Protein 3JYU (pdb70)

GO terms:
  GO:0005515 protein binding (F, IPI)
  GO:0005634 nucleus (C, EXP)
  GO:0005737 cytoplasm (C, EXP)

Radius of gyration: 26.53 Å; Cα contacts (8 Å, |Δi|>4): 747; chains: 2; bounding box: 69×39×98 Å

Sequence (428 aa):
SRERPDVETQKTELGALGTTLQRRGAQWYLIDSRWFKQWKKYVGFDSWDYNVGEHNLFPGPIDNSGLFSDPESQTLKEHLIDELDYVLVPAEAWNKLLNWYGCVEGQQPIVRKVVEHGLFVKHCKVEVYLLELKLCENSDPTNVLSCHFSKADTIATIEKERKLFNIPAERETRLWNKYSNTYEQLSKLDNTIQDAGLYQGQVLVIEPQNEDGTWPRRPDVETQKTELGALGTTLQRRGAQWYLIDSRWFKQWKKYVGFDSWDYNVGEHNLFPGPIDNSGLFSDPESQTLKEHLIDELDYVLVPAEAWNKLLNWYGCVEGQQPIVRKVVEHGLFVKHCKVEVYLLELKLCENSDPTNVLSCHFSKADTIATIEKERKLFNIPAERETRLWNKYSNTYEQLSKLDNTIQDAGLYQGQVLVIEPQNEDGTWP

InterPro domains:
  IPR001394 Peptidase C19, ubiquitin carboxyl-terminal hydrolase [PF00443] (302-919)
  IPR006615 Peptidase C19, ubiquitin-specific peptidase, DUSP domain [PF06337] (32-122)
  IPR006615 Peptidase C19, ubiquitin-specific peptidase, DUSP domain [PS51283] (11-122)
  IPR006615 Peptidase C19, ubiquitin-specific peptidase, DUSP domain [SM00695] (27-125)
  IPR018200 Ubiquitin specific protease, conserved site [PS00972] (303-318)
  IPR018200 Ubiquitin specific protease, conserved site [PS00973] (864-881)
  IPR028135 Ubiquitin-like domain, USP-type [PF14836] (140-226)
  IPR028889 Ubiquitin specific protease UPS, catalytic domain [PS50235] (302-922)
  IPR035927 DUSP-like superfamily [G3DSA:3.30.2230.10] (1-135)
  IPR035927 DUSP-like superfamily [SSF143791] (10-123)
  IPR038765 Papain-like cysteine peptidase superfamily [SSF54001] (299-921)
  IPR050185 Ubiquitin carboxyl-terminal hydrolase [PTHR21646] (230-921)

CATH classification: 3.30.2230.10 (+1 more: 3.10.20.90)

Organism: Mus musculus (NCBI:txid10090)

B-factor: mean 46.91, std 19.37, range [9.48, 116.68]

Structure (mmCIF, N/CA/C/O backbone):
data_3JYU
#
_entry.id   3JYU
#
_cell.length_a   180.060
_cell.length_b   34.060
_cell.length_c   125.190
_cell.angle_alpha   90.00
_cell.angle_beta   133.52
_cell.angle_gamma   90.00
#
_symmetry.space_group_name_H-M   'C 1 2 1'
#
loop_
_entity.id
_entity.type
_entity.pdbx_description
1 polymer 'Ubiquitin carboxyl-terminal hydrolase'
2 non-polymer 3-PYRIDINIUM-1-YLPROPANE-1-SULFONATE
3 water water
#
loop_
_atom_site.group_PDB
_atom_site.id
_atom_site.type_symbol
_atom_site.label_atom_id
_atom_site.label_alt_id
_atom_site.label_comp_id
_atom_site.label_asym_id
_atom_site.label_entity_id
_atom_site.label_seq_id
_atom_site.pdbx_PDB_ins_code
_atom_site.Cartn_x
_atom_site.Cartn_y
_atom_site.Cartn_z
_atom_site.occupancy
_atom_site.B_iso_or_equiv
_atom_site.auth_seq_id
_atom_site.auth_comp_id
_atom_site.auth_asym_id
_atom_site.auth_atom_id
_atom_site.pdbx_PDB_model_num
ATOM 1 N N . SER A 1 9 ? 30.315 7.515 19.847 1.00 83.93 9 SER A N 1
ATOM 2 C CA . SER A 1 9 ? 31.412 7.571 20.804 1.00 82.74 9 SER A CA 1
ATOM 3 C C . SER A 1 9 ? 32.742 7.947 20.151 1.00 77.96 9 SER A C 1
ATOM 4 O O . SER A 1 9 ? 33.699 8.288 20.844 1.00 80.46 9 SER A O 1
ATOM 7 N N . ARG A 1 10 ? 32.803 7.887 18.823 1.00 67.46 10 ARG A N 1
ATOM 8 C CA . ARG A 1 10 ? 34.043 8.185 18.099 1.00 60.61 10 ARG A CA 1
ATOM 9 C C . ARG A 1 10 ? 33.967 9.511 17.346 1.00 53.09 10 ARG A C 1
ATOM 10 O O . ARG A 1 10 ? 33.119 9.686 16.477 1.00 52.18 10 ARG A O 1
ATOM 18 N N . GLU A 1 11 ? 34.841 10.451 17.684 1.00 48.42 11 GLU A N 1
ATOM 19 C CA . GLU A 1 11 ? 34.920 11.684 16.916 1.00 42.26 11 GLU A CA 1
ATOM 20 C C . GLU A 1 11 ? 36.103 11.625 15.973 1.00 38.69 11 GLU A C 1
ATOM 21 O O . GLU A 1 11 ? 37.256 11.554 16.413 1.00 32.46 11 GLU A O 1
ATOM 27 N N . ARG A 1 12 ? 35.817 11.645 14.675 1.00 34.86 12 ARG A N 1
ATOM 28 C CA . ARG A 1 12 ? 36.871 11.802 13.673 1.00 28.10 12 ARG A CA 1
ATOM 29 C C . ARG A 1 12 ? 36.446 12.816 12.615 1.00 26.89 12 ARG A C 1
ATOM 30 O O . ARG A 1 12 ? 35.419 12.648 11.975 1.00 35.88 12 ARG A O 1
ATOM 38 N N . PRO A 1 13 ? 37.231 13.889 12.448 1.00 27.29 13 PRO A N 1
ATOM 39 C CA . PRO A 1 13 ? 36.901 14.917 11.450 1.00 24.97 13 PRO A CA 1
ATOM 40 C C . PRO A 1 13 ? 37.389 14.510 10.055 1.00 27.28 13 PRO A C 1
ATOM 41 O O . PRO A 1 13 ? 38.083 13.498 9.929 1.00 30.22 13 PRO A O 1
ATOM 45 N N . ASP A 1 14 ? 37.027 15.285 9.034 1.00 24.94 14 ASP A N 1
ATOM 46 C CA . ASP A 1 14 ? 37.438 14.990 7.663 1.00 36.28 14 ASP A CA 1
ATOM 47 C C . ASP A 1 14 ? 38.972 14.986 7.480 1.00 32.28 14 ASP A C 1
ATOM 48 O O . ASP A 1 14 ? 39.726 15.528 8.307 1.00 29.35 14 ASP A O 1
ATOM 53 N N . VAL A 1 15 ? 39.422 14.358 6.401 1.00 19.82 15 VAL A N 1
ATOM 54 C CA . VAL A 1 15 ? 40.846 14.119 6.206 1.00 20.07 15 VAL A CA 1
ATOM 55 C C . VAL A 1 15 ? 41.647 15.419 6.119 1.00 22.40 15 VAL A C 1
ATOM 56 O O . VAL A 1 15 ? 42.755 15.494 6.650 1.00 31.03 15 VAL A O 1
ATOM 60 N N . GLU A 1 16 ? 41.073 16.453 5.507 1.00 22.37 16 GLU A N 1
ATOM 61 C CA . GLU A 1 16 ? 41.757 17.749 5.417 1.00 24.76 16 GLU A CA 1
ATOM 62 C C . GLU A 1 16 ? 42.022 18.336 6.817 1.00 26.69 16 GLU A C 1
ATOM 63 O O . GLU A 1 16 ? 43.067 18.941 7.063 1.00 28.83 16 GLU A O 1
ATOM 65 N N . THR A 1 17 ? 41.081 18.137 7.736 1.00 19.99 17 THR A N 1
ATOM 66 C CA . THR A 1 17 ? 41.250 18.616 9.097 1.00 22.09 17 THR A CA 1
ATOM 67 C C . THR A 1 17 ? 42.270 17.776 9.824 1.00 19.15 17 THR A C 1
ATOM 68 O O . THR A 1 17 ? 43.090 18.311 10.570 1.00 34.72 17 THR A O 1
ATOM 72 N N . GLN A 1 18 ? 42.223 16.462 9.601 1.00 17.41 18 GLN A N 1
ATOM 73 C CA . GLN A 1 18 ? 43.223 15.557 10.179 1.00 25.74 18 GLN A CA 1
ATOM 74 C C . GLN A 1 18 ? 44.621 15.940 9.732 1.00 17.08 18 GLN A C 1
ATOM 75 O O . GLN A 1 18 ? 45.525 16.026 10.547 1.00 25.51 18 GLN A O 1
ATOM 81 N N . LYS A 1 19 ? 44.781 16.171 8.430 1.00 20.41 19 LYS A N 1
ATOM 82 C CA . LYS A 1 19 ? 46.060 16.583 7.847 1.00 23.81 19 LYS A CA 1
ATOM 83 C C . LYS A 1 19 ? 46.609 17.873 8.486 1.00 23.99 19 LYS A C 1
ATOM 84 O O . LYS A 1 19 ? 47.799 17.983 8.799 1.00 29.47 19 LYS A O 1
ATOM 90 N N . THR A 1 20 ? 45.728 18.843 8.688 1.00 27.24 20 THR A N 1
ATOM 91 C CA . THR A 1 20 ? 46.108 20.166 9.196 1.00 23.10 20 THR A CA 1
ATOM 92 C C . THR A 1 20 ? 46.418 20.132 10.680 1.00 18.64 20 THR A C 1
ATOM 93 O O . THR A 1 20 ? 47.375 20.745 11.140 1.00 28.18 20 THR A O 1
ATOM 97 N N . GLU A 1 21 ? 45.607 19.414 11.442 1.00 28.99 21 GLU A N 1
ATOM 98 C CA . GLU A 1 21 ? 45.856 19.347 12.874 1.00 24.78 21 GLU A CA 1
ATOM 99 C C . GLU A 1 21 ? 47.177 18.648 13.156 1.00 31.48 21 GLU A C 1
ATOM 100 O O . GLU A 1 21 ? 47.907 19.049 14.056 1.00 35.59 21 GLU A O 1
ATOM 106 N N . LEU A 1 22 ? 47.493 17.604 12.394 1.00 27.48 22 LEU A N 1
ATOM 107 C CA . LEU A 1 22 ? 48.759 16.920 12.620 1.00 20.16 22 LEU A CA 1
ATOM 108 C C . LEU A 1 22 ? 49.914 17.744 12.050 1.00 23.38 22 LEU A C 1
ATOM 109 O O . LEU A 1 22 ? 50.955 17.893 12.690 1.00 26.55 22 LEU A O 1
ATOM 114 N N . GLY A 1 23 ? 49.699 18.327 10.871 1.00 29.83 23 GLY A N 1
ATOM 115 C CA . GLY A 1 23 ? 50.677 19.209 10.266 1.00 34.93 23 GLY A CA 1
ATOM 116 C C . GLY A 1 23 ? 51.140 20.303 11.215 1.00 32.07 23 GLY A C 1
ATOM 117 O O . GLY A 1 23 ? 52.323 20.623 11.275 1.00 30.85 23 GLY A O 1
ATOM 118 N N . ALA A 1 24 ? 50.201 20.872 11.962 1.00 37.80 24 ALA A N 1
ATOM 119 C CA . ALA A 1 24 ? 50.520 21.906 12.946 1.00 39.28 24 ALA A CA 1
ATOM 120 C C . ALA A 1 24 ? 51.478 21.436 14.062 1.00 43.11 24 ALA A C 1
ATOM 121 O O . ALA A 1 24 ? 52.116 22.267 14.717 1.00 47.03 24 ALA A O 1
ATOM 123 N N . LEU A 1 25 ? 51.594 20.118 14.263 1.00 35.07 25 LEU A N 1
ATOM 124 C CA . LEU A 1 25 ? 52.445 19.563 15.332 1.00 34.01 25 LEU A CA 1
ATOM 125 C C . LEU A 1 25 ? 53.835 19.190 14.842 1.00 43.88 25 LEU A C 1
ATOM 126 O O . LEU A 1 25 ? 54.689 18.742 15.610 1.00 42.56 25 LEU A O 1
ATOM 139 N N . GLY A 1 27 ? 56.312 20.985 14.071 1.00 48.54 27 GLY A N 1
ATOM 140 C CA . GLY A 1 27 ? 57.409 21.813 14.544 1.00 50.95 27 GLY A CA 1
ATOM 141 C C . GLY A 1 27 ? 57.906 21.433 15.932 1.00 51.89 27 GLY A C 1
ATOM 142 O O . GLY A 1 27 ? 58.683 22.182 16.538 1.00 60.58 27 GLY A O 1
ATOM 143 N N . THR A 1 28 ? 57.457 20.286 16.443 1.00 42.56 28 THR A N 1
ATOM 144 C CA . THR A 1 28 ? 57.778 19.902 17.812 1.00 43.63 28 THR A CA 1
ATOM 145 C C . THR A 1 28 ? 59.231 19.427 17.911 1.00 47.40 28 THR A C 1
ATOM 146 O O . THR A 1 28 ? 59.682 18.592 17.137 1.00 53.16 28 THR A O 1
ATOM 150 N N . THR A 1 29 ? 59.957 19.989 18.861 1.00 40.64 29 THR A N 1
ATOM 151 C CA . THR A 1 29 ? 61.334 19.627 19.084 1.00 45.23 29 THR A CA 1
ATOM 152 C C . THR A 1 29 ? 61.410 18.602 20.194 1.00 41.92 29 THR A C 1
ATOM 153 O O . THR A 1 29 ? 60.481 18.460 20.992 1.00 33.30 29 THR A O 1
ATOM 157 N N . LEU A 1 30 ? 62.534 17.896 20.240 1.00 43.51 30 LEU A N 1
ATOM 158 C CA . LEU A 1 30 ? 62.791 16.926 21.285 1.00 39.02 30 LEU A CA 1
ATOM 159 C C . LEU A 1 30 ? 63.319 17.685 22.493 1.00 37.82 30 LEU A C 1
ATOM 160 O O . LEU A 1 30 ? 64.305 18.405 22.398 1.00 42.12 30 LEU A O 1
ATOM 165 N N . GLN A 1 31 ? 62.647 17.533 23.626 1.00 42.96 31 GLN A N 1
ATOM 166 C CA . GLN A 1 31 ? 63.039 18.214 24.854 1.00 50.32 31 GLN A CA 1
ATOM 167 C C . GLN A 1 31 ? 63.143 17.204 25.995 1.00 45.00 31 GLN A C 1
ATOM 168 O O . GLN A 1 31 ? 62.294 16.322 26.109 1.00 43.75 31 GLN A O 1
ATOM 174 N N . ARG A 1 32 ? 64.170 17.326 26.838 1.00 42.57 32 ARG A N 1
ATOM 175 C CA A ARG A 1 32 ? 64.382 16.364 27.922 0.54 44.56 32 ARG A CA 1
ATOM 176 C CA B ARG A 1 32 ? 64.384 16.367 27.920 0.46 44.53 32 ARG A CA 1
ATOM 177 C C . ARG A 1 32 ? 63.113 16.139 28.737 1.00 44.03 32 ARG A C 1
ATOM 178 O O . ARG A 1 32 ? 62.482 17.092 29.211 1.00 41.73 32 ARG A O 1
ATOM 193 N N . GLY A 1 33 ? 62.746 14.872 28.905 1.00 41.45 33 GLY A N 1
ATOM 194 C CA . GLY A 1 33 ? 61.611 14.518 29.736 1.00 41.43 33 GLY A CA 1
ATOM 195 C C . GLY A 1 33 ? 60.294 14.367 29.004 1.00 41.49 33 GLY A C 1
ATOM 196 O O . GLY A 1 33 ? 59.348 13.781 29.549 1.00 36.42 33 GLY A O 1
ATOM 197 N N . ALA A 1 34 ? 60.228 14.897 27.780 1.00 34.26 34 ALA A N 1
ATOM 198 C CA . ALA A 1 34 ? 59.009 14.819 26.977 1.00 38.72 34 ALA A CA 1
ATOM 199 C C . ALA A 1 34 ? 58.685 13.364 26.645 1.00 40.87 34 ALA A C 1
ATOM 200 O O . ALA A 1 34 ? 59.593 12.540 26.495 1.00 33.74 34 ALA A O 1
ATOM 202 N N . GLN A 1 35 ? 57.394 13.053 26.534 1.00 42.16 35 GLN A N 1
ATOM 203 C CA . GLN A 1 35 ? 56.962 11.696 26.209 1.00 38.26 35 GLN A CA 1
ATOM 204 C C . GLN A 1 35 ? 56.552 11.592 24.747 1.00 34.40 35 GLN A C 1
ATOM 205 O O . GLN A 1 35 ? 55.766 12.390 24.265 1.00 33.97 35 GLN A O 1
ATOM 211 N N . TRP A 1 36 ? 57.124 10.629 24.033 1.00 29.37 36 TRP A N 1
ATOM 212 C CA . TRP A 1 36 ? 56.793 10.427 22.624 1.00 22.43 36 TRP A CA 1
ATOM 213 C C . TRP A 1 36 ? 56.289 9.002 22.400 1.00 22.59 36 TRP A C 1
ATOM 214 O O . TRP A 1 36 ? 56.549 8.110 23.199 1.00 29.36 36 TRP A O 1
ATOM 225 N N . TYR A 1 37 ? 55.543 8.793 21.331 1.00 19.64 37 TYR A N 1
ATOM 226 C CA . TYR A 1 37 ? 54.884 7.501 21.118 1.00 18.96 37 TYR A CA 1
ATOM 227 C C . TYR A 1 37 ? 55.321 6.876 19.832 1.00 17.69 37 TYR A C 1
ATOM 228 O O . TYR A 1 37 ? 55.527 7.584 18.845 1.00 22.45 37 TYR A O 1
ATOM 237 N N . LEU A 1 38 ? 55.466 5.550 19.842 1.00 20.50 38 LEU A N 1
ATOM 238 C CA . LEU A 1 38 ? 55.833 4.822 18.632 1.00 20.72 38 LEU A CA 1
ATOM 239 C C . LEU A 1 38 ? 54.590 4.389 17.874 1.00 26.71 38 LEU A C 1
ATOM 240 O O . LEU A 1 38 ? 53.605 3.937 18.476 1.00 22.21 38 LEU A O 1
ATOM 245 N N . ILE A 1 39 ? 54.637 4.533 16.558 1.00 20.50 39 ILE A N 1
ATOM 246 C CA . ILE A 1 39 ? 53.580 4.001 15.709 1.00 22.53 39 ILE A CA 1
ATOM 247 C C . ILE A 1 39 ? 54.237 3.220 14.601 1.00 22.51 39 ILE A C 1
ATOM 248 O O . ILE A 1 39 ? 55.176 3.705 13.971 1.00 24.70 39 ILE A O 1
ATOM 253 N N . ASP A 1 40 ? 53.760 2.001 14.385 1.00 22.41 40 ASP A N 1
ATOM 254 C CA . ASP A 1 40 ? 54.211 1.166 13.277 1.00 20.44 40 ASP A CA 1
ATOM 255 C C . ASP A 1 40 ? 54.112 1.987 11.993 1.00 19.02 40 ASP A C 1
ATOM 256 O O . ASP A 1 40 ? 53.056 2.523 11.684 1.00 20.18 40 ASP A O 1
ATOM 261 N N . SER A 1 41 ? 55.204 2.059 11.240 1.00 20.82 41 SER A N 1
ATOM 262 C CA . SER A 1 41 ? 55.279 2.942 10.078 1.00 24.85 41 SER A CA 1
ATOM 263 C C . SER A 1 41 ? 54.333 2.490 8.964 1.00 29.85 41 SER A C 1
ATOM 264 O O . SER A 1 41 ? 53.994 3.259 8.076 1.00 30.72 41 SER A O 1
ATOM 267 N N . ARG A 1 42 ? 53.938 1.224 9.013 1.00 28.34 42 ARG A N 1
ATOM 268 C CA . ARG A 1 42 ? 53.024 0.656 8.045 1.00 27.63 42 ARG A CA 1
ATOM 269 C C . ARG A 1 42 ? 51.640 1.293 8.234 1.00 29.01 42 ARG A C 1
ATOM 270 O O . ARG A 1 42 ? 50.937 1.594 7.259 1.00 24.50 42 ARG A O 1
ATOM 274 N N . TRP A 1 43 ? 51.259 1.497 9.495 1.00 21.29 43 TRP A N 1
ATOM 275 C CA . TRP A 1 43 ? 49.982 2.112 9.795 1.00 14.69 43 TRP A CA 1
ATOM 276 C C . TRP A 1 43 ? 50.057 3.588 9.442 1.00 26.46 43 TRP A C 1
ATOM 277 O O . TRP A 1 43 ? 49.166 4.136 8.778 1.00 22.91 43 TRP A O 1
ATOM 288 N N . PHE A 1 44 ? 51.140 4.219 9.884 1.00 20.27 44 PHE A N 1
ATOM 289 C CA . PHE A 1 44 ? 51.302 5.641 9.689 1.00 22.11 44 PHE A CA 1
ATOM 290 C C . PHE A 1 44 ? 51.437 6.049 8.223 1.00 25.72 44 PHE A C 1
ATOM 291 O O . PHE A 1 44 ? 50.965 7.119 7.845 1.00 23.62 44 PHE A O 1
ATOM 299 N N . LYS A 1 45 ? 52.093 5.234 7.395 1.00 20.20 45 LYS A N 1
ATOM 300 C CA . LYS A 1 45 ? 52.233 5.604 5.975 1.00 15.81 45 LYS A CA 1
ATOM 301 C C . LYS A 1 45 ? 50.894 5.484 5.240 1.00 18.32 45 LYS A C 1
ATOM 302 O O . LYS A 1 45 ? 50.656 6.165 4.253 1.00 26.82 45 LYS A O 1
ATOM 308 N N . GLN A 1 46 ? 50.043 4.580 5.726 1.00 21.25 46 GLN A N 1
ATOM 309 C CA . GLN A 1 46 ? 48.701 4.409 5.183 1.00 20.23 46 GLN A CA 1
ATOM 310 C C . GLN A 1 46 ? 47.838 5.599 5.604 1.00 26.49 46 GLN A C 1
ATOM 311 O O . GLN A 1 46 ? 47.125 6.141 4.780 1.00 16.52 46 GLN A O 1
ATOM 317 N N . TRP A 1 47 ? 47.918 6.008 6.876 1.00 13.61 47 TRP A N 1
ATOM 318 C CA . TRP A 1 47 ? 47.234 7.220 7.310 1.00 16.58 47 TRP A CA 1
ATOM 319 C C . TRP A 1 47 ? 47.681 8.435 6.477 1.00 24.20 47 TRP A C 1
ATOM 320 O O . TRP A 1 47 ? 46.847 9.228 6.049 1.00 27.29 47 TRP A O 1
ATOM 331 N N . LYS A 1 48 ? 48.981 8.567 6.220 1.00 22.16 48 LYS A N 1
ATOM 332 C CA . LYS A 1 48 ? 49.443 9.680 5.399 1.00 22.44 48 LYS A CA 1
ATOM 333 C C . LYS A 1 48 ? 48.825 9.637 4.014 1.00 21.00 48 LYS A C 1
ATOM 334 O O . LYS A 1 48 ? 48.417 10.671 3.493 1.00 23.68 48 LYS A O 1
ATOM 340 N N . LYS A 1 49 ? 48.765 8.456 3.408 1.00 20.68 49 LYS A N 1
ATOM 341 C CA . LYS A 1 49 ? 48.160 8.356 2.075 1.00 25.36 49 LYS A CA 1
ATOM 342 C C . LYS A 1 49 ? 46.658 8.641 2.106 1.00 22.97 49 LYS A C 1
ATOM 343 O O . LYS A 1 49 ? 46.112 9.241 1.195 1.00 23.89 49 LYS A O 1
ATOM 349 N N . TYR A 1 50 ? 45.998 8.172 3.158 1.00 22.45 50 TYR A N 1
ATOM 350 C CA . TYR A 1 50 ? 44.577 8.364 3.336 1.00 16.71 50 TYR A CA 1
ATOM 351 C C . TYR A 1 50 ? 44.248 9.844 3.431 1.00 25.28 50 TYR A C 1
ATOM 352 O O . TYR A 1 50 ? 43.269 10.310 2.820 1.00 21.38 50 TYR A O 1
ATOM 361 N N . VAL A 1 51 ? 45.079 10.603 4.154 1.00 16.64 51 VAL A N 1
ATOM 362 C CA . VAL A 1 51 ? 44.796 12.030 4.300 1.00 14.76 51 VAL A CA 1
ATOM 363 C C . VAL A 1 51 ? 45.477 12.944 3.276 1.00 16.95 51 VAL A C 1
ATOM 364 O O . VAL A 1 51 ? 45.223 14.145 3.273 1.00 17.73 51 VAL A O 1
ATOM 368 N N . GLY A 1 52 ? 46.325 12.390 2.411 1.00 22.67 52 GLY A N 1
ATOM 369 C CA . GLY A 1 52 ? 47.110 13.215 1.492 1.00 18.81 52 GLY A CA 1
ATOM 370 C C . GLY A 1 52 ? 48.117 14.121 2.183 1.00 23.50 52 GLY A C 1
ATOM 371 O O . GLY A 1 52 ? 48.380 15.240 1.729 1.00 18.60 52 GLY A O 1
ATOM 372 N N . PHE A 1 53 ? 48.689 13.633 3.284 1.00 22.89 53 PHE A N 1
ATOM 373 C CA . PHE A 1 53 ? 49.689 14.380 4.052 1.00 25.61 53 PHE A CA 1
ATOM 374 C C . PHE A 1 53 ? 50.892 14.918 3.214 1.00 19.46 53 PHE A C 1
ATOM 375 O O . PHE A 1 53 ? 51.294 16.064 3.368 1.00 25.33 53 PHE A O 1
ATOM 383 N N . ASP A 1 54 ? 51.447 14.083 2.340 1.00 19.63 54 ASP A N 1
ATOM 384 C CA . ASP A 1 54 ? 52.627 14.430 1.539 1.00 32.16 54 ASP A CA 1
ATOM 385 C C . ASP A 1 54 ? 52.285 15.057 0.184 1.00 29.40 54 ASP A C 1
ATOM 386 O O . ASP A 1 54 ? 52.967 15.953 -0.291 1.00 27.28 54 ASP A O 1
ATOM 391 N N . SER A 1 55 ? 51.233 14.564 -0.450 1.00 23.85 55 SER A N 1
ATOM 392 C CA . SER A 1 55 ? 50.785 15.153 -1.683 1.00 30.21 55 SER A CA 1
ATOM 393 C C . SER A 1 55 ? 49.323 14.811 -1.872 1.00 31.01 55 SER A C 1
ATOM 394 O O . SER A 1 55 ? 48.819 13.815 -1.354 1.00 26.43 55 SER A O 1
ATOM 397 N N . TRP A 1 56 ? 48.638 15.652 -2.618 1.00 26.25 56 TRP A N 1
ATOM 398 C CA . TRP A 1 56 ? 47.262 15.380 -2.905 1.00 30.46 56 TRP A CA 1
ATOM 399 C C . TRP A 1 56 ? 47.151 14.305 -3.956 1.00 32.99 56 TRP A C 1
ATOM 400 O O . TRP A 1 56 ? 47.954 14.231 -4.879 1.00 34.69 56 TRP A O 1
ATOM 411 N N . ASP A 1 57 ? 46.144 13.467 -3.817 1.00 37.76 57 ASP A N 1
ATOM 412 C CA . ASP A 1 57 ? 45.903 12.447 -4.815 1.00 37.77 57 ASP A CA 1
ATOM 413 C C . ASP A 1 57 ? 44.422 12.447 -5.135 1.00 39.33 57 ASP A C 1
ATOM 414 O O . ASP A 1 57 ? 43.591 12.129 -4.284 1.00 51.63 57 ASP A O 1
ATOM 427 N N . TYR A 1 59 ? 42.472 10.590 -6.782 1.00 32.28 59 TYR A N 1
ATOM 428 C CA . TYR A 1 59 ? 41.725 9.339 -6.866 1.00 36.58 59 TYR A CA 1
ATOM 429 C C . TYR A 1 59 ? 41.650 8.578 -5.553 1.00 38.02 59 TYR A C 1
ATOM 430 O O . TYR A 1 59 ? 40.770 7.730 -5.374 1.00 36.77 59 TYR A O 1
ATOM 439 N N . ASN A 1 60 ? 42.559 8.889 -4.631 1.00 22.54 60 ASN A N 1
ATOM 440 C CA . ASN A 1 60 ? 42.679 8.091 -3.418 1.00 25.70 60 ASN A CA 1
ATOM 441 C C . ASN A 1 60 ? 42.433 8.815 -2.104 1.00 18.94 60 ASN A C 1
ATOM 442 O O . ASN A 1 60 ? 42.008 8.194 -1.138 1.00 26.38 60 ASN A O 1
ATOM 447 N N . VAL A 1 61 ? 42.742 10.106 -2.052 1.00 17.24 61 VAL A N 1
ATOM 448 C CA . VAL A 1 61 ? 42.665 10.832 -0.793 1.00 19.36 61 VAL A CA 1
ATOM 449 C C . VAL A 1 61 ? 41.215 10.839 -0.296 1.00 29.99 61 VAL A C 1
ATOM 450 O O . VAL A 1 61 ? 40.268 11.078 -1.056 1.00 35.02 61 VAL A O 1
ATOM 454 N N . GLY A 1 62 ? 41.040 10.518 0.975 1.00 23.12 62 GLY A N 1
ATOM 455 C CA . GLY A 1 62 ? 39.721 10.437 1.571 1.00 17.01 62 GLY A CA 1
ATOM 456 C C . GLY A 1 62 ? 38.928 9.185 1.193 1.00 30.49 62 GLY A C 1
ATOM 457 O O . GLY A 1 62 ? 37.891 8.920 1.788 1.00 29.25 62 GLY A O 1
ATOM 458 N N . GLU A 1 63 ? 39.391 8.415 0.211 1.00 24.06 63 GLU A N 1
ATOM 459 C CA . GLU A 1 63 ? 38.631 7.251 -0.230 1.00 21.00 63 GLU A CA 1
ATOM 460 C C . GLU A 1 63 ? 38.553 6.163 0.844 1.00 27.20 63 GLU A C 1
ATOM 461 O O . GLU A 1 63 ? 39.507 5.942 1.590 1.00 30.79 63 GLU A O 1
ATOM 467 N N . HIS A 1 64 ? 37.400 5.503 0.942 1.00 31.76 64 HIS A N 1
ATOM 468 C CA . HIS A 1 64 ? 37.205 4.492 1.985 1.00 25.25 64 HIS A CA 1
ATOM 469 C C . HIS A 1 64 ? 38.182 3.324 1.897 1.00 29.48 64 HIS A C 1
ATOM 470 O O . HIS A 1 64 ? 38.496 2.712 2.920 1.00 31.30 64 HIS A O 1
ATOM 477 N N . ASN A 1 65 ? 38.654 2.990 0.695 1.00 26.53 65 ASN A N 1
ATOM 478 C CA . ASN A 1 65 ? 39.538 1.827 0.588 1.00 25.67 65 ASN A CA 1
ATOM 479 C C . ASN A 1 65 ? 40.957 2.134 1.032 1.00 28.96 65 ASN A C 1
ATOM 480 O O . ASN A 1 65 ? 41.796 1.240 1.032 1.00 25.05 65 ASN A O 1
ATOM 485 N N . LEU A 1 66 ? 41.214 3.390 1.424 1.00 21.32 66 LEU A N 1
ATOM 486 C CA . LEU A 1 66 ? 42.495 3.758 2.043 1.00 18.37 66 LEU A CA 1
ATOM 487 C C . LEU A 1 66 ? 42.406 3.910 3.556 1.00 26.53 66 LEU A C 1
ATOM 488 O O . LEU A 1 66 ? 43.421 4.088 4.238 1.00 21.48 66 LEU A O 1
ATOM 493 N N . PHE A 1 67 ? 41.190 3.877 4.084 1.00 28.17 67 PHE A N 1
ATOM 494 C CA . PHE A 1 67 ? 40.996 4.004 5.524 1.00 29.86 67 PHE A CA 1
ATOM 495 C C . PHE A 1 67 ? 41.922 3.029 6.274 1.00 27.66 67 PHE A C 1
ATOM 496 O O . PHE A 1 67 ? 41.852 1.823 6.061 1.00 28.84 67 PHE A O 1
ATOM 504 N N . PRO A 1 68 ? 42.791 3.544 7.157 1.00 24.80 68 PRO A N 1
ATOM 505 C CA . PRO A 1 68 ? 43.802 2.670 7.777 1.00 26.90 68 PRO A CA 1
ATOM 506 C C . PRO A 1 68 ? 43.277 1.838 8.948 1.00 28.73 68 PRO A C 1
ATOM 507 O O . PRO A 1 68 ? 43.967 0.922 9.414 1.00 29.09 68 PRO A O 1
ATOM 511 N N . GLY A 1 69 ? 42.095 2.176 9.447 1.00 27.33 69 GLY A N 1
ATOM 512 C CA . GLY A 1 69 ? 41.559 1.503 10.618 1.00 25.17 69 GLY A CA 1
ATOM 513 C C . GLY A 1 69 ? 42.303 1.781 11.918 1.00 32.18 69 GLY A C 1
ATOM 514 O O . GLY A 1 69 ? 43.144 2.678 11.994 1.00 22.91 69 GLY A O 1
ATOM 515 N N . PRO A 1 70 ? 41.978 1.015 12.965 1.00 31.42 70 PRO A N 1
ATOM 516 C CA . PRO A 1 70 ? 42.524 1.264 14.297 1.00 26.61 70 PRO A CA 1
ATOM 517 C C . PRO A 1 70 ? 44.047 1.151 14.298 1.00 31.59 70 PRO A C 1
ATOM 518 O O . PRO A 1 70 ? 44.619 0.338 13.570 1.00 28.46 70 PRO A O 1
ATOM 522 N N . ILE A 1 71 ? 44.701 1.976 15.101 1.00 25.53 71 ILE A N 1
ATOM 523 C CA . ILE A 1 71 ? 46.153 1.935 15.183 1.00 32.67 71 ILE A CA 1
ATOM 524 C C . ILE A 1 71 ? 46.559 0.561 15.652 1.00 35.24 71 ILE A C 1
ATOM 525 O O . ILE A 1 71 ? 46.098 0.103 16.690 1.00 33.63 71 ILE A O 1
ATOM 530 N N . ASP A 1 72 ? 47.422 -0.097 14.890 1.00 38.13 72 ASP A N 1
ATOM 531 C CA . ASP A 1 72 ? 47.828 -1.462 15.207 1.00 33.22 72 ASP A CA 1
ATOM 532 C C . ASP A 1 72 ? 49.346 -1.554 15.290 1.00 33.07 72 ASP A C 1
ATOM 533 O O . ASP A 1 72 ? 50.032 -1.555 14.257 1.00 31.33 72 ASP A O 1
ATOM 538 N N . ASN A 1 73 ? 49.866 -1.645 16.511 1.00 26.77 73 ASN A N 1
ATOM 539 C CA . ASN A 1 73 ? 51.316 -1.709 16.718 1.00 30.91 73 ASN A CA 1
ATOM 540 C C . ASN A 1 73 ? 51.902 -3.117 16.860 1.00 33.77 73 ASN A C 1
ATOM 541 O O . ASN A 1 73 ? 53.105 -3.267 17.084 1.00 32.59 73 ASN A O 1
ATOM 546 N N . SER A 1 74 ? 51.066 -4.141 16.695 1.00 34.90 74 SER A N 1
ATOM 547 C CA . SER A 1 74 ? 51.482 -5.529 16.962 1.00 35.77 74 SER A CA 1
ATOM 548 C C . SER A 1 74 ? 52.749 -5.980 16.212 1.00 31.71 74 SER A C 1
ATOM 549 O O . SER A 1 74 ? 53.487 -6.812 16.711 1.00 41.43 74 SER A O 1
ATOM 552 N N . GLY A 1 75 ? 53.009 -5.423 15.034 1.00 27.73 75 GLY A N 1
ATOM 553 C CA . GLY A 1 75 ? 54.215 -5.743 14.289 1.00 28.61 75 GLY A CA 1
ATOM 554 C C . GLY A 1 75 ? 55.505 -5.263 14.958 1.00 40.23 75 GLY A C 1
ATOM 555 O O . GLY A 1 75 ? 56.618 -5.507 14.470 1.00 41.07 75 GLY A O 1
ATOM 556 N N . LEU A 1 76 ? 55.356 -4.577 16.085 1.00 32.59 76 LEU A N 1
ATOM 557 C CA . LEU A 1 76 ? 56.492 -4.036 16.809 1.00 33.13 76 LEU A CA 1
ATOM 558 C C . LEU A 1 76 ? 56.829 -4.870 18.063 1.00 35.64 76 LEU A C 1
ATOM 559 O O . LEU A 1 76 ? 57.890 -4.694 18.665 1.00 38.09 76 LEU A O 1
ATOM 564 N N . PHE A 1 77 ? 55.924 -5.767 18.452 1.00 41.55 77 PHE A N 1
ATOM 565 C CA . PHE A 1 77 ? 56.135 -6.620 19.626 1.00 47.90 77 PHE A CA 1
ATOM 566 C C . PHE A 1 77 ? 56.870 -7.918 19.308 1.00 50.42 77 PHE A C 1
ATOM 567 O O . PHE A 1 77 ? 56.656 -8.524 18.258 1.00 52.98 77 PHE A O 1
ATOM 575 N N . SER A 1 78 ? 57.745 -8.340 20.214 1.00 55.73 78 SER A N 1
ATOM 576 C CA . SER A 1 78 ? 58.407 -9.643 20.092 1.00 53.71 78 SER A CA 1
ATOM 577 C C . SER A 1 78 ? 57.549 -10.678 20.810 1.00 51.08 78 SER A C 1
ATOM 578 O O . SER A 1 78 ? 57.645 -11.888 20.574 1.00 53.22 78 SER A O 1
ATOM 581 N N . ASP A 1 79 ? 56.694 -10.179 21.687 1.00 54.25 79 ASP A N 1
ATOM 582 C CA . ASP A 1 79 ? 55.808 -11.022 22.457 1.00 65.69 79 ASP A CA 1
ATOM 583 C C . ASP A 1 79 ? 54.425 -10.427 22.335 1.00 58.62 79 ASP A C 1
ATOM 584 O O . ASP A 1 79 ? 54.213 -9.289 22.729 1.00 57.05 79 ASP A O 1
ATOM 589 N N . PRO A 1 80 ? 53.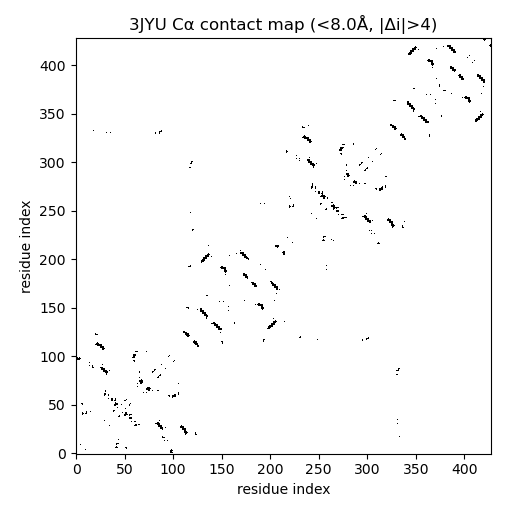480 -11.192 21.774 1.00 77.05 80 PRO A N 1
ATOM 590 C CA . PRO A 1 80 ? 52.098 -10.722 21.634 1.00 86.00 80 PRO A CA 1
ATOM 591 C C . PRO A 1 80 ? 51.491 -10.391 22.995 1.00 87.15 80 PRO A C 1
ATOM 592 O O . PRO A 1 80 ? 51.078 -9.256 23.241 1.00 90.56 80 PRO A O 1
ATOM 596 N N . GLU A 1 81 ? 51.454 -11.391 23.870 1.00 80.86 81 GLU A N 1
ATOM 597 C CA . GLU A 1 81 ? 50.884 -11.244 25.201 1.00 80.52 81 GLU A CA 1
ATOM 598 C C . GLU A 1 81 ? 51.472 -10.058 25.962 1.00 78.17 81 GLU A C 1
ATOM 599 O O . GLU A 1 81 ? 50.751 -9.111 26.277 1.00 82.98 81 GLU A O 1
ATOM 601 N N . SER A 1 82 ? 52.776 -10.112 26.239 1.00 69.54 82 SER A N 1
ATOM 602 C CA . SER A 1 82 ? 53.447 -9.117 27.092 1.00 72.67 82 SER A CA 1
ATOM 603 C C . SER A 1 82 ? 53.747 -7.769 26.418 1.00 71.54 82 SER A C 1
ATOM 604 O O . SER A 1 82 ? 54.106 -6.792 27.095 1.00 59.73 82 SER A O 1
ATOM 607 N N . GLN A 1 83 ? 53.618 -7.731 25.092 1.00 72.92 83 GLN A N 1
ATOM 608 C CA . GLN A 1 83 ? 53.815 -6.503 24.322 1.00 67.84 83 GLN A CA 1
ATOM 609 C C . GLN A 1 83 ? 55.194 -5.891 24.569 1.00 64.45 83 GLN A C 1
ATOM 610 O O . GLN A 1 83 ? 55.355 -4.683 24.744 1.00 65.86 83 GLN A O 1
ATOM 616 N N . THR A 1 84 ? 56.189 -6.757 24.582 1.00 61.23 84 THR A N 1
ATOM 617 C CA . THR A 1 84 ? 57.570 -6.339 24.631 1.00 55.68 84 THR A CA 1
ATOM 618 C C . THR A 1 84 ? 58.006 -5.918 23.240 1.00 44.73 84 THR A C 1
ATOM 619 O O . THR A 1 84 ? 57.669 -6.558 22.239 1.00 47.12 84 THR A O 1
ATOM 623 N N . LEU A 1 85 ? 58.735 -4.818 23.181 1.00 36.12 85 LEU A N 1
ATOM 624 C CA . LEU A 1 85 ? 59.172 -4.260 21.912 1.00 37.51 85 LEU A CA 1
ATOM 625 C C . LEU A 1 85 ? 60.255 -5.160 21.309 1.00 33.93 85 LEU A C 1
ATOM 626 O O . LEU A 1 85 ? 61.201 -5.523 21.990 1.00 42.66 85 LEU A O 1
ATOM 631 N N . LYS A 1 86 ? 60.117 -5.544 20.046 1.00 38.00 86 LYS A N 1
ATOM 632 C CA . LYS A 1 86 ? 61.224 -6.202 19.360 1.00 38.75 86 LYS A CA 1
ATOM 633 C C . LYS A 1 86 ? 62.484 -5.389 19.598 1.00 43.78 86 LYS A C 1
ATOM 634 O O . LYS A 1 86 ? 62.419 -4.204 19.941 1.00 45.07 86 LYS A O 1
ATOM 640 N N . GLU A 1 87 ? 63.629 -6.028 19.406 1.00 43.86 87 GLU A N 1
ATOM 641 C CA . GLU A 1 87 ? 64.903 -5.344 19.485 1.00 45.19 87 GLU A CA 1
ATOM 642 C C . GLU A 1 87 ? 65.344 -5.042 18.067 1.00 37.17 87 GLU A C 1
ATOM 643 O O . GLU A 1 87 ? 64.844 -5.643 17.121 1.00 42.89 87 GLU A O 1
ATOM 646 N N . HIS A 1 88 ? 66.274 -4.105 17.928 1.00 36.37 88 HIS A N 1
ATOM 647 C CA . HIS A 1 88 ? 66.815 -3.720 16.626 1.00 48.18 88 HIS A CA 1
ATOM 648 C C . HIS A 1 88 ? 65.731 -3.184 15.710 1.00 46.56 88 HIS A C 1
ATOM 649 O O . HIS A 1 88 ? 65.729 -3.473 14.514 1.00 50.32 88 HIS A O 1
ATOM 656 N N . LEU A 1 89 ? 64.796 -2.426 16.270 1.00 47.44 89 LEU A N 1
ATOM 657 C CA . LEU A 1 89 ? 63.857 -1.682 15.435 1.00 41.95 89 LEU A CA 1
ATOM 658 C C . LEU A 1 89 ? 64.596 -0.432 15.029 1.00 34.72 89 LEU A C 1
ATOM 659 O O . LEU A 1 89 ? 65.376 0.104 15.813 1.00 33.44 89 LEU A O 1
ATOM 664 N N . ILE A 1 90 ? 64.370 0.005 13.798 1.00 37.11 90 ILE A N 1
ATOM 665 C CA . ILE A 1 90 ? 65.018 1.186 13.234 1.00 37.52 90 ILE A CA 1
ATOM 666 C C . ILE A 1 90 ? 64.047 2.371 13.132 1.00 31.48 90 ILE A C 1
ATOM 667 O O . ILE A 1 90 ? 63.034 2.292 12.444 1.00 32.23 90 ILE A O 1
ATOM 672 N N . ASP A 1 91 ? 64.371 3.466 13.806 1.00 24.32 91 ASP A N 1
ATOM 673 C CA . ASP A 1 91 ? 63.600 4.689 13.692 1.00 29.44 91 ASP A CA 1
ATOM 674 C C . ASP A 1 91 ? 63.401 5.056 12.210 1.00 37.92 91 ASP A C 1
ATOM 675 O O . ASP A 1 91 ? 64.330 4.936 11.406 1.00 37.14 91 ASP A O 1
ATOM 680 N N . GLU A 1 92 ? 62.192 5.497 11.858 1.00 32.95 92 GLU A N 1
ATOM 681 C CA . GLU A 1 92 ? 61.864 5.898 10.488 1.00 35.14 92 GLU A CA 1
ATOM 682 C C . GLU A 1 92 ? 61.745 4.759 9.481 1.00 36.04 92 GLU A C 1
ATOM 683 O O . GLU A 1 92 ? 61.282 4.973 8.371 1.00 43.85 92 GLU A O 1
ATOM 689 N N . LEU A 1 93 ? 62.178 3.561 9.842 1.00 35.89 93 LEU A N 1
ATOM 690 C CA . LEU A 1 93 ? 61.970 2.412 8.973 1.00 28.70 93 LEU A CA 1
ATOM 691 C C . LEU A 1 93 ? 60.826 1.523 9.496 1.00 36.45 93 LEU A C 1
ATOM 692 O O . LEU A 1 93 ? 59.837 1.268 8.800 1.00 29.79 93 LEU A O 1
ATOM 697 N N . ASP A 1 94 ? 60.967 1.068 10.735 1.00 30.01 94 ASP A N 1
ATOM 698 C CA . ASP A 1 94 ? 59.990 0.186 11.349 1.00 27.69 94 ASP A CA 1
ATOM 699 C C . ASP A 1 94 ? 58.905 0.968 12.074 1.00 30.16 94 ASP A C 1
ATOM 700 O O . ASP A 1 94 ? 57.770 0.522 12.174 1.00 29.57 94 ASP A O 1
ATOM 705 N N . TYR A 1 95 ? 59.261 2.125 12.615 1.00 24.41 95 TYR A N 1
ATOM 706 C CA . TYR A 1 95 ? 58.297 2.902 13.375 1.00 23.01 95 TYR A CA 1
ATOM 707 C C . TYR A 1 95 ? 58.533 4.377 13.152 1.00 23.40 95 TYR A C 1
ATOM 708 O O . TYR A 1 95 ? 59.616 4.775 12.730 1.00 24.87 95 TYR A O 1
ATOM 717 N N . VAL A 1 96 ? 57.517 5.185 13.444 1.00 23.35 96 VAL A N 1
ATOM 718 C CA . VAL A 1 96 ? 57.706 6.621 13.526 1.00 20.47 96 VAL A CA 1
ATOM 719 C C . VAL A 1 96 ? 57.394 7.067 14.961 1.00 24.37 96 VAL A C 1
ATOM 720 O O . VAL A 1 96 ? 56.601 6.443 15.650 1.00 22.83 96 VAL A O 1
ATOM 724 N N . LEU A 1 97 ? 58.056 8.123 15.411 1.00 13.89 97 LEU A N 1
ATOM 725 C CA . LEU A 1 97 ? 57.837 8.674 16.735 1.00 20.54 97 LEU A CA 1
ATOM 726 C C . LEU A 1 97 ? 57.006 9.927 16.571 1.00 24.31 97 LEU A C 1
ATOM 727 O O . LEU A 1 97 ? 57.307 10.768 15.741 1.00 21.48 97 LEU A O 1
ATOM 732 N N . VAL A 1 98 ? 55.963 10.061 17.370 1.00 18.77 98 VAL A N 1
ATOM 733 C CA . VAL A 1 98 ? 55.146 11.237 17.289 1.00 18.73 98 VAL A CA 1
ATOM 734 C C . VAL A 1 98 ? 55.019 11.826 18.672 1.00 21.41 98 VAL A C 1
ATOM 735 O O . VAL A 1 98 ? 55.089 11.106 19.649 1.00 24.12 98 VAL A O 1
ATOM 739 N N . PRO A 1 99 ? 54.814 13.146 18.747 1.00 23.09 99 PRO A N 1
ATOM 740 C CA . PRO A 1 99 ? 5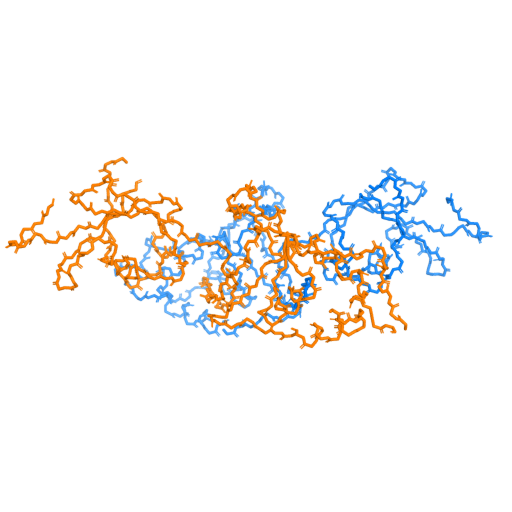4.659 13.876 20.007 1.00 24.85 99 PRO A CA 1
ATOM 741 C C . PRO A 1 99 ? 53.383 13.437 20.686 1.00 31.14 99 PRO A C 1
ATOM 742 O O . PRO A 1 99 ? 52.492 12.931 19.993 1.00 34.44 99 PRO A O 1
ATOM 746 N N . ALA A 1 100 ? 53.278 13.625 21.998 1.00 28.00 100 ALA A N 1
ATOM 747 C CA . ALA A 1 100 ? 52.070 13.213 22.708 1.00 36.66 100 ALA A CA 1
ATOM 748 C C . ALA A 1 100 ? 50.763 13.808 22.125 1.00 35.82 100 ALA A C 1
ATOM 749 O O . ALA A 1 100 ? 49.769 13.095 22.013 1.00 32.25 100 ALA A O 1
ATOM 751 N N . GLU A 1 101 ? 50.758 15.086 21.736 1.00 34.84 101 GLU A N 1
ATOM 752 C CA . GLU A 1 101 ? 49.527 15.687 21.184 1.00 41.07 101 GLU A CA 1
ATOM 753 C C . GLU A 1 101 ? 49.042 14.958 19.931 1.00 38.25 101 GLU A C 1
ATOM 754 O O . GLU A 1 101 ? 47.850 14.729 19.766 1.00 33.91 101 GLU A O 1
ATOM 757 N N . ALA A 1 102 ? 49.986 14.594 19.062 1.00 35.86 102 ALA A N 1
ATOM 758 C CA . ALA A 1 102 ? 49.701 13.880 17.827 1.00 32.42 102 ALA A CA 1
ATOM 759 C C . ALA A 1 102 ? 49.166 12.472 18.092 1.00 31.99 102 ALA A C 1
ATOM 760 O O . ALA A 1 102 ? 48.220 12.010 17.425 1.00 25.10 102 ALA A O 1
ATOM 762 N N . TRP A 1 103 ? 49.769 11.794 19.062 1.00 20.34 103 TRP A N 1
ATOM 763 C CA . TRP A 1 103 ? 49.300 10.474 19.459 1.00 22.83 103 TRP A CA 1
ATOM 764 C C . TRP A 1 103 ? 47.864 10.544 19.959 1.00 33.68 103 TRP A C 1
ATOM 765 O O . TRP A 1 103 ? 47.014 9.765 19.514 1.00 34.09 103 TRP A O 1
ATOM 776 N N . ASN A 1 104 ? 47.591 11.482 20.869 1.00 27.62 104 ASN A N 1
ATOM 777 C CA . ASN A 1 104 ? 46.221 11.703 21.337 1.00 28.36 104 ASN A CA 1
ATOM 778 C C . ASN A 1 104 ? 45.225 11.870 20.202 1.00 26.00 104 ASN A C 1
ATOM 779 O O . ASN A 1 104 ? 44.182 11.251 20.205 1.00 28.22 104 ASN A O 1
ATOM 784 N N . LYS A 1 105 ? 45.530 12.725 19.238 1.00 28.56 105 LYS A N 1
ATOM 785 C CA . LYS A 1 105 ? 44.611 12.902 18.116 1.00 23.28 105 LYS A CA 1
ATOM 786 C C . LYS A 1 105 ? 44.395 11.603 17.352 1.00 25.69 105 LYS A C 1
ATOM 787 O O . LYS A 1 105 ? 43.261 11.220 17.121 1.00 29.06 105 LYS A O 1
ATOM 793 N N . LEU A 1 106 ? 45.475 10.901 16.999 1.00 19.70 106 LEU A N 1
ATOM 794 C CA . LEU A 1 106 ? 45.347 9.688 16.206 1.00 19.84 106 LEU A CA 1
ATOM 795 C C . LEU A 1 106 ? 44.562 8.561 16.925 1.00 30.35 106 LEU A C 1
ATOM 796 O O . LEU A 1 106 ? 43.688 7.907 16.336 1.00 24.52 106 LEU A O 1
ATOM 801 N N . LEU A 1 107 ? 44.851 8.365 18.203 1.00 18.29 107 LEU A N 1
ATOM 802 C CA . LEU A 1 107 ? 44.135 7.378 18.993 1.00 22.04 107 LEU A CA 1
ATOM 803 C C . LEU A 1 107 ? 42.649 7.762 19.124 1.00 19.46 107 LEU A C 1
ATOM 804 O O . LEU A 1 107 ? 41.778 6.925 18.965 1.00 38.03 107 LEU A O 1
ATOM 809 N N . ASN A 1 108 ? 42.376 9.024 19.431 1.00 27.81 108 ASN A N 1
ATOM 810 C CA . ASN A 1 108 ? 41.004 9.529 19.455 1.00 29.25 108 ASN A CA 1
ATOM 811 C C . ASN A 1 108 ? 40.299 9.269 18.143 1.00 32.84 108 ASN A C 1
ATOM 812 O O . ASN A 1 108 ? 39.153 8.824 18.119 1.00 33.14 108 ASN A O 1
ATOM 817 N N . TRP A 1 109 ? 40.989 9.542 17.043 1.00 23.72 109 TRP A N 1
ATOM 818 C CA . TRP A 1 109 ? 40.330 9.481 15.751 1.00 27.69 109 TRP A CA 1
ATOM 819 C C . TRP A 1 109 ? 40.033 8.052 15.326 1.00 26.02 109 TRP A C 1
ATOM 820 O O . TRP A 1 109 ? 38.973 7.784 14.772 1.00 25.22 109 TRP A O 1
ATOM 831 N N . TYR A 1 110 ? 40.981 7.153 15.601 1.00 21.24 110 TYR A N 1
ATOM 832 C CA . TYR A 1 110 ? 41.001 5.810 15.037 1.00 24.28 110 TYR A CA 1
ATOM 833 C C . TYR A 1 110 ? 40.831 4.679 16.038 1.00 25.75 110 TYR A C 1
ATOM 834 O O . TYR A 1 110 ? 40.462 3.574 15.652 1.00 25.41 110 TYR A O 1
ATOM 843 N N . GLY A 1 111 ? 41.121 4.947 17.308 1.00 28.16 111 GLY A N 1
ATOM 844 C CA . GLY A 1 111 ? 41.192 3.898 18.308 1.00 24.37 111 GLY A CA 1
ATOM 845 C C . GLY A 1 111 ? 42.383 2.983 18.049 1.00 31.61 111 GLY A C 1
ATOM 846 O O . GLY A 1 111 ? 43.196 3.227 17.162 1.00 25.25 111 GLY A O 1
ATOM 847 N N . CYS A 1 112 ? 42.490 1.916 18.825 1.00 34.79 112 CYS A N 1
ATOM 848 C CA . CYS A 1 112 ? 43.575 0.960 18.639 1.00 44.45 112 CYS A CA 1
ATOM 849 C C . CYS A 1 112 ? 43.056 -0.462 18.755 1.00 40.93 112 CYS A C 1
ATOM 850 O O . CYS A 1 112 ? 41.959 -0.691 19.263 1.00 45.10 112 CYS A O 1
ATOM 853 N N . VAL A 1 113 ? 43.847 -1.415 18.279 1.00 37.37 113 VAL A N 1
ATOM 854 C CA . VAL A 1 113 ? 43.491 -2.818 18.383 1.00 34.87 113 VAL A CA 1
ATOM 855 C C . VAL A 1 113 ? 43.252 -3.128 19.850 1.00 43.99 113 VAL A C 1
ATOM 856 O O . VAL A 1 113 ? 43.988 -2.653 20.712 1.00 43.20 113 VAL A O 1
ATOM 860 N N . GLU A 1 114 ? 42.209 -3.900 20.139 1.00 52.64 114 GLU A N 1
ATOM 861 C CA . GLU A 1 114 ? 41.836 -4.181 21.523 1.00 57.48 114 GLU A CA 1
ATOM 862 C C . GLU A 1 114 ? 43.006 -4.783 22.300 1.00 55.16 114 GLU A C 1
ATOM 863 O O . GLU A 1 114 ? 43.660 -5.719 21.835 1.00 53.43 114 GLU A O 1
ATOM 869 N N . GLY A 1 115 ? 43.277 -4.236 23.478 1.00 46.70 115 GLY A N 1
ATOM 870 C CA . GLY A 1 115 ? 44.334 -4.772 24.310 1.00 50.56 115 GLY A CA 1
ATOM 871 C C . GLY A 1 115 ? 45.713 -4.139 24.171 1.00 54.40 115 GLY A C 1
ATOM 872 O O . GLY A 1 115 ? 46.537 -4.283 25.080 1.00 49.83 115 GLY A O 1
ATOM 873 N N . GLN A 1 116 ? 45.978 -3.454 23.054 1.00 52.04 116 GLN A N 1
ATOM 874 C CA . GLN A 1 116 ? 47.278 -2.794 22.847 1.00 48.85 116 GLN A CA 1
ATOM 875 C C . GLN A 1 116 ? 47.427 -1.507 23.680 1.00 45.37 116 GLN A C 1
ATOM 876 O O . GLN A 1 116 ? 46.584 -0.603 23.617 1.00 42.19 116 GLN A O 1
ATOM 882 N N . GLN A 1 117 ? 48.493 -1.450 24.476 1.00 35.43 117 GLN A N 1
ATOM 883 C CA . GLN A 1 117 ? 48.822 -0.261 25.263 1.00 41.38 117 GLN A CA 1
ATOM 884 C C . GLN A 1 117 ? 49.663 0.681 24.415 1.00 36.92 117 GLN A C 1
ATOM 885 O O . GLN A 1 117 ? 50.366 0.226 23.537 1.00 26.31 117 GLN A O 1
ATOM 891 N N . PRO A 1 118 ? 49.610 1.994 24.688 1.00 38.15 118 PRO A N 1
ATOM 892 C CA . PRO A 1 118 ? 50.499 2.898 23.948 1.00 36.51 118 PRO A CA 1
ATOM 893 C C . PRO A 1 118 ? 51.964 2.536 24.181 1.00 36.69 118 PRO A C 1
ATOM 894 O O . PRO A 1 118 ? 52.322 2.088 25.263 1.00 34.36 118 PRO A O 1
ATOM 898 N N . ILE A 1 119 ? 52.798 2.714 23.166 1.00 31.95 119 ILE A N 1
ATOM 899 C CA . ILE A 1 119 ? 54.223 2.499 23.328 1.00 31.53 119 ILE A CA 1
ATOM 900 C C . ILE A 1 119 ? 54.881 3.855 23.574 1.00 36.90 119 ILE A C 1
ATOM 901 O O . ILE A 1 119 ? 55.221 4.570 22.624 1.00 36.73 119 ILE A O 1
ATOM 906 N N . VAL A 1 120 ? 55.046 4.207 24.847 1.00 32.68 120 VAL A N 1
ATOM 907 C CA . VAL A 1 120 ? 55.526 5.530 25.218 1.00 27.66 120 VAL A CA 1
ATOM 908 C C . VAL A 1 120 ? 56.983 5.506 25.686 1.00 28.88 120 VAL A C 1
ATOM 909 O O . VAL A 1 120 ? 57.419 4.577 26.373 1.00 31.22 120 VAL A O 1
ATOM 913 N N . ARG A 1 121 ? 57.736 6.526 25.292 1.00 26.20 121 ARG A N 1
ATOM 914 C CA . ARG A 1 121 ? 59.155 6.622 25.633 1.00 34.78 121 ARG A CA 1
ATOM 915 C C . ARG A 1 121 ? 59.530 8.073 25.925 1.00 30.42 121 ARG A C 1
ATOM 916 O O . ARG A 1 121 ? 58.845 8.980 25.479 1.00 32.66 121 ARG A O 1
ATOM 924 N N . LYS A 1 122 ? 60.613 8.285 26.669 1.00 33.45 122 LYS A N 1
ATOM 925 C CA . LYS A 1 122 ? 61.040 9.631 27.054 1.00 38.46 122 LYS A CA 1
ATOM 926 C C . LYS A 1 122 ? 62.289 10.116 26.314 1.00 39.88 122 LYS A C 1
ATOM 927 O O . LYS A 1 122 ? 63.158 9.331 25.925 1.00 37.50 122 LYS A O 1
ATOM 933 N N . VAL A 1 123 ? 62.365 11.429 26.134 1.00 27.81 123 VAL A N 1
ATOM 934 C CA . VAL A 1 123 ? 63.524 12.066 25.537 1.00 22.77 123 VAL A CA 1
ATOM 935 C C . VAL A 1 123 ? 64.622 12.229 26.578 1.00 30.15 123 VAL A C 1
ATOM 936 O O . VAL A 1 123 ? 64.370 12.709 27.685 1.00 32.41 123 VAL A O 1
ATOM 940 N N . VAL A 1 124 ? 65.834 11.820 26.222 1.00 28.19 124 VAL A N 1
ATOM 941 C CA . VAL A 1 124 ? 66.996 11.998 27.093 1.00 32.51 124 VAL A CA 1
ATOM 942 C C . VAL A 1 124 ? 68.138 12.640 26.322 1.00 36.36 124 VAL A C 1
ATOM 943 O O . VAL A 1 124 ? 68.161 12.616 25.092 1.00 40.67 124 VAL A O 1
ATOM 947 N N . GLU A 1 125 ? 69.069 13.238 27.048 1.00 32.58 125 GLU A N 1
ATOM 948 C CA . GLU A 1 125 ? 70.305 13.691 26.442 1.00 44.13 125 GLU A CA 1
ATOM 949 C C . GLU A 1 125 ? 71.333 12.592 26.646 1.00 43.94 125 GLU A C 1
ATOM 950 O O . GLU A 1 125 ? 71.557 12.163 27.771 1.00 50.83 125 GLU A O 1
ATOM 956 N N . HIS A 1 126 ? 71.941 12.126 25.562 1.00 41.81 126 HIS A N 1
ATOM 957 C CA . HIS A 1 126 ? 73.088 11.229 25.653 1.00 44.68 126 HIS A CA 1
ATOM 958 C C . HIS A 1 126 ? 73.935 11.336 24.393 1.00 51.16 126 HIS A C 1
ATOM 959 O O . HIS A 1 126 ? 73.589 12.058 23.455 1.00 46.11 126 HIS A O 1
ATOM 966 N N . GLY A 1 127 ? 75.045 10.603 24.386 1.00 54.84 127 GLY A N 1
ATOM 967 C CA . GLY A 1 127 ? 76.013 10.643 23.306 1.00 39.74 127 GLY A CA 1
ATOM 968 C C . GLY A 1 127 ? 77.413 10.403 23.841 1.00 41.37 127 GLY A C 1
ATOM 969 O O . GLY A 1 127 ? 77.785 10.931 24.886 1.00 38.89 127 GLY A O 1
ATOM 970 N N . LEU A 1 128 ? 78.192 9.602 23.123 1.00 41.79 128 LEU A N 1
ATOM 971 C CA . LEU A 1 128 ? 79.594 9.379 23.465 1.00 40.28 128 LEU A CA 1
ATOM 972 C C . LEU A 1 128 ? 80.472 10.621 23.261 1.00 39.80 128 LEU A C 1
ATOM 973 O O . LEU A 1 128 ? 81.496 10.797 23.937 1.00 40.68 128 LEU A O 1
ATOM 978 N N . PHE A 1 129 ? 80.086 11.466 22.309 1.00 43.70 129 PHE A N 1
ATOM 979 C CA . PHE A 1 129 ? 80.776 12.729 22.077 1.00 33.50 129 PHE A CA 1
ATOM 980 C C . PHE A 1 129 ? 79.776 13.883 22.196 1.00 39.03 129 PHE A C 1
ATOM 981 O O . PHE A 1 129 ? 79.509 14.355 23.297 1.00 42.89 129 PHE A O 1
ATOM 989 N N . VAL A 1 130 ? 79.209 14.323 21.078 1.00 36.93 130 VAL A N 1
ATOM 990 C CA . VAL A 1 130 ? 78.146 15.325 21.107 1.00 43.30 130 VAL A CA 1
ATOM 991 C C . VAL A 1 130 ? 76.911 14.780 21.841 1.00 41.35 130 VAL A C 1
ATOM 992 O O . VAL A 1 130 ? 76.494 13.652 21.601 1.00 36.74 130 VAL A O 1
ATOM 996 N N . LYS A 1 131 ? 76.343 15.571 22.750 1.00 44.25 131 LYS A N 1
ATOM 997 C CA . LYS A 1 131 ? 75.134 15.155 23.465 1.00 48.04 131 LYS A CA 1
ATOM 998 C C . LYS A 1 131 ? 73.885 15.577 22.682 1.00 49.88 131 LYS A C 1
ATOM 999 O O . LYS A 1 131 ? 73.716 16.740 22.329 1.00 54.48 131 LYS A O 1
ATOM 1005 N N . HIS A 1 132 ? 73.015 14.624 22.395 1.00 46.13 132 HIS A N 1
ATOM 1006 C CA . HIS A 1 132 ? 71.830 14.915 21.607 1.00 51.13 132 HIS A CA 1
ATOM 1007 C C . HIS A 1 132 ? 70.612 14.542 22.418 1.00 53.09 132 HIS A C 1
ATOM 1008 O O . HIS A 1 132 ? 70.656 13.587 23.195 1.00 51.81 132 HIS A O 1
ATOM 1015 N N . CYS A 1 133 ? 69.523 15.281 22.236 1.00 54.06 133 CYS A N 1
ATOM 1016 C CA . CYS A 1 133 ? 68.234 14.821 22.724 1.00 47.20 133 CYS A CA 1
ATOM 1017 C C . CYS A 1 133 ? 67.744 13.773 21.749 1.00 43.68 133 CYS A C 1
ATOM 1018 O O . CYS A 1 133 ? 67.694 14.020 20.550 1.00 48.34 133 CYS A O 1
ATOM 1021 N N . LYS A 1 134 ? 67.440 12.587 22.262 1.00 38.18 134 LYS A N 1
ATOM 1022 C CA . LYS A 1 134 ? 66.866 11.517 21.453 1.00 38.41 134 LYS A CA 1
ATOM 1023 C C . LYS A 1 134 ? 65.803 10.815 22.283 1.00 28.38 134 LYS A C 1
ATOM 1024 O O . LYS A 1 134 ? 65.938 10.700 23.500 1.00 33.45 134 LYS A O 1
ATOM 1030 N N . VAL A 1 135 ? 64.748 10.341 21.636 1.00 30.49 135 VAL A N 1
ATOM 1031 C CA . VAL A 1 135 ? 63.803 9.479 22.328 1.00 28.63 135 VAL A CA 1
ATOM 1032 C C . VAL A 1 135 ? 64.556 8.213 22.660 1.00 31.81 135 VAL A C 1
ATOM 1033 O O . VAL A 1 135 ? 65.195 7.622 21.784 1.00 38.89 135 VAL A O 1
ATOM 1037 N N . GLU A 1 136 ? 64.517 7.807 23.924 1.00 31.99 136 GLU A N 1
ATOM 1038 C CA . GLU A 1 136 ? 65.197 6.571 24.319 1.00 34.95 136 GLU A CA 1
ATOM 1039 C C . GLU A 1 136 ? 64.261 5.362 24.202 1.00 31.96 136 GLU A C 1
ATOM 1040 O O . GLU A 1 136 ? 63.416 5.119 25.064 1.00 32.35 136 GLU A O 1
ATOM 1046 N N . VAL A 1 137 ? 64.416 4.621 23.118 1.00 32.90 137 VAL A N 1
ATOM 1047 C CA . VAL A 1 137 ? 63.515 3.518 22.788 1.00 32.31 137 VAL A CA 1
ATOM 1048 C C . VAL A 1 137 ? 63.900 2.243 23.536 1.00 36.33 137 VAL A C 1
ATOM 1049 O O . VAL A 1 137 ? 63.049 1.435 23.890 1.00 33.62 137 VAL A O 1
ATOM 1053 N N . TYR A 1 138 ? 65.189 2.066 23.785 1.00 34.53 138 TYR A N 1
ATOM 1054 C CA . TYR A 1 138 ? 65.612 0.924 24.568 1.00 37.69 138 TYR A CA 1
ATOM 1055 C C . TYR A 1 138 ? 66.339 1.354 25.833 1.00 34.68 138 TYR A C 1
ATOM 1056 O O . TYR A 1 138 ? 67.379 1.996 25.766 1.00 39.24 138 TYR A O 1
ATOM 1065 N N . LEU A 1 139 ? 65.755 1.021 26.981 1.00 40.34 139 LEU A N 1
ATOM 1066 C CA . LEU A 1 139 ? 66.415 1.194 28.270 1.00 38.02 139 LEU A CA 1
ATOM 1067 C C . LEU A 1 139 ? 67.489 0.124 28.404 1.00 45.82 139 LEU A C 1
ATOM 1068 O O . LEU A 1 139 ? 67.454 -0.885 27.705 1.00 47.68 139 LEU A O 1
ATOM 1073 N N . LEU A 1 140 ? 68.442 0.340 29.302 1.00 47.58 140 LEU A N 1
ATOM 1074 C CA . LEU A 1 140 ? 69.497 -0.639 29.527 1.00 49.24 140 LEU A CA 1
ATOM 1075 C C . LEU A 1 140 ? 69.133 -1.535 30.706 1.00 43.98 140 LEU A C 1
ATOM 1076 O O . LEU A 1 140 ? 68.884 -1.042 31.801 1.00 41.68 140 LEU A O 1
ATOM 1081 N N . GLU A 1 141 ? 69.083 -2.843 30.470 1.00 42.43 141 GLU A N 1
ATOM 1082 C CA . GLU A 1 141 ? 68.745 -3.797 31.522 1.00 48.36 141 GLU A CA 1
ATOM 1083 C C . GLU A 1 141 ? 69.995 -4.109 32.343 1.00 46.74 141 GLU A C 1
ATOM 1084 O O . GLU A 1 141 ? 71.092 -4.249 31.798 1.00 41.18 141 GLU A O 1
ATOM 1086 N N . LEU A 1 142 ? 69.826 -4.194 33.659 1.00 47.14 142 LEU A N 1
ATOM 1087 C CA . LEU A 1 142 ? 70.932 -4.526 34.553 1.00 44.24 142 LEU A CA 1
ATOM 1088 C C . LEU A 1 142 ? 70.500 -5.502 35.635 1.00 45.55 142 LEU A C 1
ATOM 1089 O O . LEU A 1 142 ? 69.456 -5.322 36.258 1.00 52.14 142 LEU A O 1
ATOM 1094 N N . LYS A 1 143 ? 71.308 -6.535 35.855 1.00 50.13 143 LYS A N 1
ATOM 1095 C CA . LYS A 1 143 ? 71.070 -7.481 36.943 1.00 54.23 143 LYS A CA 1
ATOM 1096 C C . LYS A 1 143 ? 71.753 -6.982 38.224 1.00 55.39 143 LYS A C 1
ATOM 1097 O O . LYS A 1 143 ? 72.959 -6.760 38.248 1.00 50.75 143 LYS A O 1
ATOM 1103 N N . LEU A 1 144 ? 70.974 -6.793 39.283 1.00 56.10 144 LEU A N 1
ATOM 1104 C CA . LEU A 1 144 ? 71.500 -6.248 40.528 1.00 55.38 144 LEU A CA 1
ATOM 1105 C C . LEU A 1 144 ? 71.418 -7.276 41.653 1.00 59.68 144 LEU A C 1
ATOM 1106 O O . LEU A 1 144 ? 70.457 -8.047 41.740 1.00 56.38 144 LEU A O 1
ATOM 1111 N N . CYS A 1 145 ? 72.431 -7.293 42.511 1.00 63.65 145 CYS A N 1
ATOM 1112 C CA . CYS A 1 145 ? 72.440 -8.238 43.624 1.00 71.35 145 CYS A CA 1
ATOM 1113 C C . CYS A 1 145 ? 73.313 -7.788 44.791 1.00 64.20 145 CYS A C 1
ATOM 1114 O O . CYS A 1 145 ? 74.286 -7.048 44.622 1.00 60.07 145 CYS A O 1
ATOM 1117 N N . GLU A 1 146 ? 72.941 -8.240 45.982 1.00 69.91 146 GLU A N 1
ATOM 1118 C CA . GLU A 1 146 ? 73.689 -7.952 47.192 1.00 68.89 146 GLU A CA 1
ATOM 1119 C C . GLU A 1 146 ? 74.919 -8.834 47.226 1.00 61.63 146 GLU A C 1
ATOM 1120 O O . GLU A 1 146 ? 74.931 -9.915 46.648 1.00 62.88 146 GLU A O 1
ATOM 1126 N N . ASN A 1 147 ? 75.957 -8.390 47.916 1.00 66.82 147 ASN A N 1
ATOM 1127 C CA . ASN A 1 147 ? 77.130 -9.234 48.108 1.00 65.18 147 ASN A CA 1
ATOM 1128 C C . ASN A 1 147 ? 76.823 -10.497 48.921 1.00 62.62 147 ASN A C 1
ATOM 1129 O O . ASN A 1 147 ? 77.414 -11.556 48.690 1.00 58.55 147 ASN A O 1
ATOM 1134 N N . SER A 1 148 ? 75.902 -10.381 49.873 1.00 63.21 148 SER A N 1
ATOM 1135 C CA . SER A 1 148 ? 75.612 -11.491 50.781 1.00 71.85 148 SER A CA 1
ATOM 1136 C C . SER A 1 148 ? 74.656 -12.530 50.183 1.00 78.81 148 SER A C 1
ATOM 1137 O O . SER A 1 148 ? 74.472 -13.611 50.749 1.00 72.39 148 SER A O 1
ATOM 1140 N N . ASP A 1 149 ? 74.053 -12.198 49.042 1.00 80.25 149 ASP A N 1
ATOM 1141 C CA . ASP A 1 149 ? 73.106 -13.094 48.381 1.00 84.68 149 ASP A CA 1
ATOM 1142 C C . ASP A 1 149 ? 73.201 -12.959 46.856 1.00 88.76 149 ASP A C 1
ATOM 1143 O O . ASP A 1 149 ? 72.348 -12.319 46.226 1.00 86.95 149 ASP A O 1
ATOM 1148 N N . PRO A 1 150 ? 74.256 -13.553 46.264 1.00 86.74 150 PRO A N 1
ATOM 1149 C CA . PRO A 1 150 ? 74.522 -13.514 44.817 1.00 83.72 150 PRO A CA 1
ATOM 1150 C C . PRO A 1 150 ? 73.567 -14.403 44.011 1.00 85.61 150 PRO A C 1
ATOM 1151 O O . PRO A 1 150 ? 73.650 -14.451 42.781 1.00 82.71 150 PRO A O 1
ATOM 1155 N N . THR A 1 151 ? 72.680 -15.106 44.709 1.00 89.27 151 THR A N 1
ATOM 1156 C CA . THR A 1 151 ? 71.694 -15.975 44.075 1.00 89.99 151 THR A CA 1
ATOM 1157 C C . THR A 1 151 ? 70.442 -15.155 43.807 1.00 86.28 151 THR A C 1
ATOM 1158 O O . THR A 1 151 ? 69.662 -15.438 42.893 1.00 85.24 151 THR A O 1
ATOM 1162 N N . ASN A 1 152 ? 70.263 -14.131 44.631 1.00 85.10 152 ASN A N 1
ATOM 1163 C CA . ASN A 1 152 ? 69.164 -13.197 44.488 1.00 87.05 152 ASN A CA 1
ATOM 1164 C C . ASN A 1 152 ? 69.583 -12.027 43.591 1.00 89.43 152 ASN A C 1
ATOM 1165 O O . ASN A 1 152 ? 70.182 -11.049 44.065 1.00 94.54 152 ASN A O 1
ATOM 1170 N N . VAL A 1 153 ? 69.296 -12.135 42.296 1.00 78.52 153 VAL A N 1
ATOM 1171 C CA . VAL A 1 153 ? 69.569 -11.029 41.387 1.00 75.67 153 VAL A CA 1
ATOM 1172 C C . VAL A 1 153 ? 68.278 -10.449 40.827 1.00 69.58 153 VAL A C 1
ATOM 1173 O O . VAL A 1 153 ? 67.475 -11.146 40.224 1.00 70.07 153 VAL A O 1
ATOM 1177 N N . LEU A 1 154 ? 68.074 -9.164 41.065 1.00 69.05 154 LEU A N 1
ATOM 1178 C CA . LEU A 1 154 ? 66.930 -8.465 40.526 1.00 75.23 154 LEU A CA 1
ATOM 1179 C C . LEU A 1 154 ? 67.324 -7.878 39.179 1.00 75.42 154 LEU A C 1
ATOM 1180 O O . LEU A 1 154 ? 68.498 -7.617 38.922 1.00 76.01 154 LEU A O 1
ATOM 1185 N N . SER A 1 155 ? 66.343 -7.684 38.313 1.00 73.03 155 SER A N 1
ATOM 1186 C CA . SER A 1 155 ? 66.598 -7.065 37.026 1.00 71.70 155 SER A CA 1
ATOM 1187 C C . SER A 1 155 ? 65.958 -5.688 37.048 1.00 69.27 155 SER A C 1
ATOM 1188 O O . SER A 1 155 ? 64.827 -5.531 37.504 1.00 68.70 155 SER A O 1
ATOM 1191 N N . CYS A 1 156 ? 66.687 -4.681 36.586 1.00 62.61 156 CYS A N 1
ATOM 1192 C CA . CYS A 1 156 ? 66.135 -3.334 36.537 1.00 57.15 156 CYS A CA 1
ATOM 1193 C C . CYS A 1 156 ? 66.472 -2.667 35.211 1.00 52.93 156 CYS A C 1
ATOM 1194 O O . CYS A 1 156 ? 67.425 -3.046 34.534 1.00 53.01 156 CYS A O 1
ATOM 1197 N N . HIS A 1 157 ? 65.673 -1.680 34.835 1.00 56.57 157 HIS A N 1
ATOM 1198 C CA . HIS A 1 157 ? 65.908 -0.952 33.604 1.00 56.69 157 HIS A CA 1
ATOM 1199 C C . HIS A 1 157 ? 66.247 0.482 33.908 1.00 51.10 157 HIS A C 1
ATOM 1200 O O . HIS A 1 157 ? 65.559 1.148 34.682 1.00 59.73 157 HIS A O 1
ATOM 1207 N N . PHE A 1 158 ? 67.337 0.934 33.305 1.00 41.27 158 PHE A N 1
ATOM 1208 C CA . PHE A 1 158 ? 67.884 2.252 33.561 1.00 35.68 158 PHE A CA 1
ATOM 1209 C C . PHE A 1 158 ? 68.075 3.006 32.254 1.00 40.63 158 PHE A C 1
ATOM 1210 O O . PHE A 1 158 ? 68.371 2.422 31.211 1.00 39.57 158 PHE A O 1
ATOM 1218 N N . SER A 1 159 ? 67.925 4.317 32.317 1.00 36.79 159 SER A N 1
ATOM 1219 C CA . SER A 1 159 ? 68.221 5.138 31.172 1.00 34.56 159 SER A CA 1
ATOM 1220 C C . SER A 1 159 ? 69.744 5.172 30.945 1.00 33.52 159 SER A C 1
ATOM 1221 O O . SER A 1 159 ? 70.518 5.133 31.897 1.00 33.03 159 SER A O 1
ATOM 1224 N N . LYS A 1 160 ? 70.172 5.227 29.687 1.00 34.72 160 LYS A N 1
ATOM 1225 C CA . LYS A 1 160 ? 71.588 5.422 29.358 1.00 37.57 160 LYS A CA 1
ATOM 1226 C C . LYS A 1 160 ? 72.097 6.738 29.953 1.00 37.04 160 LYS A C 1
ATOM 1227 O O . LYS A 1 160 ? 73.294 6.918 30.191 1.00 42.88 160 LYS A O 1
ATOM 1233 N N . ALA A 1 161 ? 71.170 7.653 30.205 1.00 35.02 161 ALA A N 1
ATOM 1234 C CA . ALA A 1 161 ? 71.499 8.935 30.809 1.00 34.37 161 ALA A CA 1
ATOM 1235 C C . ALA A 1 161 ? 71.533 8.882 32.344 1.00 44.02 161 ALA A C 1
ATOM 1236 O O . ALA A 1 161 ? 71.937 9.854 32.986 1.00 44.28 161 ALA A O 1
ATOM 1238 N N . ASP A 1 162 ? 71.101 7.772 32.943 1.00 45.67 162 ASP A N 1
ATOM 1239 C CA . ASP A 1 162 ? 71.166 7.657 34.405 1.00 42.64 162 ASP A CA 1
ATOM 1240 C C . ASP A 1 162 ? 72.627 7.585 34.851 1.00 41.02 162 ASP A C 1
ATOM 1241 O O . ASP A 1 162 ? 73.506 7.238 34.062 1.00 36.35 162 ASP A O 1
ATOM 1246 N N . THR A 1 163 ? 72.887 7.926 36.108 1.00 39.36 163 THR A N 1
ATOM 1247 C CA . THR A 1 163 ? 74.247 7.889 36.628 1.00 42.50 163 THR A CA 1
ATOM 1248 C C . THR A 1 163 ? 74.477 6.642 37.464 1.00 45.87 163 THR A C 1
ATOM 1249 O O . THR A 1 163 ? 73.532 6.009 37.924 1.00 54.15 163 THR A O 1
ATOM 1253 N N . ILE A 1 164 ? 75.740 6.287 37.646 1.00 46.48 164 ILE A N 1
ATOM 1254 C CA . ILE A 1 164 ? 76.104 5.243 38.592 1.00 41.16 164 ILE A CA 1
ATOM 1255 C C . ILE A 1 164 ? 75.495 5.517 39.963 1.00 36.33 164 ILE A C 1
ATOM 1256 O O . ILE A 1 164 ? 75.105 4.594 40.664 1.00 42.81 164 ILE A O 1
ATOM 1261 N N . ALA A 1 165 ? 75.414 6.784 40.351 1.00 35.31 165 ALA A N 1
ATOM 1262 C CA . ALA A 1 165 ? 74.836 7.120 41.651 1.00 41.87 165 ALA A CA 1
ATOM 1263 C C . ALA A 1 165 ? 73.355 6.726 41.726 1.00 45.14 165 ALA A C 1
ATOM 1264 O O . ALA A 1 165 ? 72.877 6.270 42.772 1.00 47.55 165 ALA A O 1
ATOM 1266 N N . THR A 1 166 ? 72.644 6.891 40.607 1.00 46.10 166 THR A N 1
ATOM 1267 C CA . THR A 1 166 ? 71.225 6.535 40.508 1.00 43.80 166 THR A CA 1
ATOM 1268 C C . THR A 1 166 ? 71.014 5.042 40.706 1.00 44.50 166 THR A C 1
ATOM 1269 O O . THR A 1 166 ? 70.055 4.622 41.349 1.00 45.62 166 THR A O 1
ATOM 1273 N N . ILE A 1 167 ? 71.914 4.244 40.144 1.00 41.85 167 ILE A N 1
ATOM 1274 C CA . ILE A 1 167 ? 71.878 2.802 40.333 1.00 43.60 167 ILE A CA 1
ATOM 1275 C C . ILE A 1 167 ? 72.169 2.437 41.793 1.00 44.49 167 ILE A C 1
ATOM 1276 O O . ILE A 1 167 ? 71.607 1.484 42.330 1.00 43.78 167 ILE A O 1
ATOM 1281 N N . GLU A 1 168 ? 73.069 3.175 42.428 1.00 40.64 168 GLU A N 1
ATOM 1282 C CA . GLU A 1 168 ? 73.374 2.904 43.826 1.00 49.12 168 GLU A CA 1
ATOM 1283 C C . GLU A 1 168 ? 72.188 3.276 44.686 1.00 45.87 168 GLU A C 1
ATOM 1284 O O . GLU A 1 168 ? 71.845 2.554 45.607 1.00 45.20 168 GLU A O 1
ATOM 1290 N N . LYS A 1 169 ? 71.566 4.408 44.381 1.00 56.57 169 LYS A N 1
ATOM 1291 C CA . LYS A 1 169 ? 70.383 4.825 45.113 1.00 56.50 169 LYS A CA 1
ATOM 1292 C C . LYS A 1 169 ? 69.356 3.698 45.063 1.00 54.87 169 LYS A C 1
ATOM 1293 O O . LYS A 1 169 ? 68.751 3.346 46.077 1.00 56.67 169 LYS A O 1
ATOM 1299 N N . GLU A 1 170 ? 69.203 3.098 43.889 1.00 53.90 170 GLU A N 1
ATOM 1300 C CA . GLU A 1 170 ? 68.177 2.076 43.678 1.00 53.31 170 GLU A CA 1
ATOM 1301 C C . GLU A 1 170 ? 68.548 0.739 44.307 1.00 49.80 170 GLU A C 1
ATOM 1302 O O . GLU A 1 170 ? 67.684 0.030 44.816 1.00 56.70 170 GLU A O 1
ATOM 1316 N N . ARG A 1 172 ? 70.448 0.341 46.972 1.00 45.69 172 ARG A N 1
ATOM 1317 C CA . ARG A 1 172 ? 70.225 0.577 48.390 1.00 51.34 172 ARG A CA 1
ATOM 1318 C C . ARG A 1 172 ? 68.760 0.402 48.760 1.00 60.83 172 ARG A C 1
ATOM 1319 O O . ARG A 1 172 ? 68.453 -0.137 49.819 1.00 64.63 172 ARG A O 1
ATOM 1327 N N . LYS A 1 173 ? 67.860 0.863 47.893 1.00 66.96 173 LYS A N 1
ATOM 1328 C CA . LYS A 1 173 ? 66.428 0.677 48.124 1.00 73.52 173 LYS A CA 1
ATOM 1329 C C . LYS A 1 173 ? 66.087 -0.812 48.120 1.00 76.15 173 LYS A C 1
ATOM 1330 O O . LYS A 1 173 ? 65.712 -1.370 49.153 1.00 81.02 173 LYS A O 1
ATOM 1336 N N . LEU A 1 174 ? 66.236 -1.448 46.960 1.00 74.31 174 LEU A N 1
ATOM 1337 C CA . LEU A 1 174 ? 65.932 -2.868 46.798 1.00 70.17 174 LEU A CA 1
ATOM 1338 C C . LEU A 1 174 ? 66.417 -3.703 47.966 1.00 73.81 174 LEU A C 1
ATOM 1339 O O . LEU A 1 174 ? 65.646 -4.452 48.571 1.00 81.13 174 LEU A O 1
ATOM 1344 N N . PHE A 1 175 ? 67.699 -3.573 48.282 1.00 67.20 175 PHE A N 1
ATOM 1345 C CA . PHE A 1 175 ? 68.323 -4.457 49.254 1.00 62.81 175 PHE A CA 1
ATOM 1346 C C . PHE A 1 175 ? 68.317 -3.879 50.680 1.00 63.02 175 PHE A C 1
ATOM 1347 O O . PHE A 1 175 ? 68.919 -4.439 51.595 1.00 57.26 175 PHE A O 1
ATOM 1355 N N . ASN A 1 176 ? 67.611 -2.769 50.860 1.00 70.32 176 ASN A N 1
ATOM 1356 C CA . ASN A 1 176 ? 67.466 -2.131 52.169 1.00 76.07 176 ASN A CA 1
ATOM 1357 C C . ASN A 1 176 ? 68.783 -1.820 52.883 1.00 78.76 176 ASN A C 1
ATOM 1358 O O . ASN A 1 176 ? 69.126 -2.444 53.892 1.00 83.14 176 ASN A O 1
ATOM 1363 N N . ILE A 1 177 ? 69.507 -0.839 52.356 1.00 71.98 177 ILE A N 1
ATOM 1364 C CA . ILE A 1 177 ? 70.770 -0.411 52.935 1.00 63.54 177 ILE A CA 1
ATOM 1365 C C . ILE A 1 177 ? 70.630 1.019 53.457 1.00 64.10 177 ILE A C 1
ATOM 1366 O O . ILE A 1 177 ? 70.331 1.945 52.697 1.00 71.56 177 ILE A O 1
ATOM 1371 N N . PRO A 1 178 ? 70.836 1.194 54.767 1.00 60.45 178 PRO A N 1
ATOM 1372 C CA . PRO A 1 178 ? 70.761 2.458 55.515 1.00 65.63 178 PRO A CA 1
ATOM 1373 C C . PRO A 1 178 ? 71.683 3.539 54.948 1.00 72.60 178 PRO A C 1
ATOM 1374 O O . PRO A 1 178 ? 72.837 3.253 54.620 1.00 74.84 178 PRO A O 1
ATOM 1378 N N . ALA A 1 179 ? 71.184 4.768 54.866 1.00 70.17 179 ALA A N 1
ATOM 1379 C CA . ALA A 1 179 ? 71.941 5.882 54.291 1.00 73.30 179 ALA A CA 1
ATOM 1380 C C . ALA A 1 179 ? 73.356 6.055 54.854 1.00 74.07 179 ALA A C 1
ATOM 1381 O O . ALA A 1 179 ? 74.294 6.351 54.110 1.00 74.25 179 ALA A O 1
ATOM 1383 N N . GLU A 1 180 ? 73.518 5.882 56.160 1.00 75.19 180 GLU A N 1
ATOM 1384 C CA . GLU A 1 180 ? 74.822 6.127 56.763 1.00 80.66 180 GLU A CA 1
ATOM 1385 C C . GLU A 1 180 ? 75.789 4.959 56.568 1.00 76.50 180 GLU A C 1
ATOM 1386 O O . GLU A 1 180 ? 76.965 5.041 56.931 1.00 79.11 180 GLU A O 1
ATOM 1392 N N . ARG A 1 181 ? 75.292 3.878 55.981 1.00 67.14 181 ARG A N 1
ATOM 1393 C CA . ARG A 1 181 ? 76.142 2.737 55.673 1.00 58.81 181 ARG A CA 1
ATOM 1394 C C . ARG A 1 181 ? 76.887 2.941 54.352 1.00 55.96 181 ARG A C 1
ATOM 1395 O O . ARG A 1 181 ? 76.270 3.183 53.308 1.00 53.85 181 ARG A O 1
ATOM 1403 N N . GLU A 1 182 ? 78.210 2.833 54.408 1.00 46.16 182 GLU A N 1
ATOM 1404 C CA . GLU A 1 182 ? 79.049 2.967 53.227 1.00 47.55 182 GLU A CA 1
ATOM 1405 C C . GLU A 1 182 ? 78.952 1.721 52.333 1.00 43.70 182 GLU A C 1
ATOM 1406 O O . GLU A 1 182 ? 78.775 0.606 52.825 1.00 43.13 182 GLU A O 1
ATOM 1412 N N . THR A 1 183 ? 79.063 1.917 51.021 1.00 37.80 183 THR A N 1
ATOM 1413 C CA . THR A 1 183 ? 79.000 0.802 50.073 1.00 42.18 183 THR A CA 1
ATOM 1414 C C . THR A 1 183 ? 80.162 0.801 49.082 1.00 46.00 183 THR A C 1
ATOM 1415 O O . THR A 1 183 ? 80.826 1.822 48.892 1.00 45.00 183 THR A O 1
ATOM 1419 N N . ARG A 1 184 ? 80.419 -0.357 48.476 1.00 43.76 184 ARG A N 1
ATOM 1420 C CA . ARG A 1 184 ? 81.242 -0.431 47.270 1.00 42.36 184 ARG A CA 1
ATOM 1421 C C . ARG A 1 184 ? 80.432 -1.076 46.142 1.00 47.11 184 ARG A C 1
ATOM 1422 O O . ARG A 1 184 ? 79.683 -2.028 46.370 1.00 46.03 184 ARG A O 1
ATOM 1430 N N . LEU A 1 185 ? 80.572 -0.548 44.931 1.00 40.25 185 LEU A N 1
ATOM 1431 C CA . LEU A 1 185 ? 79.837 -1.079 43.780 1.00 39.46 185 LEU A CA 1
ATOM 1432 C C . LEU A 1 185 ? 80.813 -1.765 42.834 1.00 41.78 185 LEU A C 1
ATOM 1433 O O . LEU A 1 185 ? 81.795 -1.165 42.393 1.00 46.33 185 LEU A O 1
ATOM 1438 N N . TRP A 1 186 ? 80.548 -3.025 42.522 1.00 40.39 186 TRP A N 1
ATOM 1439 C CA . TRP A 1 186 ? 81.499 -3.822 41.754 1.00 41.80 186 TRP A CA 1
ATOM 1440 C C . TRP A 1 186 ? 80.986 -4.169 40.363 1.00 51.02 186 TRP A C 1
ATOM 1441 O O . TRP A 1 186 ? 79.826 -4.543 40.185 1.00 48.86 186 TRP A O 1
ATOM 1452 N N . ASN A 1 187 ? 81.865 -4.047 39.379 1.00 62.08 187 ASN A N 1
ATOM 1453 C CA . ASN A 1 187 ? 81.514 -4.326 37.990 1.00 68.89 187 ASN A CA 1
ATOM 1454 C C . ASN A 1 187 ? 82.438 -5.374 37.398 1.00 67.79 187 ASN A C 1
ATOM 1455 O O . ASN A 1 187 ? 83.613 -5.107 37.166 1.00 75.33 187 ASN A O 1
ATOM 1460 N N . LYS A 1 188 ? 81.924 -6.566 37.143 1.00 74.97 188 LYS A N 1
ATOM 1461 C CA . LYS A 1 188 ? 82.748 -7.547 36.457 1.00 75.23 188 LYS A CA 1
ATOM 1462 C C . LYS A 1 188 ? 82.083 -8.073 35.193 1.00 80.42 188 LYS A C 1
ATOM 1463 O O . LYS A 1 188 ? 81.131 -8.853 35.246 1.00 79.42 188 LYS A O 1
ATOM 1469 N N . TYR A 1 189 ? 82.603 -7.633 34.055 1.00 82.25 189 TYR A N 1
ATOM 1470 C CA . TYR A 1 189 ? 82.047 -8.008 32.768 1.00 85.00 189 TYR A CA 1
ATOM 1471 C C . TYR A 1 189 ? 83.173 -8.408 31.820 1.00 89.03 189 TYR A C 1
ATOM 1472 O O . TYR A 1 189 ? 83.898 -7.546 31.319 1.00 86.95 189 TYR A O 1
ATOM 1489 N N . SER A 1 191 ? 86.030 -9.965 32.431 1.00 93.08 191 SER A N 1
ATOM 1490 C CA . SER A 1 191 ? 87.158 -9.246 33.026 1.00 98.03 191 SER A CA 1
ATOM 1491 C C . SER A 1 191 ? 88.297 -10.079 33.635 1.00 103.76 191 SER A C 1
ATOM 1492 O O . SER A 1 191 ? 89.478 -9.770 33.424 1.00 112.46 191 SER A O 1
ATOM 1495 N N . ASN A 1 192 ? 87.941 -11.113 34.392 1.00 93.94 192 ASN A N 1
ATOM 1496 C CA . ASN A 1 192 ? 88.904 -11.870 35.197 1.00 89.84 192 ASN A CA 1
ATOM 1497 C C . ASN A 1 192 ? 89.007 -11.278 36.599 1.00 90.98 192 ASN A C 1
ATOM 1498 O O . ASN A 1 192 ? 89.412 -11.957 37.537 1.00 97.26 192 ASN A O 1
ATOM 1503 N N . THR A 1 193 ? 88.637 -10.010 36.745 1.00 90.10 193 THR A N 1
ATOM 1504 C CA . THR A 1 193 ? 88.643 -9.379 38.060 1.00 88.63 193 THR A CA 1
ATOM 1505 C C . THR A 1 193 ? 87.561 -8.324 38.225 1.00 83.64 193 THR A C 1
ATOM 1506 O O . THR A 1 193 ? 87.144 -7.689 37.258 1.00 82.33 193 THR A O 1
ATOM 1510 N N . TYR A 1 194 ? 87.132 -8.124 39.467 1.00 81.45 194 TYR A N 1
ATOM 1511 C CA . TYR A 1 194 ? 86.145 -7.097 39.770 1.00 72.46 194 TYR A CA 1
ATOM 1512 C C . TYR A 1 194 ? 86.751 -5.711 39.702 1.00 71.16 194 TYR A C 1
ATOM 1513 O O . TYR A 1 194 ? 87.766 -5.429 40.334 1.00 68.39 194 TYR A O 1
ATOM 1522 N N . GLU A 1 195 ? 86.122 -4.850 38.917 1.00 73.72 195 GLU A N 1
ATOM 1523 C CA . GLU A 1 195 ? 86.464 -3.442 38.909 1.00 79.99 195 GLU A CA 1
ATOM 1524 C C . GLU A 1 195 ? 85.447 -2.698 39.784 1.00 67.74 195 GLU A C 1
ATOM 1525 O O . GLU A 1 195 ? 84.260 -3.043 39.819 1.00 53.45 195 GLU A O 1
ATOM 1531 N N . GLN A 1 196 ? 85.913 -1.695 40.516 1.00 60.62 196 GLN A N 1
ATOM 1532 C CA . GLN A 1 196 ? 85.021 -0.946 41.384 1.00 62.48 196 GLN A CA 1
ATOM 1533 C C . GLN A 1 196 ? 84.500 0.261 40.629 1.00 70.79 196 GLN A C 1
ATOM 1534 O O . GLN A 1 196 ? 85.278 1.056 40.097 1.00 68.91 196 GLN A O 1
ATOM 1540 N N . LEU A 1 197 ? 83.180 0.375 40.550 1.00 52.68 197 LEU A N 1
ATOM 1541 C CA . LEU A 1 197 ? 82.565 1.574 40.010 1.00 55.93 197 LEU A CA 1
ATOM 1542 C C . LEU A 1 197 ? 82.657 2.662 41.070 1.00 56.78 197 LEU A C 1
ATOM 1543 O O . LEU A 1 197 ? 81.915 2.650 42.059 1.00 54.17 197 LEU A O 1
ATOM 1548 N N . SER A 1 198 ? 83.583 3.592 40.863 1.00 59.63 198 SER A N 1
ATOM 1549 C CA . SER A 1 198 ? 83.903 4.595 41.873 1.00 64.26 198 SER A CA 1
ATOM 1550 C C . SER A 1 198 ? 83.352 5.982 41.543 1.00 61.59 198 SER A C 1
ATOM 1551 O O . SER A 1 198 ? 83.008 6.746 42.448 1.00 49.77 198 SER A O 1
ATOM 1554 N N . LYS A 1 199 ? 83.274 6.310 40.255 1.00 59.02 199 LYS A N 1
ATOM 1555 C CA . LYS A 1 199 ? 82.791 7.625 39.854 1.00 58.08 199 LYS A CA 1
ATOM 1556 C C . LYS A 1 199 ? 81.267 7.629 39.790 1.00 52.38 199 LYS A C 1
ATOM 1557 O O . LYS A 1 199 ? 80.686 7.343 38.747 1.00 56.72 199 LYS A O 1
ATOM 1563 N N . LEU A 1 200 ? 80.620 7.934 40.914 1.00 49.83 200 LEU A N 1
ATOM 1564 C CA . LEU A 1 200 ? 79.159 7.952 40.966 1.00 51.68 200 LEU A CA 1
ATOM 1565 C C . LEU A 1 200 ? 78.641 9.064 40.047 1.00 52.21 200 LEU A C 1
ATOM 1566 O O . LEU A 1 200 ? 77.460 9.129 39.698 1.00 46.77 200 LEU A O 1
ATOM 1571 N N . ASP A 1 201 ? 79.571 9.913 39.641 1.00 53.67 201 ASP A N 1
ATOM 1572 C CA . ASP A 1 201 ? 79.310 11.097 38.849 1.00 55.72 201 ASP A CA 1
ATOM 1573 C C . ASP A 1 201 ? 78.853 10.778 37.431 1.00 62.93 201 ASP A C 1
ATOM 1574 O O . ASP A 1 201 ? 77.958 11.436 36.889 1.00 61.76 201 ASP A O 1
ATOM 1579 N N . ASN A 1 202 ? 79.479 9.784 36.809 1.00 62.64 202 ASN A N 1
ATOM 1580 C CA . ASN A 1 202 ? 79.251 9.594 35.385 1.00 61.49 202 ASN A CA 1
ATOM 1581 C C . ASN A 1 202 ? 78.085 8.672 35.029 1.00 52.01 202 ASN A C 1
ATOM 1582 O O . ASN A 1 202 ? 77.632 7.863 35.844 1.00 43.74 202 ASN A O 1
ATOM 1587 N N . THR A 1 203 ? 77.585 8.844 33.810 1.00 40.89 203 THR A N 1
ATOM 1588 C CA . THR A 1 203 ? 76.435 8.098 33.338 1.00 39.38 203 THR A CA 1
ATOM 1589 C C . THR A 1 203 ? 76.788 6.652 33.034 1.00 37.27 203 THR A C 1
ATOM 1590 O O . THR A 1 203 ? 77.952 6.303 32.838 1.00 39.95 203 THR A O 1
ATOM 1594 N N . ILE A 1 204 ? 75.756 5.825 32.989 1.00 34.58 204 ILE A N 1
ATOM 1595 C CA . ILE A 1 204 ? 75.861 4.448 32.539 1.00 43.09 204 ILE A CA 1
ATOM 1596 C C . ILE A 1 204 ? 76.555 4.325 31.180 1.00 44.98 204 ILE A C 1
ATOM 1597 O O . ILE A 1 204 ? 77.349 3.410 30.962 1.00 48.61 204 ILE A O 1
ATOM 1602 N N . GLN A 1 205 ? 76.248 5.248 30.272 1.00 42.34 205 GLN A N 1
ATOM 1603 C CA . GLN A 1 205 ? 76.877 5.288 28.952 1.00 42.89 205 GLN A CA 1
ATOM 1604 C C . GLN A 1 205 ? 78.377 5.632 29.016 1.00 48.02 205 GLN A C 1
ATOM 1605 O O . GLN A 1 205 ? 79.193 5.037 28.301 1.00 47.71 205 GLN A O 1
ATOM 1611 N N . ASP A 1 206 ? 78.727 6.596 29.871 1.00 48.02 206 ASP A N 1
ATOM 1612 C CA . ASP A 1 206 ? 80.121 6.969 30.114 1.00 55.63 206 ASP A CA 1
ATOM 1613 C C . ASP A 1 206 ? 80.893 5.778 30.647 1.00 57.86 206 ASP A C 1
ATOM 1614 O O . ASP A 1 206 ? 82.027 5.513 30.238 1.00 60.12 206 ASP A O 1
ATOM 1619 N N . ALA A 1 207 ? 80.267 5.076 31.585 1.00 55.92 207 ALA A N 1
ATOM 1620 C CA . ALA A 1 207 ? 80.885 3.948 32.261 1.00 52.48 2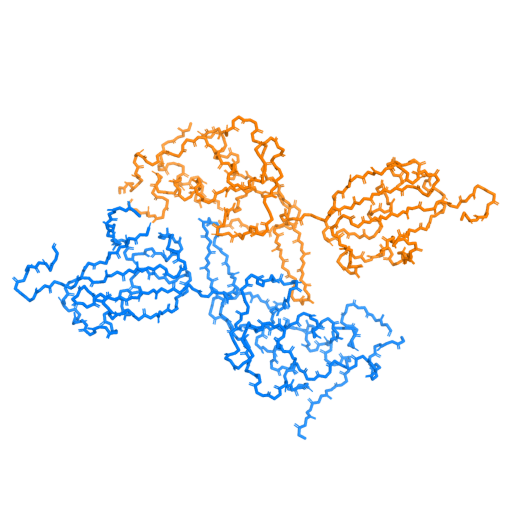07 ALA A CA 1
ATOM 1621 C C . ALA A 1 207 ? 80.955 2.743 31.331 1.00 57.71 207 ALA A C 1
ATOM 1622 O O . ALA A 1 207 ? 81.647 1.765 31.619 1.00 64.01 207 ALA A O 1
ATOM 1624 N N . GLY A 1 208 ? 80.237 2.823 30.212 1.00 53.93 208 GLY A N 1
ATOM 1625 C CA . GLY A 1 208 ? 80.216 1.748 29.238 1.00 54.05 208 GLY A CA 1
ATOM 1626 C C . GLY A 1 208 ? 79.735 0.418 29.793 1.00 50.50 208 GLY A C 1
ATOM 1627 O O . GLY A 1 208 ? 80.367 -0.613 29.575 1.00 53.74 208 GLY A O 1
ATOM 1628 N N . LEU A 1 209 ? 78.617 0.434 30.511 1.00 41.82 209 LEU A N 1
ATOM 1629 C CA . LEU A 1 209 ? 77.983 -0.804 30.967 1.00 44.58 209 LEU A CA 1
ATOM 1630 C C . LEU A 1 209 ? 77.189 -1.459 29.826 1.00 51.64 209 LEU A C 1
ATOM 1631 O O . LEU A 1 209 ? 76.688 -0.770 28.917 1.00 45.69 209 LEU A O 1
ATOM 1636 N N . TYR A 1 210 ? 77.080 -2.785 29.875 1.00 52.43 210 TYR A N 1
ATOM 1637 C CA . TYR A 1 210 ? 76.465 -3.551 28.791 1.00 60.24 210 TYR A CA 1
ATOM 1638 C C . TYR A 1 210 ? 75.133 -4.176 29.197 1.00 52.49 210 TYR A C 1
ATOM 1639 O O . TYR A 1 210 ? 74.950 -4.569 30.350 1.00 47.16 210 TYR A O 1
ATOM 1648 N N . GLN A 1 211 ? 74.213 -4.265 28.236 1.00 46.80 211 GLN A N 1
ATOM 1649 C CA . GLN A 1 211 ? 72.916 -4.923 28.424 1.00 49.49 211 GLN A CA 1
ATOM 1650 C C . GLN A 1 211 ? 73.054 -6.207 29.216 1.00 45.84 211 GLN A C 1
ATOM 1651 O O . GLN A 1 211 ? 73.913 -7.035 28.893 1.00 48.10 211 GLN A O 1
ATOM 1657 N N . GLY A 1 212 ? 72.194 -6.386 30.223 1.00 40.45 212 GLY A N 1
ATOM 1658 C CA . GLY A 1 212 ? 72.121 -7.632 30.982 1.00 42.66 212 GLY A CA 1
ATOM 1659 C C . GLY A 1 212 ? 73.332 -7.923 31.850 1.00 52.39 212 GLY A C 1
ATOM 1660 O O . GLY A 1 212 ? 73.439 -8.986 32.473 1.00 61.17 212 GLY A O 1
ATOM 1661 N N . GLN A 1 213 ? 74.255 -6.970 31.890 1.00 53.74 213 GLN A N 1
ATOM 1662 C CA . GLN A 1 213 ? 75.460 -7.090 32.701 1.00 55.23 213 GLN A CA 1
ATOM 1663 C C . GLN A 1 213 ? 75.122 -7.166 34.191 1.00 53.04 213 GLN A C 1
ATOM 1664 O O . GLN A 1 213 ? 74.187 -6.518 34.663 1.00 45.36 213 GLN A O 1
ATOM 1670 N N . VAL A 1 214 ? 75.881 -7.962 34.934 1.00 58.56 214 VAL A N 1
ATOM 1671 C CA . VAL A 1 214 ? 75.675 -8.045 36.375 1.00 53.58 214 VAL A CA 1
ATOM 1672 C C . VAL A 1 214 ? 76.582 -7.084 37.134 1.00 53.58 214 VAL A C 1
ATOM 1673 O O . VAL A 1 214 ? 77.749 -6.885 36.784 1.00 59.35 214 VAL A O 1
ATOM 1677 N N . LEU A 1 215 ? 76.038 -6.485 38.178 1.00 46.26 215 LEU A N 1
ATOM 1678 C CA . LEU A 1 215 ? 76.861 -5.70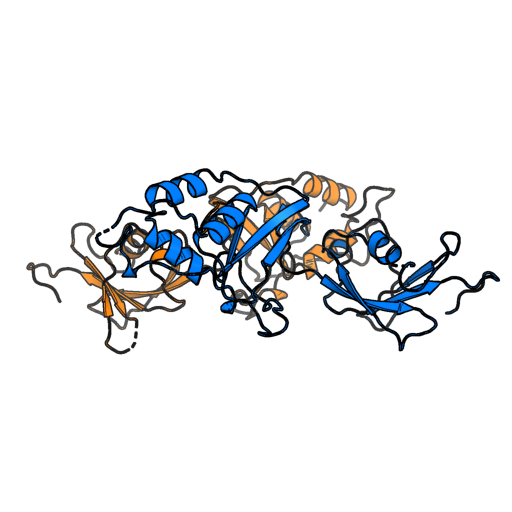9 39.077 1.00 52.31 215 LEU A CA 1
ATOM 1679 C C . LEU A 1 215 ? 76.405 -5.910 40.529 1.00 54.36 215 LEU A C 1
ATOM 1680 O O . LEU A 1 215 ? 75.229 -6.192 40.791 1.00 49.73 215 LEU A O 1
ATOM 1685 N N . VAL A 1 216 ? 77.352 -5.812 41.462 1.00 41.24 216 VAL A N 1
ATOM 1686 C CA . VAL A 1 216 ? 77.087 -6.202 42.842 1.00 47.01 216 VAL A CA 1
ATOM 1687 C C . VAL A 1 216 ? 77.432 -5.105 43.842 1.00 42.95 216 VAL A C 1
ATOM 1688 O O . VAL A 1 216 ? 78.481 -4.469 43.751 1.00 41.23 216 VAL A O 1
ATOM 1692 N N . ILE A 1 217 ? 76.529 -4.885 44.789 1.00 35.24 217 ILE A N 1
ATOM 1693 C CA . ILE A 1 217 ? 76.751 -3.884 45.813 1.00 40.98 217 ILE A CA 1
ATOM 1694 C C . ILE A 1 217 ? 77.222 -4.550 47.102 1.00 47.05 217 ILE A C 1
ATOM 1695 O O . ILE A 1 217 ? 76.608 -5.509 47.579 1.00 50.34 217 ILE A O 1
ATOM 1700 N N . GLU A 1 218 ? 78.330 -4.054 47.643 1.00 43.59 218 GLU A N 1
ATOM 1701 C CA . GLU A 1 218 ? 78.908 -4.606 48.867 1.00 45.30 218 GLU A CA 1
ATOM 1702 C C . GLU A 1 218 ? 78.838 -3.575 49.978 1.00 39.94 218 GLU A C 1
ATOM 1703 O O . GLU A 1 218 ? 79.575 -2.593 49.961 1.00 37.21 218 GLU A O 1
ATOM 1709 N N . PRO A 1 219 ? 77.938 -3.788 50.944 1.00 42.39 219 PRO A N 1
ATOM 1710 C CA . PRO A 1 219 ? 77.772 -2.881 52.085 1.00 43.69 219 PRO A CA 1
ATOM 1711 C C . PRO A 1 219 ? 78.843 -3.150 53.139 1.00 44.02 219 PRO A C 1
ATOM 1712 O O . PRO A 1 219 ? 79.211 -4.305 53.349 1.00 41.68 219 PRO A O 1
ATOM 1716 N N . GLN A 1 220 ? 79.343 -2.102 53.783 1.00 48.27 220 GLN A N 1
ATOM 1717 C CA . GLN A 1 220 ? 80.277 -2.261 54.895 1.00 43.72 220 GLN A CA 1
ATOM 1718 C C . GLN A 1 220 ? 79.571 -2.925 56.086 1.00 37.73 220 GLN A C 1
ATOM 1719 O O . GLN A 1 220 ? 78.455 -2.541 56.442 1.00 37.48 220 GLN A O 1
ATOM 1725 N N . ASN A 1 221 ? 80.200 -3.936 56.684 1.00 36.79 221 ASN A N 1
ATOM 1726 C CA . ASN A 1 221 ? 79.691 -4.508 57.940 1.00 38.93 221 ASN A CA 1
ATOM 1727 C C . ASN A 1 221 ? 79.579 -3.408 59.004 1.00 39.86 221 ASN A C 1
ATOM 1728 O O . ASN A 1 221 ? 80.329 -2.425 58.963 1.00 42.09 221 ASN A O 1
ATOM 1733 N N . GLU A 1 222 ? 78.652 -3.559 59.948 1.00 42.93 222 GLU A N 1
ATOM 1734 C CA . GLU A 1 222 ? 78.514 -2.596 61.049 1.00 40.89 222 GLU A CA 1
ATOM 1735 C C . GLU A 1 222 ? 79.822 -2.331 61.815 1.00 46.57 222 GLU A C 1
ATOM 1736 O O . GLU A 1 222 ? 80.106 -1.184 62.183 1.00 41.32 222 GLU A O 1
ATOM 1738 N N . ASP A 1 223 ? 80.618 -3.382 62.039 1.00 46.11 223 ASP A N 1
ATOM 1739 C CA . ASP A 1 223 ? 81.892 -3.249 62.762 1.00 39.33 223 ASP A CA 1
ATOM 1740 C C . ASP A 1 223 ? 83.029 -2.605 61.970 1.00 36.10 223 ASP A C 1
ATOM 1741 O O . ASP A 1 223 ? 84.113 -2.404 62.501 1.00 44.00 223 ASP A O 1
ATOM 1746 N N . GLY A 1 224 ? 82.797 -2.306 60.697 1.00 38.86 224 GLY A N 1
ATOM 1747 C CA . GLY A 1 224 ? 83.789 -1.600 59.900 1.00 31.16 224 GLY A CA 1
ATOM 1748 C C . GLY A 1 224 ? 84.550 -2.478 58.929 1.00 35.56 224 GLY A C 1
ATOM 1749 O O . GLY A 1 224 ? 85.205 -1.979 58.018 1.00 40.49 224 GLY A O 1
ATOM 1750 N N . THR A 1 225 ? 84.489 -3.790 59.119 1.00 34.39 225 THR A N 1
ATOM 1751 C CA . THR A 1 225 ? 85.131 -4.692 58.171 1.00 36.69 225 THR A CA 1
ATOM 1752 C C . THR A 1 225 ? 84.341 -4.686 56.845 1.00 39.57 225 THR A C 1
ATOM 1753 O O . THR A 1 225 ? 83.200 -4.234 56.798 1.00 33.30 225 THR A O 1
ATOM 1757 N N . TRP A 1 226 ? 84.956 -5.180 55.779 1.00 39.32 226 TRP A N 1
ATOM 1758 C CA . TRP A 1 226 ? 84.275 -5.322 54.492 1.00 42.10 226 TRP A CA 1
ATOM 1759 C C . TRP A 1 226 ? 84.132 -6.800 54.149 1.00 48.06 226 TRP A C 1
ATOM 1760 O O . TRP A 1 226 ? 85.099 -7.549 54.253 1.00 53.02 226 TRP A O 1
ATOM 1771 N N . PRO A 1 227 ? 82.926 -7.221 53.728 1.00 49.56 227 PRO A N 1
ATOM 1772 C CA . PRO A 1 227 ? 82.615 -8.626 53.418 1.00 49.17 227 PRO A CA 1
ATOM 1773 C C . PRO A 1 227 ? 83.577 -9.324 52.439 1.00 49.32 227 PRO A C 1
ATOM 1774 O O . PRO A 1 227 ? 83.696 -10.542 52.515 1.00 51.28 227 PRO A O 1
ATOM 1778 N N . ARG A 1 228 ? 84.251 -8.596 51.551 1.00 52.96 228 ARG A N 1
ATOM 1779 C CA . ARG A 1 228 ? 85.252 -9.232 50.689 1.00 63.03 228 ARG A CA 1
ATOM 1780 C C . ARG A 1 228 ? 86.695 -8.889 51.066 1.00 62.77 228 ARG A C 1
ATOM 1781 O O . ARG A 1 228 ? 87.212 -7.829 50.708 1.00 62.29 228 ARG A O 1
ATOM 1789 N N . ARG B 1 12 ? 101.191 16.192 18.517 1.00 43.63 12 ARG B N 1
ATOM 1790 C CA . ARG B 1 12 ? 100.069 15.879 19.399 1.00 44.69 12 ARG B CA 1
ATOM 1791 C C . ARG B 1 12 ? 100.315 16.562 20.722 1.00 46.73 12 ARG B C 1
ATOM 1792 O O . ARG B 1 12 ? 101.289 16.246 21.401 1.00 46.57 12 ARG B O 1
ATOM 1800 N N . PRO B 1 13 ? 99.439 17.502 21.096 1.00 35.46 13 PRO B N 1
ATOM 1801 C CA . PRO B 1 13 ? 99.646 18.187 22.373 1.00 31.64 13 PRO B CA 1
ATOM 1802 C C . PRO B 1 13 ? 99.219 17.288 23.535 1.00 36.14 13 PRO B C 1
ATOM 1803 O O . PRO B 1 13 ? 98.660 16.202 23.318 1.00 38.97 13 PRO B O 1
ATOM 1807 N N . ASP B 1 14 ? 99.486 17.745 24.753 1.00 31.63 14 ASP B N 1
ATOM 1808 C CA . ASP B 1 14 ? 99.208 16.973 25.961 1.00 41.55 14 ASP B CA 1
ATOM 1809 C C . ASP B 1 14 ? 97.710 16.721 26.168 1.00 40.56 14 ASP B C 1
ATOM 1810 O O . ASP B 1 14 ? 96.865 17.327 25.501 1.00 33.03 14 ASP B O 1
ATOM 1815 N N . VAL B 1 15 ? 97.378 15.829 27.092 1.00 25.64 15 VAL B N 1
ATOM 1816 C CA . VAL B 1 15 ? 95.990 15.397 27.209 1.00 32.59 15 VAL B CA 1
ATOM 1817 C C . VAL B 1 15 ? 95.035 16.527 27.611 1.00 37.68 15 VAL B C 1
ATOM 1818 O O . VAL B 1 15 ? 93.893 16.579 27.135 1.00 44.51 15 VAL B O 1
ATOM 1822 N N . GLU B 1 16 ? 95.501 17.441 28.457 1.00 31.74 16 GLU B N 1
ATOM 1823 C CA . GLU B 1 16 ? 94.652 18.553 28.874 1.00 38.60 16 GLU B CA 1
ATOM 1824 C C . GLU B 1 16 ? 94.218 19.365 27.660 1.00 41.79 16 GLU B C 1
ATOM 1825 O O . GLU B 1 16 ? 93.063 19.778 27.554 1.00 51.41 16 GLU B O 1
ATOM 1831 N N . THR B 1 17 ? 95.153 19.573 26.743 1.00 34.12 17 THR B N 1
ATOM 1832 C CA . THR B 1 17 ? 94.909 20.387 25.561 1.00 34.35 17 THR B CA 1
ATOM 1833 C C . THR B 1 17 ? 94.019 19.639 24.566 1.00 38.03 17 THR B C 1
ATOM 1834 O O . THR B 1 17 ? 93.177 20.250 23.909 1.00 40.22 17 THR B O 1
ATOM 1838 N N . GLN B 1 18 ? 94.190 18.321 24.465 1.00 34.80 18 GLN B N 1
ATOM 1839 C CA . GLN B 1 18 ? 93.307 17.519 23.614 1.00 36.78 18 GLN B CA 1
ATOM 1840 C C . GLN B 1 18 ? 91.884 17.513 24.160 1.00 38.04 18 GLN B C 1
ATOM 1841 O O . GLN B 1 18 ? 90.937 17.470 23.393 1.00 35.69 18 GLN B O 1
ATOM 1847 N N . LYS B 1 19 ? 91.741 17.515 25.486 1.00 36.23 19 LYS B N 1
ATOM 1848 C CA . LYS B 1 19 ? 90.419 17.527 26.108 1.00 39.37 19 LYS B CA 1
ATOM 1849 C C . LYS B 1 19 ? 89.718 18.847 25.802 1.00 39.49 19 LYS B C 1
ATOM 1850 O O . LYS B 1 19 ? 88.541 18.877 25.441 1.00 31.86 19 LYS B O 1
ATOM 1856 N N . THR B 1 20 ? 90.465 19.934 25.933 1.00 38.82 20 THR B N 1
ATOM 1857 C CA . THR B 1 20 ? 89.960 21.272 25.644 1.00 37.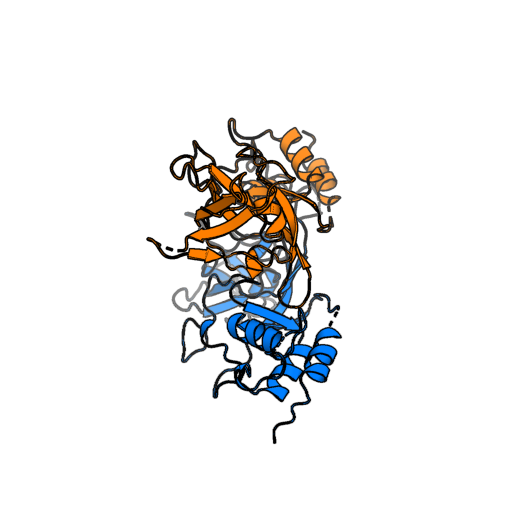59 20 THR B CA 1
ATOM 1858 C C . THR B 1 20 ? 89.574 21.510 24.193 1.00 40.11 20 THR B C 1
ATOM 1859 O O . THR B 1 20 ? 88.494 22.015 23.912 1.00 43.65 20 THR B O 1
ATOM 1863 N N . GLU B 1 21 ? 90.465 21.175 23.267 1.00 43.04 21 GLU B N 1
ATOM 1864 C CA . GLU B 1 21 ? 90.211 21.469 21.863 1.00 37.96 21 GLU B CA 1
ATOM 1865 C C . GLU B 1 21 ? 89.027 20.683 21.342 1.00 39.23 21 GLU B C 1
ATOM 1866 O O . GLU B 1 21 ? 88.196 21.228 20.608 1.00 43.36 21 GLU B O 1
ATOM 1872 N N . LEU B 1 22 ? 88.938 19.412 21.730 1.00 34.19 22 LEU B N 1
ATOM 1873 C CA . LEU B 1 22 ? 87.790 18.594 21.355 1.00 35.74 22 LEU B CA 1
ATOM 1874 C C . LEU B 1 22 ? 86.524 18.930 22.161 1.00 38.66 22 LEU B C 1
ATOM 1875 O O . LEU B 1 22 ? 85.413 18.791 21.659 1.00 40.20 22 LEU B O 1
ATOM 1880 N N . GLY B 1 23 ? 86.691 19.382 23.399 1.00 39.52 23 GLY B N 1
ATOM 1881 C CA . GLY B 1 23 ? 85.563 19.843 24.186 1.00 38.86 23 GLY B CA 1
ATOM 1882 C C . GLY B 1 23 ? 84.904 21.063 23.557 1.00 41.36 23 GLY B C 1
ATOM 1883 O O . GLY B 1 23 ? 83.692 21.229 23.633 1.00 42.41 23 GLY B O 1
ATOM 1884 N N . ALA B 1 24 ? 85.700 21.923 22.931 1.00 40.85 24 ALA B N 1
ATOM 1885 C CA . ALA B 1 24 ? 85.155 23.101 22.265 1.00 45.25 24 ALA B CA 1
ATOM 1886 C C . ALA B 1 24 ? 84.224 22.711 21.120 1.00 44.26 24 ALA B C 1
ATOM 1887 O O . ALA B 1 24 ? 83.445 23.536 20.653 1.00 45.83 24 ALA B O 1
ATOM 1889 N N . LEU B 1 25 ? 84.320 21.458 20.671 1.00 42.39 25 LEU B N 1
ATOM 1890 C CA . LEU B 1 25 ? 83.500 20.947 19.570 1.00 46.98 25 LEU B CA 1
ATOM 1891 C C . LEU B 1 25 ? 82.276 20.155 20.041 1.00 45.35 25 LEU B C 1
ATOM 1892 O O . LEU B 1 25 ? 81.436 19.778 19.234 1.00 47.44 25 LEU B O 1
ATOM 1905 N N . GLY B 1 27 ? 79.467 20.823 21.036 1.00 42.73 27 GLY B N 1
ATOM 1906 C CA . GLY B 1 27 ? 78.121 21.273 20.738 1.00 46.32 27 GLY B CA 1
ATOM 1907 C C . GLY B 1 27 ? 77.796 21.456 19.271 1.00 50.32 27 GLY B C 1
ATOM 1908 O O . GLY B 1 27 ? 76.840 22.156 18.936 1.00 56.49 27 GLY B O 1
ATOM 1909 N N . THR B 1 28 ? 78.580 20.838 18.392 1.00 46.04 28 THR B N 1
ATOM 1910 C CA . THR B 1 28 ? 78.333 20.967 16.960 1.00 49.64 28 THR B CA 1
ATOM 1911 C C . THR B 1 28 ? 76.980 20.343 16.599 1.00 51.26 28 THR B C 1
ATOM 1912 O O . THR B 1 28 ? 76.656 19.233 17.028 1.00 49.31 28 THR B O 1
ATOM 1916 N N . THR B 1 29 ? 76.186 21.061 15.816 1.00 49.28 29 THR B N 1
ATOM 1917 C CA . THR B 1 29 ? 74.882 20.552 15.434 1.00 48.99 29 THR B CA 1
ATOM 1918 C C . THR B 1 29 ? 74.956 19.863 14.078 1.00 46.03 29 THR B C 1
ATOM 1919 O O . THR B 1 29 ? 75.921 20.029 13.338 1.00 41.43 29 THR B O 1
ATOM 1923 N N . LEU B 1 30 ? 73.948 19.057 13.772 1.00 45.89 30 LEU B N 1
ATOM 1924 C CA . LEU B 1 30 ? 73.877 18.421 12.470 1.00 31.15 30 LEU B CA 1
ATOM 1925 C C . LEU B 1 30 ? 73.286 19.417 11.510 1.00 33.70 30 LEU B C 1
ATOM 1926 O O . LEU B 1 30 ? 72.236 19.990 11.781 1.00 38.64 30 LEU B O 1
ATOM 1931 N N . GLN B 1 31 ? 73.956 19.643 10.393 1.00 31.64 31 GLN B N 1
ATOM 1932 C CA . GLN B 1 31 ? 73.387 20.496 9.352 1.00 37.47 31 GLN B CA 1
ATOM 1933 C C . GLN B 1 31 ? 73.385 19.730 8.025 1.00 37.74 31 GLN B C 1
ATOM 1934 O O . GLN B 1 31 ? 74.346 19.022 7.717 1.00 41.98 31 GLN B O 1
ATOM 1936 N N . ARG B 1 32 ? 72.313 19.857 7.246 1.00 32.39 32 ARG B N 1
ATOM 1937 C CA A ARG B 1 32 ? 72.224 19.153 5.967 0.50 32.78 32 ARG B CA 1
ATOM 1938 C CA B ARG B 1 32 ? 72.214 19.181 5.956 0.50 32.99 32 ARG B CA 1
ATOM 1939 C C . ARG B 1 32 ? 73.471 19.371 5.107 1.00 38.31 32 ARG B C 1
ATOM 1940 O O . ARG B 1 32 ? 73.971 20.490 4.973 1.00 46.15 32 ARG B O 1
ATOM 1955 N N . GLY B 1 33 ? 73.983 18.286 4.535 1.00 29.47 33 GLY B N 1
ATOM 1956 C CA . GLY B 1 33 ? 75.160 18.370 3.684 1.00 27.77 33 GLY B CA 1
ATOM 1957 C C . GLY B 1 33 ? 76.516 18.297 4.385 1.00 40.05 33 GLY B C 1
ATOM 1958 O O . GLY B 1 33 ? 77.528 18.100 3.724 1.00 37.97 33 GLY B O 1
ATOM 1959 N N . ALA B 1 34 ? 76.545 18.454 5.711 1.00 42.31 34 ALA B N 1
ATOM 1960 C CA . ALA B 1 34 ? 77.802 18.412 6.472 1.00 44.09 34 ALA B CA 1
ATOM 1961 C C . ALA B 1 34 ? 78.394 17.005 6.520 1.00 42.12 34 ALA B C 1
ATOM 1962 O O . ALA B 1 34 ? 77.666 16.011 6.490 1.00 37.91 34 ALA B O 1
ATOM 1964 N N . GLN B 1 35 ? 79.718 16.937 6.605 1.00 39.27 35 GLN B N 1
ATOM 1965 C CA . GLN B 1 35 ? 80.430 15.664 6.664 1.00 37.46 35 GLN B CA 1
ATOM 1966 C C . GLN B 1 35 ? 80.862 15.304 8.066 1.00 37.11 35 GLN B C 1
ATOM 1967 O O . GLN B 1 35 ? 81.447 16.118 8.788 1.00 38.89 35 GLN B O 1
ATOM 1973 N N . TRP B 1 36 ? 80.556 14.067 8.439 1.00 29.22 36 TRP B N 1
ATOM 1974 C CA . TRP B 1 36 ? 80.877 13.532 9.753 1.00 30.31 36 TRP B CA 1
ATOM 1975 C C . TRP B 1 36 ? 81.645 12.230 9.583 1.00 32.38 36 TRP B C 1
ATOM 1976 O O . TRP B 1 36 ? 81.544 11.554 8.550 1.00 29.78 36 TRP B O 1
ATOM 1987 N N . TYR B 1 37 ? 82.441 11.887 10.585 1.00 26.81 37 TYR B N 1
ATOM 1988 C CA . TYR B 1 37 ? 83.288 10.716 10.466 1.00 21.21 37 TYR B CA 1
ATOM 1989 C C . TYR B 1 37 ? 82.925 9.704 11.538 1.00 23.98 37 TYR B C 1
ATOM 1990 O O . TYR B 1 37 ? 82.528 10.077 12.645 1.00 19.97 37 TYR B O 1
ATOM 1999 N N . LEU B 1 38 ? 83.045 8.425 11.192 1.00 21.63 38 LEU B N 1
ATOM 2000 C CA . LEU B 1 38 ? 82.789 7.359 12.140 1.00 22.29 38 LEU B CA 1
ATOM 2001 C C . LEU B 1 38 ? 84.059 6.892 12.780 1.00 24.60 38 LEU B C 1
ATOM 2002 O O . LEU B 1 38 ? 85.065 6.698 12.108 1.00 27.92 38 LEU B O 1
ATOM 2007 N N . ILE B 1 39 ? 84.001 6.714 14.093 1.00 22.37 39 ILE B N 1
ATOM 2008 C CA . ILE B 1 39 ? 85.111 6.143 14.822 1.00 22.55 39 ILE B CA 1
ATOM 2009 C C . ILE B 1 39 ? 84.568 5.024 15.664 1.00 19.26 39 ILE B C 1
ATOM 2010 O O . ILE B 1 39 ? 83.570 5.209 16.368 1.00 22.79 39 ILE B O 1
ATOM 2015 N N . ASP B 1 40 ? 85.203 3.857 15.565 1.00 22.76 40 ASP B N 1
ATOM 2016 C CA . ASP B 1 40 ? 84.854 2.725 16.414 1.00 24.36 40 ASP B CA 1
ATOM 2017 C C . ASP B 1 40 ? 84.868 3.245 17.848 1.00 27.19 40 ASP B C 1
ATOM 2018 O O . ASP B 1 40 ? 85.768 3.990 18.245 1.00 36.92 40 ASP B O 1
ATOM 2023 N N . SER B 1 41 ? 83.861 2.869 18.615 1.00 25.78 41 SER B N 1
ATOM 2024 C CA . SER B 1 41 ? 83.695 3.400 19.961 1.00 27.33 41 SER B CA 1
ATOM 2025 C C . SER B 1 41 ? 84.665 2.723 20.917 1.00 33.57 41 SER B C 1
ATOM 2026 O O . SER B 1 41 ? 84.961 3.234 21.990 1.00 38.75 41 SER B O 1
ATOM 2029 N N . ARG B 1 42 ? 85.180 1.570 20.517 1.00 38.32 42 ARG B N 1
ATOM 2030 C CA . ARG B 1 42 ? 86.287 0.961 21.243 1.00 27.05 42 ARG B CA 1
ATOM 2031 C C . ARG B 1 42 ? 87.481 1.930 21.275 1.00 33.99 42 ARG B C 1
ATOM 2032 O O . ARG B 1 42 ? 87.992 2.230 22.339 1.00 36.90 42 ARG B O 1
ATOM 2040 N N . TRP B 1 43 ? 87.917 2.423 20.113 1.00 27.78 43 TRP B N 1
ATOM 2041 C CA . TRP B 1 43 ? 89.016 3.370 20.076 1.00 25.06 43 TRP B CA 1
ATOM 2042 C C . TRP B 1 43 ? 88.658 4.653 20.812 1.00 40.05 43 TRP B C 1
ATOM 2043 O O . TRP B 1 43 ? 89.471 5.178 21.585 1.00 25.79 43 TRP B O 1
ATOM 2054 N N . PHE B 1 44 ? 87.456 5.169 20.551 1.00 22.14 44 PHE B N 1
ATOM 2055 C CA . PHE B 1 44 ? 87.081 6.457 21.098 1.00 25.79 44 PHE B CA 1
ATOM 2056 C C . PHE B 1 44 ? 86.896 6.460 22.625 1.00 30.80 44 PHE B C 1
ATOM 2057 O O . PHE B 1 44 ? 87.287 7.420 23.295 1.00 33.10 44 PHE B O 1
ATOM 2065 N N . LYS B 1 45 ? 86.284 5.410 23.167 1.00 33.21 45 LYS B N 1
ATOM 2066 C CA . LYS B 1 45 ? 86.118 5.290 24.620 1.00 37.14 45 LYS B CA 1
ATOM 2067 C C . LYS B 1 45 ? 87.485 5.226 25.283 1.00 40.41 45 LYS B C 1
ATOM 2068 O O . LYS B 1 45 ? 87.699 5.810 26.347 1.00 32.81 45 LYS B O 1
ATOM 2074 N N . GLN B 1 46 ? 88.413 4.502 24.659 1.00 37.05 46 GLN B N 1
ATOM 2075 C CA . GLN B 1 46 ? 89.760 4.411 25.217 1.00 38.96 46 GLN B CA 1
ATOM 2076 C C . GLN B 1 46 ? 90.435 5.777 25.220 1.00 39.93 46 GLN B C 1
ATOM 2077 O O . GLN B 1 46 ? 91.039 6.179 26.215 1.00 34.86 46 GLN B O 1
ATOM 2083 N N . TRP B 1 47 ? 90.309 6.498 24.109 1.00 35.61 47 TRP B N 1
ATOM 2084 C CA . TRP B 1 47 ? 90.812 7.857 24.036 1.00 28.47 47 TRP B CA 1
ATOM 2085 C C . TRP B 1 47 ? 90.296 8.734 25.187 1.00 29.03 47 TRP B C 1
ATOM 2086 O O . TRP B 1 47 ? 91.076 9.445 25.827 1.00 29.34 47 TRP B O 1
ATOM 2097 N N . LYS B 1 48 ? 88.991 8.674 25.451 1.00 25.78 48 LYS B N 1
ATOM 2098 C CA . LYS B 1 48 ? 88.381 9.449 26.532 1.00 28.80 48 LYS B CA 1
ATOM 2099 C C . LYS B 1 48 ? 88.992 9.114 27.899 1.00 36.62 48 LYS B C 1
ATOM 2100 O O . LYS B 1 48 ? 89.235 10.000 28.726 1.00 37.00 48 LYS B O 1
ATOM 2106 N N . LYS B 1 49 ? 89.238 7.833 28.136 1.00 34.68 49 LYS B N 1
ATOM 2107 C CA . LYS B 1 49 ? 89.854 7.423 29.384 1.00 38.50 49 LYS B CA 1
ATOM 2108 C C . LYS B 1 49 ? 91.287 7.928 29.430 1.00 36.38 49 LYS B C 1
ATOM 2109 O O . LYS B 1 49 ? 91.802 8.272 30.491 1.00 36.68 49 LYS B O 1
ATOM 2115 N N . TYR B 1 50 ? 91.925 7.993 28.272 1.00 33.64 50 TYR B N 1
ATOM 2116 C CA . TYR B 1 50 ? 93.320 8.386 28.225 1.00 27.95 50 TYR B CA 1
ATOM 2117 C C . TYR B 1 50 ? 93.484 9.857 28.568 1.00 30.26 50 TYR B C 1
ATOM 2118 O O . TYR B 1 50 ? 94.403 10.214 29.308 1.00 31.72 50 TYR B O 1
ATOM 2127 N N . VAL B 1 51 ? 92.594 10.706 28.055 1.00 26.37 51 VAL B N 1
ATOM 2128 C CA . VAL B 1 51 ? 92.704 12.142 28.313 1.00 27.51 51 VAL B CA 1
ATOM 2129 C C . VAL B 1 51 ? 91.889 12.597 29.524 1.00 34.79 51 VAL B C 1
ATOM 2130 O O . VAL B 1 51 ? 91.944 13.766 29.910 1.00 39.85 51 VAL B O 1
ATOM 2134 N N . GLY B 1 52 ? 91.151 11.665 30.126 1.00 39.65 52 GLY B N 1
ATOM 2135 C CA . GLY B 1 52 ? 90.255 11.971 31.234 1.00 31.06 52 GLY B CA 1
ATOM 2136 C C . GLY B 1 52 ? 89.127 12.880 30.785 1.00 36.05 52 GLY B C 1
ATOM 2137 O O . GLY B 1 52 ? 88.781 13.840 31.462 1.00 38.23 52 GLY B O 1
ATOM 2138 N N . PHE B 1 53 ? 88.552 12.573 29.630 1.00 36.33 53 PHE B N 1
ATOM 2139 C CA . PHE B 1 53 ? 87.615 13.483 28.991 1.00 43.01 53 PHE B CA 1
ATOM 2140 C C . PHE B 1 53 ? 86.360 13.733 29.794 1.00 41.31 53 PHE B C 1
ATOM 2141 O O . PHE B 1 53 ? 85.843 14.839 29.795 1.00 39.71 53 PHE B O 1
ATOM 2149 N N . ASP B 1 54 ? 85.865 12.696 30.460 1.00 56.66 54 ASP B N 1
ATOM 2150 C CA . ASP B 1 54 ? 84.607 12.793 31.203 1.00 66.52 54 ASP B CA 1
ATOM 2151 C C . ASP B 1 54 ? 84.876 13.150 32.661 1.00 66.52 54 ASP B C 1
ATOM 2152 O O . ASP B 1 54 ? 84.417 12.466 33.578 1.00 71.70 54 ASP B O 1
ATOM 2157 N N . SER B 1 55 ? 85.623 14.225 32.866 1.00 58.89 55 SER B N 1
ATOM 2158 C CA . SER B 1 55 ? 86.031 14.611 34.204 1.00 62.26 55 SER B CA 1
ATOM 2159 C C . SER B 1 55 ? 86.857 15.888 34.171 1.00 61.13 55 SER B C 1
ATOM 2160 O O . SER B 1 55 ? 87.973 15.902 33.652 1.00 51.07 55 SER B O 1
ATOM 2163 N N . TRP B 1 56 ? 86.305 16.959 34.734 1.00 64.55 56 TRP B N 1
ATOM 2164 C CA . TRP B 1 56 ? 87.000 18.239 34.771 1.00 64.54 56 TRP B CA 1
ATOM 2165 C C . TRP B 1 56 ? 87.426 18.594 36.202 1.00 59.62 56 TRP B C 1
ATOM 2166 O O . TRP B 1 56 ? 86.818 19.436 36.851 1.00 57.32 56 TRP B O 1
ATOM 2177 N N . ASP B 1 57 ? 88.474 17.933 36.690 1.00 65.51 57 ASP B N 1
ATOM 2178 C CA . ASP B 1 57 ? 89.034 18.243 38.008 1.00 69.29 57 ASP B CA 1
ATOM 2179 C C . ASP B 1 57 ? 90.315 19.083 37.918 1.00 60.18 57 ASP B C 1
ATOM 2180 O O . ASP B 1 57 ? 90.904 19.236 36.844 1.00 54.67 57 ASP B O 1
ATOM 2193 N N . TYR B 1 59 ? 93.147 18.399 38.732 1.00 46.80 59 TYR B N 1
ATOM 2194 C CA . TYR B 1 59 ? 94.200 17.537 38.214 1.00 41.23 59 TYR B CA 1
ATOM 2195 C C . TYR B 1 59 ? 93.653 16.581 37.163 1.00 41.43 59 TYR B C 1
ATOM 2196 O O . TYR B 1 59 ? 92.648 15.892 37.382 1.00 52.50 59 TYR B O 1
ATOM 2205 N N . ASN B 1 60 ? 94.301 16.550 36.008 1.00 38.55 60 ASN B N 1
ATOM 2206 C CA . ASN B 1 60 ? 93.846 15.670 34.940 1.00 33.70 60 ASN B CA 1
ATOM 2207 C C . ASN B 1 60 ? 93.766 14.211 35.394 1.00 36.74 60 ASN B C 1
ATOM 2208 O O . ASN B 1 60 ? 94.622 13.725 36.125 1.00 39.71 60 ASN B O 1
ATOM 2213 N N . VAL B 1 61 ? 92.733 13.518 34.933 1.00 39.57 61 VAL B N 1
ATOM 2214 C CA . VAL B 1 61 ? 92.398 12.184 35.412 1.00 31.70 61 VAL B CA 1
ATOM 2215 C C . VAL B 1 61 ? 92.663 11.074 34.375 1.00 38.88 61 VAL B C 1
ATOM 2216 O O . VAL B 1 61 ? 92.472 9.889 34.656 1.00 38.42 61 VAL B O 1
ATOM 2220 N N . GLY B 1 62 ? 93.136 11.461 33.191 1.00 39.56 62 GLY B N 1
ATOM 2221 C CA . GLY B 1 62 ? 93.500 10.504 32.155 1.00 39.72 62 GLY B CA 1
ATOM 2222 C C . GLY B 1 62 ? 94.424 9.390 32.632 1.00 42.72 62 GLY B C 1
ATOM 2223 O O . GLY B 1 62 ? 95.233 9.595 33.538 1.00 39.50 62 GLY B O 1
ATOM 2224 N N . GLU B 1 63 ? 94.301 8.209 32.024 1.00 39.85 63 GLU B N 1
ATOM 2225 C CA . GLU B 1 63 ? 95.095 7.045 32.417 1.00 41.96 63 GLU B CA 1
ATOM 2226 C C . GLU B 1 63 ? 96.153 6.729 31.355 1.00 42.36 63 GLU B C 1
ATOM 2227 O O . GLU B 1 63 ? 95.838 6.328 30.224 1.00 38.51 63 GLU B O 1
ATOM 2229 N N . HIS B 1 64 ? 97.411 6.906 31.744 1.00 36.47 64 HIS B N 1
ATOM 2230 C CA . HIS B 1 64 ? 98.530 6.936 30.812 1.00 39.14 64 HIS B CA 1
ATOM 2231 C C . HIS B 1 64 ? 98.687 5.656 29.999 1.00 41.66 64 HIS B C 1
ATOM 2232 O O . HIS B 1 64 ? 99.046 5.698 28.821 1.00 36.41 64 HIS B O 1
ATOM 2239 N N . ASN B 1 65 ? 98.430 4.520 30.636 1.00 28.53 65 ASN B N 1
ATOM 2240 C CA . ASN B 1 65 ? 98.525 3.246 29.959 1.00 42.16 65 ASN B CA 1
ATOM 2241 C C . ASN B 1 65 ? 97.343 2.966 29.017 1.00 42.65 65 ASN B C 1
ATOM 2242 O O . ASN B 1 65 ? 97.278 1.910 28.395 1.00 39.25 65 ASN B O 1
ATOM 2247 N N . LEU B 1 66 ? 96.421 3.916 28.897 1.00 40.08 66 LEU B N 1
ATOM 2248 C CA . LEU B 1 66 ? 95.303 3.740 27.977 1.00 43.16 66 LEU B CA 1
ATOM 2249 C C . LEU B 1 66 ? 95.507 4.526 26.696 1.00 44.15 66 LEU B C 1
ATOM 2250 O O . LEU B 1 66 ? 94.588 4.646 25.876 1.00 38.46 66 LEU B O 1
ATOM 2255 N N . PHE B 1 67 ? 96.719 5.057 26.529 1.00 46.04 67 PHE B N 1
ATOM 2256 C CA . PHE B 1 67 ? 97.129 5.629 25.251 1.00 41.77 67 PHE B CA 1
ATOM 2257 C C . PHE B 1 67 ? 96.527 4.780 24.120 1.00 30.76 67 PHE B C 1
ATOM 2258 O O . PHE B 1 67 ? 96.822 3.593 24.019 1.00 33.69 67 PHE B O 1
ATOM 2266 N N . PRO B 1 68 ? 95.677 5.378 23.271 1.00 23.96 68 PRO B N 1
ATOM 2267 C CA . PRO B 1 68 ? 94.947 4.522 22.313 1.00 22.86 68 PRO B CA 1
ATOM 2268 C C . PRO B 1 68 ? 95.728 4.157 21.037 1.00 31.97 68 PRO B C 1
ATOM 2269 O O . PRO B 1 68 ? 95.363 3.190 20.355 1.00 30.86 68 PRO B O 1
ATOM 2273 N N . GLY B 1 69 ? 96.785 4.899 20.729 1.00 32.71 69 GLY B N 1
ATOM 2274 C CA . GLY B 1 69 ? 97.506 4.697 19.481 1.00 29.97 69 GLY B CA 1
ATOM 2275 C C . GLY B 1 69 ? 96.694 5.191 18.291 1.00 31.46 69 GLY B C 1
ATOM 2276 O O . GLY B 1 69 ? 95.696 5.884 18.449 1.00 32.48 69 GLY B O 1
ATOM 2277 N N . PRO B 1 70 ? 97.129 4.836 17.086 1.00 29.86 70 PRO B N 1
ATOM 2278 C CA . PRO B 1 70 ? 96.484 5.212 15.826 1.00 30.65 70 PRO B CA 1
ATOM 2279 C C . PRO B 1 70 ? 94.992 4.857 15.810 1.00 32.89 70 PRO B C 1
ATOM 2280 O O . PRO B 1 70 ? 94.579 3.834 16.351 1.00 33.33 70 PRO B O 1
ATOM 2284 N N . ILE B 1 71 ? 94.195 5.710 15.189 1.00 27.85 71 ILE B N 1
ATOM 2285 C CA . ILE B 1 71 ? 92.774 5.474 15.055 1.00 28.15 71 ILE B CA 1
ATOM 2286 C C . ILE B 1 71 ? 92.568 4.174 14.294 1.00 32.85 71 ILE B C 1
ATOM 2287 O O . ILE B 1 71 ? 93.128 3.978 13.213 1.00 33.70 71 ILE B O 1
ATOM 2292 N N . ASP B 1 72 ? 91.768 3.288 14.883 1.00 32.44 72 ASP B N 1
ATOM 2293 C CA . ASP B 1 72 ? 91.588 1.945 14.370 1.00 28.34 72 ASP B CA 1
ATOM 2294 C C . ASP B 1 72 ? 90.114 1.625 14.238 1.00 29.43 72 ASP B C 1
ATOM 2295 O O . ASP B 1 72 ? 89.421 1.436 15.235 1.00 37.69 72 ASP B O 1
ATOM 2300 N N . ASN B 1 73 ? 89.644 1.567 12.998 1.00 30.47 73 ASN B N 1
ATOM 2301 C CA . ASN B 1 73 ? 88.234 1.360 12.717 1.00 28.77 73 ASN B CA 1
ATOM 2302 C C . ASN B 1 73 ? 87.950 -0.046 12.220 1.00 27.34 73 ASN B C 1
ATOM 2303 O O . ASN B 1 73 ? 86.847 -0.327 11.732 1.00 29.27 73 ASN B O 1
ATOM 2308 N N . SER B 1 74 ? 88.935 -0.931 12.367 1.00 24.11 74 SER B N 1
ATOM 2309 C CA . SER B 1 74 ? 88.865 -2.263 11.750 1.00 35.74 74 SER B CA 1
ATOM 2310 C C . SER B 1 74 ? 87.687 -3.043 12.301 1.00 38.64 74 SER B C 1
ATOM 2311 O O . SER B 1 74 ? 87.135 -3.905 11.622 1.00 46.24 74 SER B O 1
ATOM 2314 N N . GLY B 1 75 ? 87.283 -2.709 13.523 1.00 36.87 75 GLY B N 1
ATOM 2315 C CA . GLY B 1 75 ? 86.092 -3.294 14.118 1.00 45.31 75 GLY B CA 1
ATOM 2316 C C . GLY B 1 75 ? 84.793 -3.002 13.371 1.00 46.88 75 GLY B C 1
ATOM 2317 O O . GLY B 1 75 ? 83.824 -3.757 13.482 1.00 40.60 75 GLY B O 1
ATOM 2318 N N . LEU B 1 76 ? 84.769 -1.899 12.622 1.00 38.23 76 LEU B N 1
ATOM 2319 C CA . LEU B 1 76 ? 83.587 -1.500 11.870 1.00 29.59 76 LEU B CA 1
ATOM 2320 C C . LEU B 1 76 ? 83.502 -2.181 10.498 1.00 35.10 76 LEU B C 1
ATOM 2321 O O . LEU B 1 76 ? 82.506 -2.028 9.791 1.00 43.10 76 LEU B O 1
ATOM 2326 N N . PHE B 1 77 ? 84.542 -2.930 10.133 1.00 31.07 77 PHE B N 1
ATOM 2327 C CA . PHE B 1 77 ? 84.675 -3.472 8.784 1.00 35.67 77 PHE B CA 1
ATOM 2328 C C . PHE B 1 77 ? 84.265 -4.947 8.717 1.00 44.58 77 PHE B C 1
ATOM 2329 O O . PHE B 1 77 ? 84.600 -5.728 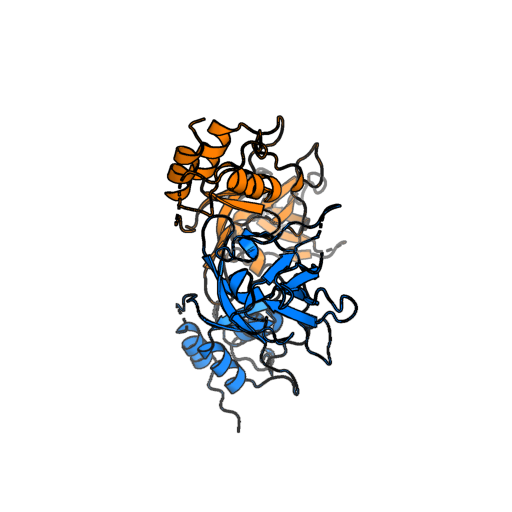9.612 1.00 51.53 77 PHE B O 1
ATOM 2337 N N . SER B 1 78 ? 83.535 -5.339 7.675 1.00 40.48 78 SER B N 1
ATOM 2338 C CA . SER B 1 78 ? 83.201 -6.762 7.520 1.00 49.34 78 SER B CA 1
ATOM 2339 C C . SER B 1 78 ? 84.401 -7.532 6.986 1.00 60.68 78 SER B C 1
ATOM 2340 O O . SER B 1 78 ? 84.603 -8.699 7.316 1.00 66.14 78 SER B O 1
ATOM 2343 N N . ASP B 1 79 ? 85.203 -6.852 6.176 1.00 66.45 79 ASP B N 1
ATOM 2344 C CA . ASP B 1 79 ? 86.408 -7.419 5.592 1.00 66.38 79 ASP B CA 1
ATOM 2345 C C . ASP B 1 79 ? 87.566 -6.453 5.863 1.00 63.36 79 ASP B C 1
ATOM 2346 O O . ASP B 1 79 ? 87.379 -5.238 5.808 1.00 67.70 79 ASP B O 1
ATOM 2351 N N . PRO B 1 80 ? 88.763 -6.978 6.173 1.00 62.65 80 PRO B N 1
ATOM 2352 C CA . PRO B 1 80 ? 89.913 -6.082 6.365 1.00 58.82 80 PRO B CA 1
ATOM 2353 C C . PRO B 1 80 ? 90.464 -5.567 5.037 1.00 57.50 80 PRO B C 1
ATOM 2354 O O . PRO B 1 80 ? 90.940 -4.435 4.954 1.00 65.09 80 PRO B O 1
ATOM 2358 N N . GLU B 1 81 ? 90.392 -6.390 4.001 1.00 49.77 81 GLU B N 1
ATOM 2359 C CA . GLU B 1 81 ? 90.874 -5.974 2.688 1.00 60.13 81 GLU B CA 1
ATOM 2360 C C . GLU B 1 81 ? 90.033 -4.829 2.111 1.00 70.74 81 GLU B C 1
ATOM 2361 O O . GLU B 1 81 ? 90.576 -3.798 1.717 1.00 75.94 81 GLU B O 1
ATOM 2363 N N . SER B 1 82 ? 88.712 -5.005 2.082 1.00 71.80 82 SER B N 1
ATOM 2364 C CA . SER B 1 82 ? 87.821 -4.086 1.363 1.00 71.33 82 SER B CA 1
ATOM 2365 C C . SER B 1 82 ? 87.223 -2.984 2.229 1.00 66.91 82 SER B C 1
ATOM 2366 O O . SER B 1 82 ? 86.709 -1.991 1.716 1.00 66.77 82 SER B O 1
ATOM 2369 N N . GLN B 1 83 ? 87.255 -3.170 3.538 1.00 62.28 83 GLN B N 1
ATOM 2370 C CA . GLN B 1 83 ? 86.745 -2.141 4.423 1.00 70.21 83 GLN B CA 1
ATOM 2371 C C . GLN B 1 83 ? 85.286 -1.744 4.122 1.00 70.72 83 GLN B C 1
ATOM 2372 O O . GLN B 1 83 ? 84.882 -0.593 4.308 1.00 71.09 83 GLN B O 1
ATOM 2378 N N . THR B 1 84 ? 84.502 -2.702 3.643 1.00 60.33 84 THR B N 1
ATOM 2379 C CA . THR B 1 84 ? 83.060 -2.543 3.618 1.00 49.78 84 THR B CA 1
ATOM 2380 C C . THR B 1 84 ? 82.631 -2.425 5.071 1.00 38.95 84 THR B C 1
ATOM 2381 O O . THR B 1 84 ? 83.186 -3.114 5.940 1.00 38.79 84 THR B O 1
ATOM 2385 N N . LEU B 1 85 ? 81.675 -1.542 5.347 1.00 30.57 85 LEU B N 1
ATOM 2386 C CA . LEU B 1 85 ? 81.146 -1.404 6.704 1.00 31.49 85 LEU B CA 1
ATOM 2387 C C . LEU B 1 85 ? 80.291 -2.607 7.040 1.00 35.38 85 LEU B C 1
ATOM 2388 O O . LEU B 1 85 ? 79.498 -3.058 6.207 1.00 45.36 85 LEU B O 1
ATOM 2393 N N . LYS B 1 86 ? 80.452 -3.131 8.252 1.00 37.40 86 LYS B N 1
ATOM 2394 C CA . LYS B 1 86 ? 79.507 -4.119 8.769 1.00 40.05 86 LYS B CA 1
ATOM 2395 C C . LYS B 1 86 ? 78.094 -3.551 8.668 1.00 42.23 86 LYS B C 1
ATOM 2396 O O . LYS B 1 86 ? 77.885 -2.335 8.760 1.00 42.40 86 LYS B O 1
ATOM 2402 N N . GLU B 1 87 ? 77.119 -4.431 8.501 1.00 41.19 87 GLU B N 1
ATOM 2403 C CA . GLU B 1 87 ? 75.725 -4.009 8.578 1.00 44.97 87 GLU B CA 1
ATOM 2404 C C . GLU B 1 87 ? 75.224 -4.012 10.020 1.00 41.04 87 GLU B C 1
ATOM 2405 O O . GLU B 1 87 ? 75.832 -4.635 10.904 1.00 42.95 87 GLU B O 1
ATOM 2411 N N . HIS B 1 88 ? 74.135 -3.288 10.259 1.00 38.49 88 HIS B N 1
ATOM 2412 C CA . HIS B 1 88 ? 73.499 -3.262 11.579 1.00 43.61 88 HIS B CA 1
ATOM 2413 C C . HIS B 1 88 ? 74.324 -2.609 12.690 1.00 42.98 88 HIS B C 1
ATOM 2414 O O . HIS B 1 88 ? 74.159 -2.941 13.860 1.00 41.52 88 HIS B O 1
ATOM 2421 N N . LEU B 1 89 ? 75.203 -1.677 12.338 1.00 41.59 89 LEU B N 1
ATOM 2422 C CA . LEU B 1 89 ? 75.908 -0.925 13.364 1.00 37.96 89 LEU B CA 1
ATOM 2423 C C . LEU B 1 89 ? 74.968 0.122 13.958 1.00 40.63 89 LEU B C 1
ATOM 2424 O O . LEU B 1 89 ? 74.221 0.773 13.229 1.00 35.20 89 LEU B O 1
ATOM 2429 N N . ILE B 1 90 ? 75.015 0.253 15.282 1.00 37.54 90 ILE B N 1
ATOM 2430 C CA . ILE B 1 90 ? 74.227 1.214 16.052 1.00 29.46 90 ILE B CA 1
ATOM 2431 C C . ILE B 1 90 ? 75.102 2.401 16.472 1.00 29.26 90 ILE B C 1
ATOM 2432 O O . ILE B 1 90 ? 76.131 2.235 17.131 1.00 33.30 90 ILE B O 1
ATOM 2437 N N . ASP B 1 91 ? 74.705 3.592 16.057 1.00 32.28 91 ASP B N 1
ATOM 2438 C CA . ASP B 1 91 ? 75.297 4.832 16.529 1.00 34.41 91 ASP B CA 1
ATOM 2439 C C . ASP B 1 91 ? 75.309 4.829 18.060 1.00 41.37 91 ASP B C 1
ATOM 2440 O O . ASP B 1 91 ? 74.396 4.287 18.695 1.00 44.65 91 ASP B O 1
ATOM 2445 N N . GLU B 1 92 ? 76.345 5.428 18.642 1.00 39.73 92 GLU B N 1
ATOM 2446 C CA . GLU B 1 92 ? 76.522 5.510 20.097 1.00 41.14 92 GLU B CA 1
ATOM 2447 C C . GLU B 1 92 ? 76.892 4.172 20.728 1.00 43.07 92 GLU B C 1
ATOM 2448 O O . GLU B 1 92 ? 77.420 4.142 21.833 1.00 55.05 92 GLU B O 1
ATOM 2454 N N . LEU B 1 93 ? 76.616 3.066 20.041 1.00 37.33 93 LEU B N 1
ATOM 2455 C CA . LEU B 1 93 ? 76.996 1.759 20.572 1.00 40.76 93 LEU B CA 1
ATOM 2456 C C . LEU B 1 93 ? 78.248 1.220 19.901 1.00 36.72 93 LEU B C 1
ATOM 2457 O O . LEU B 1 93 ? 79.232 0.929 20.568 1.00 36.51 93 LEU B O 1
ATOM 2462 N N . ASP B 1 94 ? 78.203 1.087 18.581 1.00 38.06 94 ASP B N 1
ATOM 2463 C CA . ASP B 1 94 ? 79.313 0.528 17.816 1.00 29.41 94 ASP B CA 1
ATOM 2464 C C . ASP B 1 94 ? 80.316 1.600 17.378 1.00 33.39 94 ASP B C 1
ATOM 2465 O O . ASP B 1 94 ? 81.504 1.323 17.149 1.00 28.63 94 ASP B O 1
ATOM 2470 N N . TYR B 1 95 ? 79.842 2.832 17.270 1.00 27.57 95 TYR B N 1
ATOM 2471 C CA . TYR B 1 95 ? 80.687 3.892 16.765 1.00 23.07 95 TYR B CA 1
ATOM 2472 C C . TYR B 1 95 ? 80.174 5.206 17.264 1.00 26.76 95 TYR B C 1
ATOM 2473 O O . TYR B 1 95 ? 79.046 5.304 17.717 1.00 22.37 95 TYR B O 1
ATOM 2482 N N . VAL B 1 96 ? 81.028 6.212 17.197 1.00 27.56 96 VAL B N 1
ATOM 2483 C CA . VAL B 1 96 ? 80.607 7.560 17.463 1.00 26.07 96 VAL B CA 1
ATOM 2484 C C . VAL B 1 96 ? 80.821 8.427 16.222 1.00 24.91 96 VAL B C 1
ATOM 2485 O O . VAL B 1 96 ? 81.679 8.149 15.393 1.00 30.17 96 VAL B O 1
ATOM 2489 N N . LEU B 1 97 ? 80.021 9.476 16.101 1.00 29.91 97 LEU B N 1
ATOM 2490 C CA . LEU B 1 97 ? 80.092 10.382 14.971 1.00 29.53 97 LEU B CA 1
ATOM 2491 C C . LEU B 1 97 ? 80.766 11.663 15.402 1.00 29.55 97 LEU B C 1
ATOM 2492 O O . LEU B 1 97 ? 80.315 12.321 16.323 1.00 32.48 97 LEU B O 1
ATOM 2497 N N . VAL B 1 98 ? 81.849 12.027 14.741 1.00 27.01 98 VAL B N 1
ATOM 2498 C CA . VAL B 1 98 ? 82.526 13.274 15.097 1.00 31.22 98 VAL B CA 1
ATOM 2499 C C . VAL B 1 98 ? 82.520 14.243 13.927 1.00 27.61 98 VAL B C 1
ATOM 2500 O O . VAL B 1 98 ? 82.528 13.817 12.763 1.00 28.19 98 VAL B O 1
ATOM 2504 N N . PRO B 1 99 ? 82.448 15.546 14.226 1.00 25.14 99 PRO B N 1
ATOM 2505 C CA . PRO B 1 99 ? 82.458 16.505 13.122 1.00 30.06 99 PRO B CA 1
ATOM 2506 C C . PRO B 1 99 ? 83.815 16.489 12.429 1.00 30.24 99 PRO B C 1
ATOM 2507 O O . PRO B 1 99 ? 84.799 16.016 12.997 1.00 30.35 99 PRO B O 1
ATOM 2511 N N . ALA B 1 100 ? 83.855 17.000 11.207 1.00 30.11 100 ALA B N 1
ATOM 2512 C CA . ALA B 1 100 ? 85.087 17.057 10.449 1.00 38.29 100 ALA B CA 1
ATOM 2513 C C . ALA B 1 100 ? 86.222 17.666 11.265 1.00 39.01 100 ALA B C 1
ATOM 2514 O O . ALA B 1 100 ? 87.336 17.147 11.249 1.00 42.13 100 ALA B O 1
ATOM 2516 N N . GLU B 1 101 ? 85.937 18.747 11.990 1.00 39.92 101 GLU B N 1
ATOM 2517 C CA . GLU B 1 101 ? 86.979 19.458 12.736 1.00 42.17 101 GLU B CA 1
ATOM 2518 C C . GLU B 1 101 ? 87.623 18.566 13.791 1.00 34.91 101 GLU B C 1
ATOM 2519 O O . GLU B 1 101 ? 88.839 18.596 13.983 1.00 41.64 101 GLU B O 1
ATOM 2521 N N . ALA B 1 102 ? 86.808 17.774 14.478 1.00 27.89 102 ALA B N 1
ATOM 2522 C CA . ALA B 1 102 ? 87.331 16.872 15.490 1.00 29.26 102 ALA B CA 1
ATOM 2523 C C . ALA B 1 102 ? 88.091 15.713 14.843 1.00 32.90 102 ALA B C 1
ATOM 2524 O O . ALA B 1 102 ? 89.132 15.301 15.351 1.00 27.39 102 ALA B O 1
ATOM 2526 N N . TRP B 1 103 ? 87.575 15.186 13.731 1.00 22.22 103 TRP B N 1
ATOM 2527 C CA . TRP B 1 103 ? 88.261 14.094 13.044 1.00 25.21 103 TRP B CA 1
ATOM 2528 C C . TRP B 1 103 ? 89.671 14.509 12.633 1.00 34.17 103 TRP B C 1
ATOM 2529 O O . TRP B 1 103 ? 90.635 13.783 12.882 1.00 34.87 103 TRP B O 1
ATOM 2540 N N . ASN B 1 104 ? 89.784 15.673 12.000 1.00 28.15 104 ASN B N 1
ATOM 2541 C CA . ASN B 1 104 ? 91.087 16.237 11.646 1.00 31.98 104 ASN B CA 1
ATOM 2542 C C . ASN B 1 104 ? 92.057 16.359 12.825 1.00 34.30 104 ASN B C 1
ATOM 2543 O O . ASN B 1 104 ? 93.229 16.012 12.703 1.00 39.44 104 ASN B O 1
ATOM 2548 N N . LYS B 1 105 ? 91.580 16.844 13.966 1.00 32.30 105 LYS B N 1
ATOM 2549 C CA . LYS B 1 105 ? 92.442 16.922 15.145 1.00 36.75 105 LYS B CA 1
ATOM 2550 C C . LYS B 1 105 ? 92.916 15.536 15.587 1.00 31.28 105 LYS B C 1
ATOM 2551 O O . LYS B 1 105 ? 94.112 15.322 15.773 1.00 25.01 105 LYS B O 1
ATOM 2557 N N . LEU B 1 106 ? 91.986 14.594 15.735 1.00 25.37 106 LEU B N 1
ATOM 2558 C CA . LEU B 1 106 ? 92.338 13.260 16.220 1.00 24.08 106 LEU B CA 1
ATOM 2559 C C . LEU B 1 106 ? 93.289 12.538 15.262 1.00 33.84 106 LEU B C 1
ATOM 2560 O O . LEU B 1 106 ? 94.240 11.884 15.693 1.00 38.35 106 LEU B O 1
ATOM 2565 N N . LEU B 1 107 ? 93.036 12.693 13.966 1.00 25.63 107 LEU B N 1
ATOM 2566 C CA . LEU B 1 107 ? 93.852 12.098 12.923 1.00 28.36 107 LEU B CA 1
ATOM 2567 C C . LEU B 1 107 ? 95.242 12.736 12.894 1.00 29.50 107 LEU B C 1
ATOM 2568 O O . LEU B 1 107 ? 96.236 12.032 12.843 1.00 39.17 107 LEU B O 1
ATOM 2573 N N . ASN B 1 108 ? 95.318 14.063 12.915 1.00 29.59 108 ASN B N 1
ATOM 2574 C CA . ASN B 1 108 ? 96.625 14.722 13.036 1.00 31.24 108 ASN B CA 1
ATOM 2575 C C . ASN B 1 108 ? 97.397 14.232 14.248 1.00 36.21 108 ASN B C 1
ATOM 2576 O O . ASN B 1 108 ? 98.602 13.986 14.161 1.00 32.89 108 ASN B O 1
ATOM 2581 N N . TRP B 1 109 ? 96.698 14.083 15.376 1.00 28.95 109 TRP B N 1
ATOM 2582 C CA . TRP B 1 109 ? 97.338 13.691 16.629 1.00 25.39 109 TRP B CA 1
ATOM 2583 C C . TRP B 1 109 ? 97.758 12.234 16.730 1.00 28.55 109 TRP B C 1
ATOM 2584 O O . TRP B 1 109 ? 98.771 11.942 17.344 1.00 27.02 109 TRP B O 1
ATOM 2595 N N . TYR B 1 110 ? 96.974 11.318 16.169 1.00 26.96 110 TYR B N 1
ATOM 2596 C CA . TYR B 1 110 ? 97.214 9.899 16.414 1.00 28.90 110 TYR B CA 1
ATOM 2597 C C . TYR B 1 110 ? 97.634 9.121 15.188 1.00 33.80 110 TYR B C 1
ATOM 2598 O O . TYR B 1 110 ? 98.237 8.052 15.302 1.00 34.80 110 TYR B O 1
ATOM 2607 N N . GLY B 1 111 ? 97.327 9.663 14.015 1.00 28.51 111 GLY B N 1
ATOM 2608 C CA . GLY B 1 111 ? 97.453 8.900 12.789 1.00 26.64 111 GLY B CA 1
ATOM 2609 C C . GLY B 1 111 ? 96.338 7.878 12.709 1.00 28.95 111 GLY B C 1
ATOM 2610 O O . GLY B 1 111 ? 95.460 7.825 13.571 1.00 30.05 111 GLY B O 1
ATOM 2611 N N . CYS B 1 112 ? 96.350 7.059 11.671 1.00 33.74 112 CYS B N 1
ATOM 2612 C CA . CYS B 1 112 ? 95.358 6.000 11.565 1.00 36.90 112 CYS B CA 1
ATOM 2613 C C . CYS B 1 112 ? 96.070 4.724 11.156 1.00 36.27 112 CYS B C 1
ATOM 2614 O O . CYS B 1 112 ? 97.162 4.780 10.615 1.00 37.74 112 CYS B O 1
ATOM 2617 N N . VAL B 1 113 ? 95.452 3.579 11.424 1.00 44.88 113 VAL B N 1
ATOM 2618 C CA . VAL B 1 113 ? 95.972 2.308 10.946 1.00 41.31 113 VAL B CA 1
ATOM 2619 C C . VAL B 1 113 ? 96.145 2.339 9.423 1.00 41.36 113 VAL B C 1
ATOM 2620 O O . VAL B 1 113 ? 95.214 2.682 8.691 1.00 38.59 113 VAL B O 1
ATOM 2624 N N . GLU B 1 114 ? 97.350 1.995 8.971 1.00 38.14 114 GLU B N 1
ATOM 2625 C CA . GLU B 1 114 ? 97.677 1.891 7.555 1.00 47.84 114 GLU B CA 1
ATOM 2626 C C . GLU B 1 114 ? 96.591 1.174 6.775 1.00 47.64 114 GLU B C 1
ATOM 2627 O O . GLU B 1 114 ? 96.077 0.139 7.204 1.00 45.18 114 GLU B O 1
ATOM 2633 N N . GLY B 1 115 ? 96.236 1.734 5.628 1.00 55.33 115 GLY B N 1
ATOM 2634 C CA . GLY B 1 115 ? 95.236 1.121 4.777 1.00 53.44 115 GLY B CA 1
ATOM 2635 C C . GLY B 1 115 ? 93.801 1.530 5.057 1.00 54.98 115 GLY B C 1
ATOM 2636 O O . GLY B 1 115 ? 92.978 1.474 4.157 1.00 62.45 115 GLY B O 1
ATOM 2637 N N . GLN B 1 116 ? 93.484 1.938 6.284 1.00 45.07 116 GLN B N 1
ATOM 2638 C CA . GLN B 1 116 ? 92.103 2.305 6.605 1.00 43.66 116 GLN B CA 1
ATOM 2639 C C . GLN B 1 116 ? 91.722 3.693 6.083 1.00 41.64 116 GLN B C 1
ATOM 2640 O O . GLN B 1 116 ? 92.226 4.699 6.556 1.00 45.75 116 GLN B O 1
ATOM 2646 N N . GLN B 1 117 ? 90.823 3.742 5.110 1.00 33.52 117 GLN B N 1
ATOM 2647 C CA . GLN B 1 117 ? 90.279 5.017 4.656 1.00 40.58 117 GLN B CA 1
ATOM 2648 C C . GLN B 1 117 ? 89.317 5.631 5.685 1.00 38.45 117 GLN B C 1
ATOM 2649 O O . GLN B 1 117 ? 88.594 4.917 6.383 1.00 34.50 117 GLN B O 1
ATOM 2651 N N . PRO B 1 118 ? 89.320 6.964 5.792 1.00 37.04 118 PRO B N 1
ATOM 2652 C CA . PRO B 1 118 ? 88.368 7.662 6.655 1.00 36.10 118 PRO B CA 1
ATOM 2653 C C . PRO B 1 118 ? 86.932 7.248 6.332 1.00 33.46 118 PRO B C 1
ATOM 2654 O O . PRO B 1 118 ? 86.605 7.058 5.162 1.00 30.84 118 PRO B O 1
ATOM 2658 N N . ILE B 1 119 ? 86.096 7.091 7.356 1.00 28.87 119 ILE B N 1
ATOM 2659 C CA . ILE B 1 119 ? 84.705 6.729 7.135 1.00 26.85 119 ILE B CA 1
ATOM 2660 C C . ILE B 1 119 ? 83.854 7.977 7.229 1.00 27.26 119 ILE B C 1
ATOM 2661 O O . ILE B 1 119 ? 83.392 8.352 8.301 1.00 26.83 119 ILE B O 1
ATOM 2666 N N . VAL B 1 120 ? 83.687 8.635 6.088 1.00 21.47 120 VAL B N 1
ATOM 2667 C CA . VAL B 1 120 ? 82.982 9.905 6.016 1.00 23.19 120 VAL B CA 1
ATOM 2668 C C . VAL B 1 120 ? 81.572 9.715 5.430 1.00 18.76 120 VAL B C 1
ATOM 2669 O O . VAL B 1 120 ? 81.375 8.932 4.507 1.00 25.98 120 VAL B O 1
ATOM 2673 N N . ARG B 1 121 ? 80.598 10.419 5.996 1.00 16.93 121 ARG B N 1
ATOM 2674 C CA . ARG B 1 121 ? 79.198 10.276 5.615 1.00 27.54 121 ARG B CA 1
ATOM 2675 C C . ARG B 1 121 ? 78.584 11.651 5.746 1.00 24.50 121 ARG B C 1
ATOM 2676 O O . ARG B 1 121 ? 79.105 12.493 6.487 1.00 26.85 121 ARG B O 1
ATOM 2684 N N . LYS B 1 122 ? 77.488 11.879 5.029 1.00 21.50 122 LYS B N 1
ATOM 2685 C CA . LYS B 1 122 ? 76.843 13.192 4.995 1.00 24.58 122 LYS B CA 1
ATOM 2686 C C . LYS B 1 122 ? 75.578 13.251 5.852 1.00 28.03 122 LYS B C 1
ATOM 2687 O O . LYS B 1 122 ? 74.916 12.229 6.079 1.00 31.00 122 LYS B O 1
ATOM 2693 N N . VAL B 1 123 ? 75.264 14.442 6.350 1.00 28.30 123 VAL B N 1
ATOM 2694 C CA . VAL B 1 123 ? 73.995 14.688 7.035 1.00 34.09 123 VAL B CA 1
ATOM 2695 C C . VAL B 1 123 ? 72.871 14.868 6.004 1.00 34.46 123 VAL B C 1
ATOM 2696 O O . VAL B 1 123 ? 72.981 15.684 5.086 1.00 32.85 123 VAL B O 1
ATOM 2700 N N . VAL B 1 124 ? 71.807 14.084 6.142 1.00 30.92 124 VAL B N 1
ATOM 2701 C CA . VAL B 1 124 ? 70.623 14.247 5.301 1.00 31.52 124 VAL B CA 1
ATOM 2702 C C . VAL B 1 124 ? 69.424 14.522 6.193 1.00 31.81 124 VAL B C 1
ATOM 2703 O O . VAL B 1 124 ? 69.429 14.146 7.361 1.00 27.69 124 VAL B O 1
ATOM 2707 N N . GLU B 1 125 ? 68.423 15.212 5.652 1.00 38.03 125 GLU B N 1
ATOM 2708 C CA . GLU B 1 125 ? 67.176 15.471 6.371 1.00 43.83 125 GLU B CA 1
ATOM 2709 C C . GLU B 1 125 ? 66.157 14.397 5.998 1.00 39.24 125 GLU B C 1
ATOM 2710 O O . GLU B 1 125 ? 65.955 14.122 4.824 1.00 45.69 125 GLU B O 1
ATOM 2712 N N . HIS B 1 126 ? 65.534 13.773 6.990 1.00 32.39 126 HIS B N 1
ATOM 2713 C CA . HIS B 1 126 ? 64.496 12.782 6.717 1.00 34.81 126 HIS B CA 1
ATOM 2714 C C . HIS B 1 126 ? 63.426 12.766 7.811 1.00 33.72 126 HIS B C 1
ATOM 2715 O O . HIS B 1 126 ? 63.432 13.592 8.727 1.00 30.76 126 HIS B O 1
ATOM 2722 N N . GLY B 1 127 ? 62.509 11.815 7.700 1.00 31.47 127 GLY B N 1
ATOM 2723 C CA . GLY B 1 127 ? 61.445 11.642 8.666 1.00 30.35 127 GLY B CA 1
ATOM 2724 C C . GLY B 1 127 ? 60.086 11.432 8.033 1.00 31.68 127 GLY B C 1
ATOM 2725 O O . GLY B 1 127 ? 59.710 12.143 7.097 1.00 33.57 127 GLY B O 1
ATOM 2726 N N . LEU B 1 128 ? 59.340 10.462 8.559 1.00 29.81 128 LEU B N 1
ATOM 2727 C CA . LEU B 1 128 ? 57.970 10.197 8.106 1.00 28.06 128 LEU B CA 1
ATOM 2728 C C . LEU B 1 128 ? 56.970 11.252 8.579 1.00 28.05 128 LEU B C 1
ATOM 2729 O O . LEU B 1 128 ? 55.934 11.464 7.958 1.00 28.94 128 LEU B O 1
ATOM 2734 N N . PHE B 1 129 ? 57.272 11.869 9.712 1.00 31.98 129 PHE B N 1
ATOM 2735 C CA . PHE B 1 129 ? 56.450 12.932 10.263 1.00 29.27 129 PHE B CA 1
ATOM 2736 C C . PHE B 1 129 ? 57.385 14.122 10.463 1.00 30.03 129 PHE B C 1
ATOM 2737 O O . PHE B 1 129 ? 57.804 14.743 9.486 1.00 32.30 129 PHE B O 1
ATOM 2745 N N . VAL B 1 130 ? 57.748 14.411 11.710 1.00 25.83 130 VAL B N 1
ATOM 2746 C CA . VAL B 1 130 ? 58.739 15.445 11.992 1.00 24.86 130 VAL B CA 1
ATOM 2747 C C . VAL B 1 130 ? 60.023 15.219 11.188 1.00 31.94 130 VAL B C 1
ATOM 2748 O O . VAL B 1 130 ? 60.540 14.103 11.131 1.00 33.77 130 VAL B O 1
ATOM 2752 N N . LYS B 1 131 ? 60.526 16.280 10.561 1.00 30.11 131 LYS B N 1
ATOM 2753 C CA . LYS B 1 131 ? 61.818 16.228 9.876 1.00 35.99 131 LYS B CA 1
ATOM 2754 C C . LYS B 1 131 ? 62.964 16.471 10.866 1.00 40.90 131 LYS B C 1
ATOM 2755 O O . LYS B 1 131 ? 62.875 17.323 11.748 1.00 47.16 131 LYS B O 1
ATOM 2761 N N . HIS B 1 132 ? 64.034 15.700 10.718 1.00 34.73 132 HIS B N 1
ATOM 2762 C CA . HIS B 1 132 ? 65.214 15.845 11.558 1.00 39.02 132 HIS B CA 1
ATOM 2763 C C . HIS B 1 132 ? 66.399 15.369 10.749 1.00 37.50 132 HIS B C 1
ATOM 2764 O O . HIS B 1 132 ? 66.237 14.624 9.777 1.00 38.38 132 HIS B O 1
ATOM 2771 N N . CYS B 1 133 ? 67.579 15.853 11.108 1.00 33.03 133 CYS B N 1
ATOM 2772 C CA . CYS B 1 133 ? 68.792 15.458 10.404 1.00 37.17 133 CYS B CA 1
ATOM 2773 C C . CYS B 1 133 ? 69.421 14.224 11.018 1.00 35.87 133 CYS B C 1
ATOM 2774 O O . CYS B 1 133 ? 69.326 13.991 12.224 1.00 43.55 133 CYS B O 1
ATOM 2777 N N . LYS B 1 134 ? 70.008 13.399 10.169 1.00 28.90 134 LYS B N 1
ATOM 2778 C CA . LYS B 1 134 ? 70.850 12.308 10.645 1.00 31.58 134 LYS B CA 1
ATOM 2779 C C . LYS B 1 134 ? 71.989 12.103 9.663 1.00 29.95 134 LYS B C 1
ATOM 2780 O O . LYS B 1 134 ? 71.933 12.549 8.509 1.00 30.32 134 LYS B O 1
ATOM 2786 N N . VAL B 1 135 ? 73.026 11.425 10.124 1.00 31.00 135 VAL B N 1
ATOM 2787 C CA . VAL B 1 135 ? 74.124 11.075 9.254 1.00 29.92 135 VAL B CA 1
ATOM 2788 C C . VAL B 1 135 ? 73.769 9.774 8.544 1.00 27.29 135 VAL B C 1
ATOM 2789 O O . VAL B 1 135 ? 73.477 8.769 9.189 1.00 24.33 135 VAL B O 1
ATOM 2793 N N . GLU B 1 136 ? 73.756 9.804 7.214 1.00 28.20 136 GLU B N 1
ATOM 2794 C CA . GLU B 1 136 ? 73.383 8.622 6.443 1.00 28.98 136 GLU B CA 1
ATOM 2795 C C . GLU B 1 136 ? 74.573 7.667 6.361 1.00 28.22 136 GLU B C 1
ATOM 2796 O O . GLU B 1 136 ? 75.517 7.886 5.611 1.00 34.99 136 GLU B O 1
ATOM 2802 N N . VAL B 1 137 ? 74.537 6.606 7.154 1.00 26.08 137 VAL B N 1
ATOM 2803 C CA . VAL B 1 137 ? 75.696 5.721 7.257 1.00 28.09 137 VAL B CA 1
ATOM 2804 C C . VAL B 1 137 ? 75.621 4.627 6.204 1.00 29.93 137 VAL B C 1
ATOM 2805 O O . VAL B 1 137 ? 76.639 4.141 5.720 1.00 33.26 137 VAL B O 1
ATOM 2809 N N . TYR B 1 138 ? 74.398 4.239 5.867 1.00 24.72 138 TYR B N 1
ATOM 2810 C CA . TYR B 1 138 ? 74.175 3.226 4.853 1.00 30.68 138 TYR B CA 1
ATOM 2811 C C . TYR B 1 138 ? 73.459 3.821 3.646 1.00 33.61 138 TYR B C 1
ATOM 2812 O O . TYR B 1 138 ? 72.339 4.304 3.753 1.00 42.27 138 TYR B O 1
ATOM 2821 N N . LEU B 1 139 ? 74.137 3.816 2.508 1.00 33.93 139 LEU B N 1
ATOM 2822 C CA . LEU B 1 139 ? 73.544 4.251 1.262 1.00 35.48 139 LEU B CA 1
ATOM 2823 C C . LEU B 1 139 ? 72.843 3.076 0.569 1.00 41.98 139 LEU B C 1
ATOM 2824 O O . LEU B 1 139 ? 73.085 1.911 0.871 1.00 41.42 139 LEU B O 1
ATOM 2829 N N . LEU B 1 140 ? 71.962 3.381 -0.367 1.00 40.43 140 LEU B N 1
ATOM 2830 C CA . LEU B 1 140 ? 71.341 2.327 -1.161 1.00 37.22 140 LEU B CA 1
ATOM 2831 C C . LEU B 1 140 ? 72.239 1.924 -2.326 1.00 33.20 140 LEU B C 1
ATOM 2832 O O . LEU B 1 140 ? 72.588 2.757 -3.164 1.00 36.71 140 LEU B O 1
ATOM 2837 N N . GLU B 1 141 ? 72.616 0.651 -2.368 1.00 29.38 141 GLU B N 1
ATOM 2838 C CA . GLU B 1 141 ? 73.364 0.115 -3.494 1.00 33.04 141 GLU B CA 1
ATOM 2839 C C . GLU B 1 141 ? 72.409 -0.360 -4.579 1.00 39.38 141 GLU B C 1
ATOM 2840 O O . GLU B 1 141 ? 71.486 -1.124 -4.299 1.00 44.08 141 GLU B O 1
ATOM 2846 N N . LEU B 1 142 ? 72.631 0.103 -5.807 1.00 38.14 142 LEU B N 1
ATOM 2847 C CA . LEU B 1 142 ? 71.822 -0.297 -6.955 1.00 39.18 142 LEU B CA 1
ATOM 2848 C C . LEU B 1 142 ? 72.695 -0.824 -8.090 1.00 37.70 142 LEU B C 1
ATOM 2849 O O . LEU B 1 142 ? 73.843 -0.415 -8.248 1.00 34.03 142 LEU B O 1
ATOM 2854 N N . LYS B 1 143 ? 72.135 -1.741 -8.870 1.00 38.29 143 LYS B N 1
ATOM 2855 C CA . LYS B 1 143 ? 72.778 -2.253 -10.069 1.00 41.45 143 LYS B CA 1
ATOM 2856 C C . LYS B 1 143 ? 72.141 -1.590 -11.286 1.00 41.43 143 LYS B C 1
ATOM 2857 O O . LYS B 1 143 ? 70.940 -1.714 -11.516 1.00 41.62 143 LYS B O 1
ATOM 2863 N N . LEU B 1 144 ? 72.951 -0.884 -12.062 1.00 35.03 144 LEU B N 1
ATOM 2864 C CA . LEU B 1 144 ? 72.448 -0.128 -13.196 1.00 37.27 144 LEU B CA 1
ATOM 2865 C C . LEU B 1 144 ? 72.913 -0.761 -14.494 1.00 41.45 144 LEU B C 1
ATOM 2866 O O . LEU B 1 144 ? 74.065 -1.173 -14.624 1.00 37.45 144 LEU B O 1
ATOM 2871 N N . CYS B 1 145 ? 72.007 -0.846 -15.454 1.00 37.31 145 CYS B N 1
ATOM 2872 C CA . CYS B 1 145 ? 72.393 -1.279 -16.774 1.00 43.34 145 CYS B CA 1
ATOM 2873 C C . CYS B 1 145 ? 71.486 -0.657 -17.820 1.00 44.21 145 CYS B C 1
ATOM 2874 O O . CYS B 1 145 ? 70.468 -0.033 -17.511 1.00 45.22 145 CYS B O 1
ATOM 2877 N N . GLU B 1 146 ? 71.880 -0.854 -19.067 1.00 45.32 146 GLU B N 1
ATOM 2878 C CA . GLU B 1 146 ? 71.268 -0.207 -20.208 1.00 49.48 146 GLU B CA 1
ATOM 2879 C C . GLU B 1 146 ? 70.585 -1.304 -20.998 1.00 52.51 146 GLU B C 1
ATOM 2880 O O . GLU B 1 146 ? 71.141 -2.392 -21.163 1.00 49.97 146 GLU B O 1
ATOM 2886 N N . ASN B 1 147 ? 69.375 -1.023 -21.468 1.00 57.63 147 ASN B N 1
ATOM 2887 C CA . ASN B 1 147 ? 68.571 -2.012 -22.182 1.00 51.09 147 ASN B CA 1
ATOM 2888 C C . ASN B 1 147 ? 69.318 -2.768 -23.287 1.00 53.60 147 ASN B C 1
ATOM 2889 O O . ASN B 1 147 ? 69.157 -3.979 -23.433 1.00 55.12 147 ASN B O 1
ATOM 2894 N N . SER B 1 148 ? 70.144 -2.061 -24.053 1.00 52.43 148 SER B N 1
ATOM 2895 C CA . SER B 1 148 ? 70.771 -2.645 -25.234 1.00 56.58 148 SER B CA 1
ATOM 2896 C C . SER B 1 148 ? 72.012 -3.481 -24.932 1.00 61.27 148 SER B C 1
ATOM 2897 O O . SER B 1 148 ? 72.681 -3.968 -25.851 1.00 64.46 148 SER B O 1
ATOM 2900 N N . ASP B 1 149 ? 72.321 -3.651 -23.652 1.00 62.61 149 ASP B N 1
ATOM 2901 C CA . ASP B 1 149 ? 73.523 -4.380 -23.257 1.00 63.04 149 ASP B CA 1
ATOM 2902 C C . ASP B 1 149 ? 73.455 -4.771 -21.792 1.00 60.12 149 ASP B C 1
ATOM 2903 O O . ASP B 1 149 ? 74.206 -4.257 -20.967 1.00 58.35 149 ASP B O 1
ATOM 2908 N N . PRO B 1 150 ? 72.557 -5.705 -21.473 1.00 67.29 150 PRO B N 1
ATOM 2909 C CA . PRO B 1 150 ? 72.112 -6.002 -20.107 1.00 68.51 150 PRO B CA 1
ATOM 2910 C C . PRO B 1 150 ? 73.218 -6.589 -19.247 1.00 71.35 150 PRO B C 1
ATOM 2911 O O . PRO B 1 150 ? 73.084 -6.635 -18.021 1.00 75.92 150 PRO B O 1
ATOM 2915 N N . THR B 1 151 ? 74.292 -7.033 -19.893 1.00 71.05 151 THR B N 1
ATOM 2916 C CA . THR B 1 151 ? 75.420 -7.654 -19.212 1.00 68.04 151 THR B CA 1
ATOM 2917 C C . THR B 1 151 ? 76.369 -6.621 -18.616 1.00 72.61 151 THR B C 1
ATOM 2918 O O . THR B 1 151 ? 77.056 -6.897 -17.630 1.00 75.26 151 THR B O 1
ATOM 2922 N N . ASN B 1 152 ? 76.424 -5.440 -19.227 1.00 68.03 152 ASN B N 1
ATOM 2923 C CA . ASN B 1 152 ? 77.213 -4.340 -18.685 1.00 60.10 152 ASN B CA 1
ATOM 2924 C C . ASN B 1 152 ? 76.516 -3.680 -17.485 1.00 61.59 152 ASN B C 1
ATOM 2925 O O . ASN B 1 152 ? 75.791 -2.688 -17.642 1.00 54.12 152 ASN B O 1
ATOM 2930 N N . VAL B 1 153 ? 76.742 -4.246 -16.297 1.00 58.12 153 VAL B N 1
ATOM 2931 C CA . VAL B 1 153 ? 76.061 -3.838 -15.075 1.00 51.05 153 VAL B CA 1
ATOM 2932 C C . VAL B 1 153 ? 76.998 -3.130 -14.104 1.00 54.82 153 VAL B C 1
ATOM 2933 O O . VAL B 1 153 ? 78.046 -3.660 -13.740 1.00 58.13 153 VAL B O 1
ATOM 2937 N N . LEU B 1 154 ? 76.612 -1.931 -13.685 1.00 45.94 154 LEU B N 1
ATOM 2938 C CA . LEU B 1 154 ? 77.440 -1.143 -12.788 1.00 42.79 154 LEU B CA 1
ATOM 2939 C C . LEU B 1 154 ? 76.763 -1.004 -11.445 1.00 45.13 154 LEU B C 1
ATOM 2940 O O . LEU B 1 154 ? 75.566 -0.732 -11.367 1.00 46.06 154 LEU B O 1
ATOM 2945 N N . SER B 1 155 ? 77.542 -1.204 -10.391 1.00 45.01 155 SER B N 1
ATOM 2946 C CA . SER B 1 155 ? 77.078 -0.967 -9.046 1.00 41.72 155 SER B CA 1
ATOM 2947 C C . SER B 1 155 ? 77.170 0.529 -8.810 1.00 38.58 155 SER B C 1
ATOM 2948 O O . SER B 1 155 ? 78.127 1.168 -9.233 1.00 43.09 155 SER B O 1
ATOM 2951 N N . CYS B 1 156 ? 76.161 1.090 -8.160 1.00 35.06 156 CYS B N 1
ATOM 2952 C CA . CYS B 1 156 ? 76.196 2.491 -7.789 1.00 33.65 156 CYS B CA 1
ATOM 2953 C C . CYS B 1 156 ? 75.440 2.758 -6.480 1.00 38.19 156 CYS B C 1
ATOM 2954 O O . CYS B 1 156 ? 74.393 2.163 -6.224 1.00 40.65 156 CYS B O 1
ATOM 2957 N N . HIS B 1 157 ? 75.971 3.662 -5.660 1.00 29.36 157 HIS B N 1
ATOM 2958 C CA . HIS B 1 157 ? 75.368 3.961 -4.359 1.00 40.64 157 HIS B CA 1
ATOM 2959 C C . HIS B 1 157 ? 74.625 5.281 -4.348 1.00 38.70 157 HIS B C 1
ATOM 2960 O O . HIS B 1 157 ? 75.134 6.291 -4.812 1.00 40.64 157 HIS B O 1
ATOM 2967 N N . PHE B 1 158 ? 73.422 5.278 -3.798 1.00 32.02 158 PHE B N 1
ATOM 2968 C CA . PHE B 1 158 ? 72.640 6.497 -3.770 1.00 27.51 158 PHE B CA 1
ATOM 2969 C C . PHE B 1 158 ? 72.161 6.796 -2.382 1.00 33.89 158 PHE B C 1
ATOM 2970 O O . PHE B 1 158 ? 72.007 5.893 -1.574 1.00 40.45 158 PHE B O 1
ATOM 2978 N N . SER B 1 159 ? 71.935 8.073 -2.105 1.00 41.67 159 SER B N 1
ATOM 2979 C CA . SER B 1 159 ? 71.323 8.492 -0.847 1.00 33.86 159 SER B CA 1
ATOM 2980 C C . SER B 1 159 ? 69.839 8.118 -0.850 1.00 42.00 159 SER B C 1
ATOM 2981 O O . SER B 1 159 ? 69.216 8.080 -1.918 1.00 35.47 159 SER B O 1
ATOM 2984 N N . LYS B 1 160 ? 69.277 7.841 0.329 1.00 42.08 160 LYS B N 1
ATOM 2985 C CA . LYS B 1 160 ? 67.837 7.579 0.468 1.00 45.57 160 LYS B CA 1
ATOM 2986 C C . LYS B 1 160 ? 67.032 8.820 0.072 1.00 53.49 160 LYS B C 1
ATOM 2987 O O . LYS B 1 160 ? 65.888 8.723 -0.391 1.00 52.55 160 LYS B O 1
ATOM 2993 N N . ALA B 1 161 ? 67.651 9.984 0.250 1.00 54.96 161 ALA B N 1
ATOM 2994 C CA . ALA B 1 161 ? 67.007 11.265 -0.027 1.00 58.66 161 ALA B CA 1
ATOM 2995 C C . ALA B 1 161 ? 67.109 11.709 -1.489 1.00 57.97 161 ALA B C 1
ATOM 2996 O O . ALA B 1 161 ? 66.400 12.618 -1.898 1.00 64.40 161 ALA B O 1
ATOM 2998 N N . ASP B 1 162 ? 67.994 11.084 -2.269 1.00 60.65 162 ASP B N 1
ATOM 2999 C CA . ASP B 1 162 ? 68.087 11.355 -3.710 1.00 55.08 162 ASP B CA 1
ATOM 3000 C C . ASP B 1 162 ? 66.787 10.933 -4.382 1.00 53.54 162 ASP B C 1
ATOM 3001 O O . ASP B 1 162 ? 66.111 10.033 -3.898 1.00 57.35 162 ASP B O 1
ATOM 3006 N N . THR B 1 163 ? 66.460 11.547 -5.516 1.00 51.07 163 THR B N 1
ATOM 3007 C CA . THR B 1 163 ? 65.238 11.206 -6.244 1.00 54.67 163 THR B CA 1
ATOM 3008 C C . THR B 1 163 ? 65.474 10.241 -7.397 1.00 52.66 163 THR B C 1
ATOM 3009 O O . THR B 1 163 ? 66.599 9.880 -7.688 1.00 54.48 163 THR B O 1
ATOM 3013 N N . ILE B 1 164 ? 64.399 9.830 -8.057 1.00 58.78 164 ILE B N 1
ATOM 3014 C CA . ILE B 1 164 ? 64.522 8.947 -9.207 1.00 52.01 164 ILE B CA 1
ATOM 3015 C C . ILE B 1 164 ? 65.231 9.678 -10.343 1.00 48.72 164 ILE B C 1
ATOM 3016 O O . ILE B 1 164 ? 66.015 9.091 -11.083 1.00 53.41 164 ILE B O 1
ATOM 3021 N N . ALA B 1 165 ? 64.968 10.971 -10.455 1.00 43.71 165 ALA B N 1
ATOM 3022 C CA . ALA B 1 165 ? 65.687 11.821 -11.389 1.00 42.21 165 ALA B CA 1
ATOM 3023 C C . ALA B 1 165 ? 67.205 11.704 -11.224 1.00 43.27 165 ALA B C 1
ATOM 3024 O O . ALA B 1 165 ? 67.930 11.615 -12.213 1.00 46.14 165 ALA B O 1
ATOM 3026 N N . THR B 1 166 ? 67.682 11.714 -9.979 1.00 38.69 166 THR B N 1
ATOM 3027 C CA . THR B 1 166 ? 69.116 11.600 -9.713 1.00 38.94 166 THR B CA 1
ATOM 3028 C C . THR B 1 166 ? 69.671 10.366 -10.404 1.00 36.45 166 THR B C 1
ATOM 3029 O O . THR B 1 166 ? 70.739 10.407 -11.013 1.00 40.60 166 THR B O 1
ATOM 3033 N N . ILE B 1 167 ? 68.927 9.273 -10.291 1.00 36.27 167 ILE B N 1
ATOM 3034 C CA . ILE B 1 167 ? 69.327 7.985 -10.828 1.00 37.31 167 ILE B CA 1
ATOM 3035 C C . ILE B 1 167 ? 69.426 7.971 -12.360 1.00 40.24 167 ILE B C 1
ATOM 3036 O O . ILE B 1 167 ? 70.426 7.514 -12.930 1.00 36.88 167 ILE B O 1
ATOM 3041 N N . GLU B 1 168 ? 68.381 8.463 -13.015 1.00 34.51 168 GLU B N 1
ATOM 3042 C CA . GLU B 1 168 ? 68.327 8.512 -14.471 1.00 41.51 168 GLU B CA 1
ATOM 3043 C C . GLU B 1 168 ? 69.509 9.312 -14.978 1.00 41.14 168 GLU B C 1
ATOM 3044 O O . GLU B 1 168 ? 70.190 8.910 -15.925 1.00 45.67 168 GLU B O 1
ATOM 3046 N N . LYS B 1 169 ? 69.753 10.441 -14.322 1.00 34.58 169 LYS B N 1
ATOM 3047 C CA . LYS B 1 169 ? 70.842 11.338 -14.689 1.00 38.65 169 LYS B CA 1
ATOM 3048 C C . LYS B 1 169 ? 72.173 10.606 -14.603 1.00 43.15 169 LYS B C 1
ATOM 3049 O O . LYS B 1 169 ? 73.007 10.707 -15.494 1.00 52.64 169 LYS B O 1
ATOM 3055 N N . GLU B 1 170 ? 72.361 9.864 -13.520 1.00 39.61 170 GLU B N 1
ATOM 3056 C CA . GLU B 1 170 ? 73.573 9.082 -13.321 1.00 35.37 170 GLU B CA 1
ATOM 3057 C C . GLU B 1 170 ? 73.715 8.044 -14.436 1.00 37.77 170 GLU B C 1
ATOM 3058 O O . GLU B 1 170 ? 74.793 7.863 -15.005 1.00 51.63 170 GLU B O 1
ATOM 3072 N N . ARG B 1 172 ? 72.434 8.194 -17.470 1.00 41.07 172 ARG B N 1
ATOM 3073 C CA . ARG B 1 172 ? 72.752 8.823 -18.750 1.00 46.05 172 ARG B CA 1
ATOM 3074 C C . ARG B 1 172 ? 74.259 9.044 -18.826 1.00 45.44 172 ARG B C 1
ATOM 3075 O O . ARG B 1 172 ? 74.870 8.840 -19.882 1.00 40.28 172 ARG B O 1
ATOM 3083 N N . LYS B 1 173 ? 74.837 9.455 -17.695 1.00 34.00 173 LYS B N 1
ATOM 3084 C CA . LYS B 1 173 ? 76.279 9.656 -17.554 1.00 38.45 173 LYS B CA 1
ATOM 3085 C C . LYS B 1 173 ? 77.095 8.385 -17.789 1.00 33.02 173 LYS B C 1
ATOM 3086 O O . LYS B 1 173 ? 78.066 8.399 -18.525 1.00 35.89 173 LYS B O 1
ATOM 3092 N N . LEU B 1 174 ? 76.686 7.289 -17.167 1.00 32.24 174 LEU B N 1
ATOM 3093 C CA . LEU B 1 174 ? 77.447 6.045 -17.219 1.00 29.49 174 LEU B CA 1
ATOM 3094 C C . LEU B 1 174 ? 77.360 5.309 -18.549 1.00 37.28 174 LEU B C 1
ATOM 3095 O O . LEU B 1 174 ? 78.245 4.512 -18.877 1.00 36.27 174 LEU B O 1
ATOM 3100 N N . PHE B 1 175 ? 76.291 5.560 -19.302 1.00 33.37 175 PHE B N 1
ATOM 3101 C CA . PHE B 1 175 ? 76.011 4.796 -20.516 1.00 35.05 175 PHE B CA 1
ATOM 3102 C C . PHE B 1 175 ? 75.936 5.688 -21.739 1.00 35.85 175 PHE B C 1
ATOM 3103 O O . PHE B 1 175 ? 75.656 5.224 -22.847 1.00 39.19 175 PHE B O 1
ATOM 3111 N N . ASN B 1 176 ? 76.185 6.974 -21.527 1.00 35.21 176 ASN B N 1
ATOM 3112 C CA . ASN B 1 176 ? 76.272 7.921 -22.624 1.00 39.28 176 ASN B CA 1
ATOM 3113 C C . ASN B 1 176 ? 74.970 7.927 -23.403 1.00 40.07 176 ASN B C 1
ATOM 3114 O O . ASN B 1 176 ? 74.957 7.668 -24.594 1.00 45.26 176 ASN B O 1
ATOM 3119 N N . ILE B 1 177 ? 73.874 8.203 -22.706 1.00 47.16 177 ILE B N 1
ATOM 3120 C CA . ILE B 1 177 ? 72.585 8.433 -23.338 1.00 40.73 177 ILE B CA 1
ATOM 3121 C C . ILE B 1 177 ? 72.394 9.934 -23.468 1.00 42.95 177 ILE B C 1
ATOM 3122 O O . ILE B 1 177 ? 72.334 10.630 -22.451 1.00 45.42 177 ILE B O 1
ATOM 3127 N N . PRO B 1 178 ? 72.283 10.430 -24.720 1.00 43.46 178 PRO B N 1
ATOM 3128 C CA . PRO B 1 178 ? 72.107 11.857 -25.034 1.00 47.04 178 PRO B CA 1
ATOM 3129 C C . PRO B 1 178 ? 71.002 12.456 -24.180 1.00 52.54 178 PRO B C 1
ATOM 3130 O O . PRO B 1 178 ? 69.933 11.852 -24.098 1.00 60.55 178 PRO B O 1
ATOM 3134 N N . ALA B 1 179 ? 71.244 13.611 -23.566 1.00 54.01 179 ALA B N 1
ATOM 3135 C CA . ALA B 1 179 ? 70.250 14.236 -22.692 1.00 70.23 179 ALA B CA 1
ATOM 3136 C C . ALA B 1 179 ? 68.992 14.726 -23.436 1.00 70.57 179 ALA B C 1
ATOM 3137 O O . ALA B 1 179 ? 67.990 15.080 -22.814 1.00 69.15 179 ALA B O 1
ATOM 3139 N N . GLU B 1 180 ? 69.051 14.741 -24.764 1.00 68.91 180 GLU B N 1
ATOM 3140 C CA . GLU B 1 180 ? 67.896 15.111 -25.574 1.00 67.74 180 GLU B CA 1
ATOM 3141 C C . GLU B 1 180 ? 67.056 13.883 -25.903 1.00 66.67 180 GLU B C 1
ATOM 3142 O O . GLU B 1 180 ? 65.927 14.002 -26.371 1.00 72.89 180 GLU B O 1
ATOM 3144 N N . ARG B 1 181 ? 67.615 12.701 -25.663 1.00 60.85 181 ARG B N 1
ATOM 3145 C CA . ARG B 1 181 ? 66.908 11.458 -25.946 1.00 52.74 181 ARG B CA 1
ATOM 3146 C C . ARG B 1 181 ? 65.874 11.172 -24.876 1.00 64.77 181 ARG B C 1
ATOM 3147 O O . ARG B 1 181 ? 65.906 11.738 -23.776 1.00 63.95 181 ARG B O 1
ATOM 3155 N N . GLU B 1 182 ? 64.961 10.276 -25.219 1.00 66.33 182 GLU B N 1
ATOM 3156 C CA . GLU B 1 182 ? 63.859 9.933 -24.353 1.00 69.87 182 GLU B CA 1
ATOM 3157 C C . GLU B 1 182 ? 64.126 8.585 -23.706 1.00 58.70 182 GLU B C 1
ATOM 3158 O O . GLU B 1 182 ? 64.602 7.655 -24.359 1.00 56.38 182 GLU B O 1
ATOM 3164 N N . THR B 1 183 ? 63.831 8.474 -22.418 1.00 53.99 183 THR B N 1
ATOM 3165 C CA . THR B 1 183 ? 64.128 7.235 -21.716 1.00 51.71 183 THR B CA 1
ATOM 3166 C C . THR B 1 183 ? 62.969 6.780 -20.867 1.00 48.71 183 THR B C 1
ATOM 3167 O O . THR B 1 183 ? 62.136 7.587 -20.464 1.00 53.79 183 THR B O 1
ATOM 3171 N N . ARG B 1 184 ? 62.931 5.477 -20.603 1.00 47.53 184 ARG B N 1
ATOM 3172 C CA . ARG B 1 184 ? 62.026 4.903 -19.622 1.00 49.77 184 ARG B CA 1
ATOM 3173 C C . ARG B 1 184 ? 62.849 4.080 -18.646 1.00 50.28 184 ARG B C 1
ATOM 3174 O O . ARG B 1 184 ? 63.731 3.326 -19.050 1.00 44.90 184 ARG B O 1
ATOM 3182 N N . LEU B 1 185 ? 62.562 4.225 -17.360 1.00 50.35 185 LEU B N 1
ATOM 3183 C CA . LEU B 1 185 ? 63.338 3.528 -16.352 1.00 49.44 185 LEU B CA 1
ATOM 3184 C C . LEU B 1 185 ? 62.525 2.400 -15.759 1.00 45.36 185 LEU B C 1
ATOM 3185 O O . LEU B 1 185 ? 61.401 2.609 -15.316 1.00 42.03 185 LEU B O 1
ATOM 3190 N N . TRP B 1 186 ? 63.120 1.212 -15.743 1.00 39.16 186 TRP B N 1
ATOM 3191 C CA . TRP B 1 186 ? 62.444 -0.001 -15.324 1.00 39.54 186 TRP B CA 1
ATOM 3192 C C . TRP B 1 186 ? 63.132 -0.679 -14.130 1.00 50.86 186 TRP B C 1
ATOM 3193 O O . TRP B 1 186 ? 64.326 -1.005 -14.163 1.00 42.18 186 TRP B O 1
ATOM 3204 N N . ASN B 1 187 ? 62.357 -0.892 -13.078 1.00 48.75 187 ASN B N 1
ATOM 3205 C CA . ASN B 1 187 ? 62.761 -1.740 -11.980 1.00 42.63 187 ASN B CA 1
ATOM 3206 C C . ASN B 1 187 ? 62.479 -3.208 -12.311 1.00 48.03 187 ASN B C 1
ATOM 3207 O O . ASN B 1 187 ? 61.317 -3.624 -12.377 1.00 48.71 187 ASN B O 1
ATOM 3212 N N . LYS B 1 188 ? 63.536 -3.983 -12.547 1.00 48.35 188 LYS B N 1
ATOM 3213 C CA . LYS B 1 188 ? 63.402 -5.432 -12.685 1.00 56.59 188 LYS B CA 1
ATOM 3214 C C . LYS B 1 188 ? 63.332 -6.027 -11.285 1.00 53.70 188 LYS B C 1
ATOM 3215 O O . LYS B 1 188 ? 64.349 -6.263 -10.648 1.00 58.73 188 LYS B O 1
ATOM 3221 N N . TYR B 1 189 ? 62.127 -6.253 -10.790 1.00 52.32 189 TYR B N 1
ATOM 3222 C 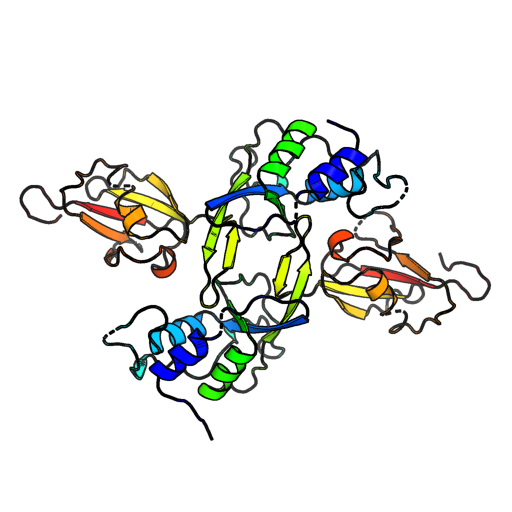CA . TYR B 1 189 ? 61.992 -6.728 -9.428 1.00 52.68 189 TYR B CA 1
ATOM 3223 C C . TYR B 1 189 ? 61.718 -8.228 -9.368 1.00 64.77 189 TYR B C 1
ATOM 3224 O O . TYR B 1 189 ? 61.545 -8.799 -8.295 1.00 70.44 189 TYR B O 1
ATOM 3241 N N . SER B 1 191 ? 62.336 -12.164 -12.021 1.00 99.63 191 SER B N 1
ATOM 3242 C CA . SER B 1 191 ? 63.016 -12.797 -13.140 1.00 101.95 191 SER B CA 1
ATOM 3243 C C . SER B 1 191 ? 62.786 -11.990 -14.412 1.00 96.46 191 SER B C 1
ATOM 3244 O O . SER B 1 191 ? 63.704 -11.326 -14.913 1.00 93.61 191 SER B O 1
ATOM 3247 N N . ASN B 1 192 ? 61.552 -12.042 -14.917 1.00 85.08 192 ASN B N 1
ATOM 3248 C CA . ASN B 1 192 ? 61.183 -11.324 -16.130 1.00 77.27 192 ASN B CA 1
ATOM 3249 C C . ASN B 1 192 ? 60.020 -10.370 -15.900 1.00 72.96 192 ASN B C 1
ATOM 3250 O O . ASN B 1 192 ? 59.282 -10.044 -16.832 1.00 70.00 192 ASN B O 1
ATOM 3252 N N . THR B 1 193 ? 59.858 -9.929 -14.657 1.00 69.25 193 THR B N 1
ATOM 3253 C CA . THR B 1 193 ? 58.802 -8.977 -14.318 1.00 66.36 193 THR B CA 1
ATOM 3254 C C . THR B 1 193 ? 59.378 -7.585 -14.004 1.00 54.82 193 THR B C 1
ATOM 3255 O O . THR B 1 193 ? 60.363 -7.452 -13.277 1.00 59.50 193 THR B O 1
ATOM 3259 N N . TYR B 1 194 ? 58.755 -6.556 -14.566 1.00 46.78 194 TYR B N 1
ATOM 3260 C CA . TYR B 1 194 ? 59.269 -5.198 -14.506 1.00 41.38 194 TYR B CA 1
ATOM 3261 C C . TYR B 1 194 ? 58.193 -4.187 -14.138 1.00 53.26 194 TYR B C 1
ATOM 3262 O O . TYR B 1 194 ? 57.050 -4.286 -14.578 1.00 43.51 194 TYR B O 1
ATOM 3271 N N . GLU B 1 195 ? 58.580 -3.198 -13.347 1.00 49.90 195 GLU B N 1
ATOM 3272 C CA . GLU B 1 195 ? 57.713 -2.074 -13.047 1.00 49.22 195 GLU B CA 1
ATOM 3273 C C . GLU B 1 195 ? 58.365 -0.825 -13.587 1.00 45.50 195 GLU B C 1
ATOM 3274 O O . GLU B 1 195 ? 59.568 -0.634 -13.441 1.00 40.16 195 GLU B O 1
ATOM 3280 N N . GLN B 1 196 ? 57.578 0.050 -14.188 1.00 47.32 196 GLN B N 1
ATOM 3281 C CA . GLN B 1 196 ? 58.137 1.308 -14.642 1.00 41.87 196 GLN B CA 1
ATOM 3282 C C . GLN B 1 196 ? 58.249 2.345 -13.525 1.00 46.11 196 GLN B C 1
ATOM 3283 O O . GLN B 1 196 ? 57.301 2.588 -12.756 1.00 44.56 196 GLN B O 1
ATOM 3289 N N . LEU B 1 197 ? 59.427 2.952 -13.452 1.00 46.79 197 LEU B N 1
ATOM 3290 C CA . LEU B 1 197 ? 59.658 4.074 -12.568 1.00 47.49 197 LEU B CA 1
ATOM 3291 C C . LEU B 1 197 ? 59.364 5.338 -13.349 1.00 52.29 197 LEU B C 1
ATOM 3292 O O . LEU B 1 197 ? 60.107 5.699 -14.253 1.00 59.42 197 LEU B O 1
ATOM 3297 N N . SER B 1 198 ? 58.268 6.003 -13.010 1.00 45.49 198 SER B N 1
ATOM 3298 C CA . SER B 1 198 ? 57.845 7.157 -13.782 1.00 55.57 198 SER B CA 1
ATOM 3299 C C . SER B 1 198 ? 57.700 8.418 -12.928 1.00 67.99 198 SER B C 1
ATOM 3300 O O . SER B 1 198 ? 57.781 9.530 -13.451 1.00 75.51 198 SER B O 1
ATOM 3303 N N . LYS B 1 199 ? 57.486 8.254 -11.624 1.00 68.78 199 LYS B N 1
ATOM 3304 C CA . LYS B 1 199 ? 57.466 9.409 -10.726 1.00 71.13 199 LYS B CA 1
ATOM 3305 C C . LYS B 1 199 ? 58.890 9.839 -10.378 1.00 68.63 199 LYS B C 1
ATOM 3306 O O . LYS B 1 199 ? 59.403 9.526 -9.300 1.00 60.21 199 LYS B O 1
ATOM 3312 N N . LEU B 1 200 ? 59.516 10.562 -11.304 1.00 66.41 200 LEU B N 1
ATOM 3313 C CA . LEU B 1 200 ? 60.908 10.982 -11.166 1.00 65.24 200 LEU B CA 1
ATOM 3314 C C . LEU B 1 200 ? 61.096 12.036 -10.075 1.00 67.06 200 LEU B C 1
ATOM 3315 O O . LEU B 1 200 ? 62.227 12.383 -9.709 1.00 65.65 200 LEU B O 1
ATOM 3320 N N . ASP B 1 201 ? 59.975 12.531 -9.564 1.00 65.09 201 ASP B N 1
ATOM 3321 C CA . ASP B 1 201 ? 59.969 13.560 -8.539 1.00 65.22 201 ASP B CA 1
ATOM 3322 C C . ASP B 1 201 ? 60.349 13.037 -7.148 1.00 64.85 201 ASP B C 1
ATOM 3323 O O . ASP B 1 201 ? 60.951 13.760 -6.354 1.00 65.82 201 ASP B O 1
ATOM 3325 N N . ASN B 1 202 ? 60.003 11.791 -6.840 1.00 61.23 202 ASN B N 1
ATOM 3326 C CA . ASN B 1 202 ? 60.151 11.327 -5.460 1.00 66.77 202 ASN B CA 1
ATOM 3327 C C . ASN B 1 202 ? 61.448 10.608 -5.090 1.00 70.08 202 ASN B C 1
ATOM 3328 O O . ASN B 1 202 ? 62.221 10.156 -5.946 1.00 66.79 202 ASN B O 1
ATOM 3333 N N . THR B 1 203 ? 61.665 10.526 -3.784 1.00 68.27 203 THR B N 1
ATOM 3334 C CA . THR B 1 203 ? 62.876 9.957 -3.236 1.00 64.92 203 THR B CA 1
ATOM 3335 C C . THR B 1 203 ? 62.951 8.469 -3.511 1.00 64.83 203 THR B C 1
ATOM 3336 O O . THR B 1 203 ? 61.973 7.844 -3.929 1.00 69.80 203 THR B O 1
ATOM 3340 N N . ILE B 1 204 ? 64.130 7.915 -3.263 1.00 57.36 204 ILE B N 1
ATOM 3341 C CA . ILE B 1 204 ? 64.406 6.511 -3.489 1.00 53.90 204 ILE B CA 1
ATOM 3342 C C . ILE B 1 204 ? 63.659 5.653 -2.474 1.00 56.70 204 ILE B C 1
ATOM 3343 O O . ILE B 1 204 ? 63.357 4.487 -2.738 1.00 56.14 204 ILE B O 1
ATOM 3348 N N . GLN B 1 205 ? 63.367 6.241 -1.314 1.00 68.51 205 GLN B N 1
ATOM 3349 C CA . GLN B 1 205 ? 62.538 5.596 -0.292 1.00 79.89 205 GLN B CA 1
ATOM 3350 C C . GLN B 1 205 ? 61.106 5.470 -0.771 1.00 81.88 205 GLN B C 1
ATOM 3351 O O . GLN B 1 205 ? 60.534 4.383 -0.751 1.00 88.23 205 GLN B O 1
ATOM 3357 N N . ASP B 1 206 ? 60.537 6.595 -1.197 1.00 81.54 206 ASP B N 1
ATOM 3358 C CA . ASP B 1 206 ? 59.200 6.634 -1.789 1.00 86.61 206 ASP B CA 1
ATOM 3359 C C . ASP B 1 206 ? 59.002 5.550 -2.851 1.00 83.68 206 ASP B C 1
ATOM 3360 O O . ASP B 1 206 ? 57.871 5.191 -3.178 1.00 87.13 206 ASP B O 1
ATOM 3365 N N . ALA B 1 207 ? 60.103 5.045 -3.396 1.00 79.52 207 ALA B N 1
ATOM 3366 C CA . ALA B 1 207 ? 60.057 4.036 -4.448 1.00 70.33 207 ALA B CA 1
ATOM 3367 C C . ALA B 1 207 ? 60.191 2.615 -3.897 1.00 69.48 207 ALA B C 1
ATOM 3368 O O . ALA B 1 207 ? 59.901 1.638 -4.588 1.00 59.76 207 ALA B O 1
ATOM 3370 N N . GLY B 1 208 ? 60.637 2.503 -2.651 1.00 77.19 208 GLY B N 1
ATOM 3371 C CA . GLY B 1 208 ? 60.840 1.207 -2.029 1.00 76.62 208 GLY B CA 1
ATOM 3372 C C . GLY B 1 208 ? 61.795 0.287 -2.778 1.00 75.80 208 GLY B C 1
ATOM 3373 O O . GLY B 1 208 ? 61.511 -0.898 -2.957 1.00 82.58 208 GLY B O 1
ATOM 3374 N N . LEU B 1 209 ? 62.931 0.818 -3.219 1.00 58.75 209 LEU B N 1
ATOM 3375 C CA . LEU B 1 209 ? 63.920 -0.014 -3.883 1.00 61.17 209 LEU B CA 1
ATOM 3376 C C . LEU B 1 209 ? 64.743 -0.730 -2.832 1.00 64.71 209 LEU B C 1
ATOM 3377 O O . LEU B 1 209 ? 65.023 -0.163 -1.785 1.00 69.00 209 LEU B O 1
ATOM 3382 N N . TYR B 1 210 ? 65.132 -1.970 -3.110 1.00 66.28 210 TYR B N 1
ATOM 3383 C CA . TYR B 1 210 ? 65.935 -2.747 -2.170 1.00 67.24 210 TYR B CA 1
ATOM 3384 C C . TYR B 1 210 ? 67.410 -2.661 -2.538 1.00 65.68 210 TYR B C 1
ATOM 3385 O O . TYR B 1 210 ? 67.760 -2.264 -3.653 1.00 66.00 210 TYR B O 1
ATOM 3394 N N . GLN B 1 211 ? 68.269 -3.044 -1.598 1.00 54.39 211 GLN B N 1
ATOM 3395 C CA . GLN B 1 211 ? 69.701 -3.135 -1.847 1.00 55.99 211 GLN B CA 1
ATOM 3396 C C . GLN B 1 211 ? 69.954 -4.134 -2.968 1.00 61.12 211 GLN B C 1
ATOM 3397 O O . GLN B 1 211 ? 69.375 -5.222 -2.966 1.00 63.63 211 GLN B O 1
ATOM 3403 N N . GLY B 1 212 ? 70.812 -3.768 -3.921 1.00 56.99 212 GLY B N 1
ATOM 3404 C CA . GLY B 1 212 ? 71.191 -4.668 -5.003 1.00 49.47 212 GLY B CA 1
ATOM 3405 C C . GLY B 1 212 ? 70.119 -4.842 -6.062 1.00 52.35 212 GLY B C 1
ATOM 3406 O O . GLY B 1 212 ? 70.254 -5.672 -6.963 1.00 59.10 212 GLY B O 1
ATOM 3407 N N . GLN B 1 213 ? 69.045 -4.066 -5.928 1.00 50.77 213 GLN B N 1
ATOM 3408 C CA . GLN B 1 213 ? 67.988 -3.957 -6.930 1.00 49.01 213 GLN B CA 1
ATOM 3409 C C . GLN B 1 213 ? 68.556 -3.661 -8.318 1.00 53.07 213 GLN B C 1
ATOM 3410 O O . GLN B 1 213 ? 69.491 -2.870 -8.463 1.00 53.02 213 GLN B O 1
ATOM 3416 N N . VAL B 1 214 ? 67.975 -4.275 -9.339 1.00 55.98 214 VAL B N 1
ATOM 3417 C CA . VAL B 1 214 ? 68.411 -4.031 -10.708 1.00 44.97 214 VAL B CA 1
ATOM 3418 C C . VAL B 1 214 ? 67.507 -3.014 -11.385 1.00 41.11 214 VAL B C 1
ATOM 3419 O O . VAL B 1 214 ? 66.290 -3.169 -11.416 1.00 46.17 214 VAL B O 1
ATOM 3423 N N . LEU B 1 215 ? 68.107 -1.961 -11.913 1.00 37.48 215 LEU B N 1
ATOM 3424 C CA . LEU B 1 215 ? 67.370 -0.988 -12.702 1.00 38.06 215 LEU B CA 1
ATOM 3425 C C . LEU B 1 215 ? 67.904 -0.955 -14.119 1.00 39.48 215 LEU B C 1
ATOM 3426 O O . LEU B 1 215 ? 69.108 -0.929 -14.350 1.00 44.24 215 LEU B O 1
ATOM 3431 N N . VAL B 1 216 ? 67.003 -0.939 -15.079 1.00 43.28 216 VAL B N 1
ATOM 3432 C CA . VAL B 1 216 ? 67.418 -0.881 -16.455 1.00 44.88 216 VAL B CA 1
ATOM 3433 C C . VAL B 1 216 ? 66.828 0.378 -17.051 1.00 48.32 216 VAL B C 1
ATOM 3434 O O . VAL B 1 216 ? 65.632 0.639 -16.912 1.00 45.98 216 VAL B O 1
ATOM 3438 N N . ILE B 1 217 ? 67.673 1.165 -17.703 1.00 48.52 217 ILE B N 1
ATOM 3439 C CA . ILE B 1 217 ? 67.197 2.323 -18.441 1.00 46.14 217 ILE B CA 1
ATOM 3440 C C . ILE B 1 217 ? 67.056 1.962 -19.930 1.00 46.77 217 ILE B C 1
ATOM 3441 O O . ILE B 1 217 ? 67.879 1.241 -20.490 1.00 48.87 217 ILE B O 1
ATOM 3446 N N . GLU B 1 218 ? 65.993 2.453 -20.553 1.00 49.41 218 GLU B N 1
ATOM 3447 C CA . GLU B 1 218 ? 65.666 2.102 -21.930 1.00 45.76 218 GLU B CA 1
ATOM 3448 C C . GLU B 1 218 ? 65.507 3.374 -22.738 1.00 53.14 218 GLU B C 1
ATOM 3449 O O . GLU B 1 218 ? 64.548 4.123 -22.550 1.00 54.21 218 GLU B O 1
ATOM 3455 N N . PRO B 1 219 ? 66.457 3.627 -23.639 1.00 54.85 219 PRO B N 1
ATOM 3456 C CA . PRO B 1 219 ? 66.429 4.818 -24.482 1.00 55.83 219 PRO B CA 1
ATOM 3457 C C . PRO B 1 219 ? 65.455 4.637 -25.635 1.00 59.04 219 PRO B C 1
ATOM 3458 O O . PRO B 1 219 ? 65.327 3.532 -26.164 1.00 53.69 219 PRO B O 1
ATOM 3462 N N . GLN B 1 220 ? 64.784 5.714 -26.024 1.00 68.50 220 GLN B N 1
ATOM 3463 C CA . GLN B 1 220 ? 63.938 5.688 -27.206 1.00 65.90 220 GLN B CA 1
ATOM 3464 C C . GLN B 1 220 ? 64.832 5.506 -28.407 1.00 68.71 220 GLN B C 1
ATOM 3465 O O . GLN B 1 220 ? 65.816 6.219 -28.559 1.00 75.66 220 GLN B O 1
ATOM 3471 N N . ASN B 1 221 ? 64.502 4.542 -29.253 1.00 71.63 221 ASN B N 1
ATOM 3472 C CA . ASN B 1 221 ? 65.220 4.364 -30.504 1.00 71.52 221 ASN B CA 1
ATOM 3473 C C . ASN B 1 221 ? 65.222 5.651 -31.318 1.00 73.25 221 ASN B C 1
ATOM 3474 O O . ASN B 1 221 ? 64.279 6.443 -31.244 1.00 75.76 221 ASN B O 1
ATOM 3479 N N . GLU B 1 222 ? 66.293 5.862 -32.079 1.00 71.49 222 GLU B N 1
ATOM 3480 C CA . GLU B 1 222 ? 66.458 7.086 -32.858 1.00 77.61 222 GLU B CA 1
ATOM 3481 C C . GLU B 1 222 ? 65.315 7.328 -33.855 1.00 93.60 222 GLU B C 1
ATOM 3482 O O . GLU B 1 222 ? 65.030 8.472 -34.213 1.00 100.05 222 GLU B O 1
ATOM 3484 N N . ASP B 1 223 ? 64.652 6.261 -34.292 1.00 96.73 223 ASP B N 1
ATOM 3485 C CA . ASP B 1 223 ? 63.568 6.401 -35.265 1.00 104.04 223 ASP B CA 1
ATOM 3486 C C . ASP B 1 223 ? 62.235 6.864 -34.658 1.00 99.07 223 ASP B C 1
ATOM 3487 O O . ASP B 1 223 ? 61.396 7.428 -35.364 1.00 101.06 223 ASP B O 1
ATOM 3492 N N . GLY B 1 224 ? 62.049 6.632 -33.358 1.00 82.20 224 GLY B N 1
ATOM 3493 C CA . GLY B 1 224 ? 60.809 6.984 -32.683 1.00 75.07 224 GLY B CA 1
ATOM 3494 C C . GLY B 1 224 ? 60.225 5.800 -31.933 1.00 82.40 224 GLY B C 1
ATOM 3495 O O . GLY B 1 224 ? 59.513 5.958 -30.933 1.00 82.33 224 GLY B O 1
ATOM 3496 N N . THR B 1 225 ? 60.542 4.603 -32.417 1.00 85.99 225 THR B N 1
ATOM 3497 C CA . THR B 1 225 ? 60.083 3.359 -31.806 1.00 91.97 225 THR B CA 1
ATOM 3498 C C . THR B 1 225 ? 60.550 3.222 -30.345 1.00 95.24 225 THR B C 1
ATOM 3499 O O . THR B 1 225 ? 61.177 4.131 -29.791 1.00 95.00 225 THR B O 1
ATOM 3503 N N . TRP B 1 226 ? 60.231 2.085 -29.730 1.00 92.70 226 TRP B N 1
ATOM 3504 C CA . TRP B 1 226 ? 60.630 1.792 -28.355 1.00 84.93 226 TRP B CA 1
ATOM 3505 C C . TRP B 1 226 ? 61.057 0.339 -28.211 1.00 81.43 226 TRP B C 1
ATOM 3506 O O . TRP B 1 226 ? 60.251 -0.563 -28.405 1.00 86.39 226 TRP B O 1
ATOM 3517 N N . PRO B 1 227 ? 62.317 0.099 -27.841 1.00 71.67 227 PRO B N 1
ATOM 3518 C CA . PRO B 1 227 ? 62.687 -1.308 -27.682 1.00 70.76 227 PRO B CA 1
ATOM 3519 C C . PRO B 1 227 ? 61.715 -1.984 -26.713 1.00 73.11 227 PRO B C 1
ATOM 3520 O O . PRO B 1 227 ? 61.749 -3.202 -26.560 1.00 77.11 227 PRO B O 1
#

Solvent-accessible surface area: 23651 Å² total

Secondary structure (DSSP, 8-state):
------HHHHHHHHHT--PPP-TT-EEEEEEHHHHHHHHHHHTSSS----TT-GGG---SB--GGGEEETTTTEEPSS--BTTTEEEEEHHHHHHHHHHH-B-TTPPP-EEEEEEE-SSS-EEEE--SPEEEEEEETTEEEEEEEEEE-TT-BHHHHHH--TTTT--TTS-EEEEE----SPEE---TTSBTTTTT--TTEEEEEEEPPTTS----/---HHHHHHHHHT--PPP-TT-EEEEEEHHHHHHHHHHHTTT--------GGG---SB--GGGBS-TTT-PBPSSPPBTTTEEEEEHHHHHHHHHHH-B-TT----EEEEEEE-SSS-EEEE--SPEEEEEEETTEEEEEEEEEE-TTSBHHHHHH--TTTT--TTS-EEEEEE----EEEE--TTSBTTTTTPPTTEEEEEEEPPTTS---

Foldseek 3Di:
DADADALQVLLVVQVVQVDDADFFFKKFKAFVVLVVLSCQCSVNPHDDVRHVDPVSPSAAGERCVQAPDNVVRHGDPPDDDPPGIDIGGPVNVVNRCRNHNHDPPDDTQMFGWDWDDPPDTDTDTCNAFAKEWEDEPVCPVDTDIDTHHQQQFLLNVVVVVVVVVNDPVWDKWKWFDPDVDTDTPDPSPDGNVNVPDHHHGYMYMWTADPVRHTPD/DDALQVLLVVQVVFVDDADFFFKKFKAFVVLVVLSCLQSVNVDDDVTRHDPVSPSAAGERCQQAPDNQPRDGDPPDDEVPGIDIGGPVSVVVNCVVHNHPPPDDIQMFGWHWDDPPDIDIDTCNDWAWEWEEEPVCRPPIDIDTHHQQQFLLVVVVVVVVVVPPPVWDKWKWWPPPPDIDTDDPRPGGPVVVVAHHHTYMYMWTQPPVRHGD

Nearest PDB structures (foldseek):
  3jyu-assembly1_B  TM=9.521E-01  e=9.053E-41  Mus musculus
  3t9l-a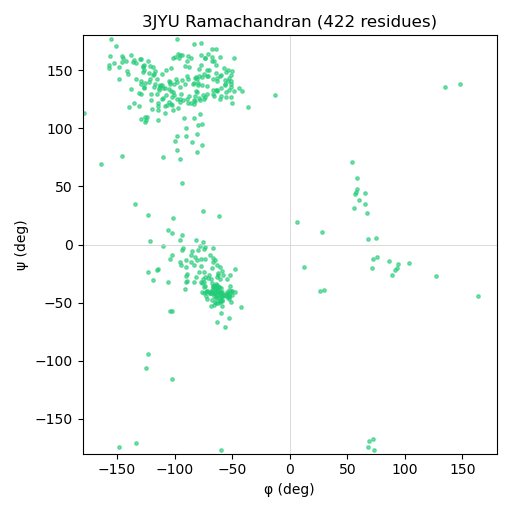ssembly1_A  TM=8.241E-01  e=1.134E-34  Homo sapiens
  5ctr-assembly1_C  TM=8.876E-01  e=6.766E-34  Homo sapiens
  3pv1-assembly1_A  TM=5.055E-01  e=6.859E-32  Homo sapiens
  6dj9-assembly4_A  TM=8.518E-01  e=4.969E-16  Homo sapiens